Protein AF-A0A1I4USR2-F1 (afdb_monomer_lite)

Foldseek 3Di:
DVVLQVQLLVQLCVLLVDNVLSVLQVVLVHRHLVSLQVDDLVVQCVSSVDDSVSSVSSNVSSVVVVVVVVVVVVVVLCLLPVCLVVDPPSPDDPVSNVVCVPPPCSCVVVPDNPPDPDDLLPDCPAVLVVLVVVVVCCVRPPCVPPQDDPNVCPCPRCCNLCVVSVVPDSDPCSRPPDDPPVVVVVLSVLLVQCVVVPPPDDSVPVVSSCCCCQVPQQQLPPPDPSLLSQQFLPGNDHVVLVVVQVVLVVVVHFQLNVCVVVVHPLLSSLCRLLVHDPVLLCLLADFDLDQSSLCRHLVHNFDDDPQWTDKDFPVSNCVRLVHDPVLSVLLQVFCQLCVNVVQPKDWDQDAPDPPDPGRDTIIITRDGSRSSRSSSSLSSSVVSDPDDSLLSSVLQVVCVVVVVDNGRHSSSSSVVSVLRVVCVVVVDDSQVSCVVVHPQFCDDSDDPDGGSVCVVQVDPVNCVVPNDPPDPDDPPCPPVNPPDDDDDPDDDDDDD

Radius of gyration: 39.26 Å; chains: 1; bounding box: 91×63×153 Å

pLDDT: mean 87.32, std 13.21, range [28.64, 98.44]

Secondary structure (DSSP, 8-state):
-HHHHHHHHHHHHHHH--HHHHHHHHHTT--SHHHHHTS-HHHHHHHH---HHHHHHHHHHHHHHHHHHHHHHHHHHHHHHSSGGGSTT----HHHHHHHHTSTTHHHHH---------GGGSTTSHHHHHHHHHHHHIIIIIHHHS-GGGTT-TT-HHHH-GGGGT----HHHHH----HHHHHHHHHHHHHHHHTT--S-TT-HHHHHIIIIIIIIS--SSS-GGGG--STT----HHHHHHHHHHHTTT--HHHHHHHTT--HHHHHHHHTT--HHHHHHHHS----HHHHHHHHT--PPEETTEEPPEETHHHHHHHT--HHHHHHHTT-HHHHTTTTS--EEEEE-SSTT-SS--EEEEES--HHHHHHHHHHHHHHTTSSS-HHHHHHHHHHHHHTTS-SSS-HHHHHHHHHHHHHHHHHT--HHHHHHHHSPPP-S-SSTTPPPHHHHHH--HHHHHHH-SSSPTT-----GGG---------------

Sequence (496 aa):
MVLNSVKSYQRVYSFTNDIEHTEAIMAAGFYSSFHVTSVTLPEFIQATKLDVAIATKYFENAHMSIIKTTGMMGSILDILAGSFDWLWVGNLGPDVKDYLRKIPGYQDLFGDMAFCDCEHCQSIYSPAAYFVDLMQFVERYVISKHFVGSKANHVLNLKVRRPDLWTLPLTCDNTTTLVPYLDIINEILESYIANKKGFTGDLNDRTAVEEFVYKTEIALEKPGTWKNGVHAFTQPYHHPLESVATYLGHFGKTREHIALLLKKPQEEVSKARLHLSDKEYELIITPDSSPAFINRVYGIDFAEASGKISPFNAQLLLKPMKVDRKELGRLFKTKFITNEGADNIEIRGEKINADSIQNNIERVRNLTYNVLDRAHRFVRLWQKTEWAIEELDLVLSQFKVLGIASDIAAVILTTIGNILRLQEQLKISFKELFSVLYSLPTISLEENEKSFFDSLFNHEDVVLAEGIYPKNSVKLIHPALAIRLPQRSAHSYNHW

Organism: NCBI:txid52442

InterPro domains:
  IPR018003 Insecticidal toxin complex/plasmid virulence protein [PF03538] (97-191)

Structure (mmCIF, N/CA/C/O backbone):
data_AF-A0A1I4USR2-F1
#
_entry.id   AF-A0A1I4USR2-F1
#
loop_
_atom_site.group_PDB
_atom_site.id
_atom_site.type_symbol
_atom_site.label_atom_id
_atom_site.label_alt_id
_atom_site.label_comp_id
_atom_site.label_asym_id
_atom_site.label_entity_id
_atom_site.label_seq_id
_atom_site.pdbx_PDB_ins_code
_atom_site.Cartn_x
_atom_site.Cartn_y
_atom_site.Cartn_z
_atom_site.occupancy
_atom_site.B_iso_or_equiv
_atom_site.auth_seq_id
_atom_site.auth_comp_id
_atom_site.auth_asym_id
_atom_site.auth_atom_id
_atom_site.pdbx_PDB_model_num
ATOM 1 N N . MET A 1 1 ? 46.081 -5.127 -43.687 1.00 60.44 1 MET A N 1
ATOM 2 C CA . MET A 1 1 ? 46.116 -3.839 -42.957 1.00 60.44 1 MET A CA 1
ATOM 3 C C . MET A 1 1 ? 45.983 -2.655 -43.917 1.00 60.44 1 MET A C 1
ATOM 5 O O . MET A 1 1 ? 44.983 -1.962 -43.829 1.00 60.44 1 MET A O 1
ATOM 9 N N . VAL A 1 2 ? 46.872 -2.505 -44.911 1.00 73.44 2 VAL A N 1
ATOM 10 C CA . VAL A 1 2 ? 46.863 -1.383 -45.884 1.00 73.44 2 VAL A CA 1
ATOM 11 C C . VAL A 1 2 ? 45.536 -1.220 -46.645 1.00 73.44 2 VAL A C 1
ATOM 13 O O . VAL A 1 2 ? 44.984 -0.127 -46.677 1.00 73.44 2 VAL A O 1
ATOM 16 N N . LEU A 1 3 ? 44.967 -2.302 -47.193 1.00 78.81 3 LEU A N 1
ATOM 17 C CA . LEU A 1 3 ? 43.717 -2.232 -47.968 1.00 78.81 3 LEU A CA 1
ATOM 18 C C . LEU A 1 3 ? 42.516 -1.726 -47.147 1.00 78.81 3 LEU A C 1
ATOM 20 O O . LEU A 1 3 ? 41.692 -0.973 -47.657 1.00 78.81 3 LEU A O 1
ATOM 24 N N . ASN A 1 4 ? 42.419 -2.117 -45.873 1.00 79.06 4 ASN A N 1
ATOM 25 C CA . ASN A 1 4 ? 41.324 -1.684 -45.000 1.00 79.06 4 ASN A CA 1
ATOM 26 C C . ASN A 1 4 ? 41.456 -0.205 -44.639 1.00 79.06 4 ASN A C 1
ATOM 28 O O . ASN A 1 4 ? 40.457 0.510 -44.655 1.00 79.06 4 ASN A O 1
ATOM 32 N N . SER A 1 5 ? 42.680 0.261 -44.381 1.00 81.31 5 SER A N 1
ATOM 33 C CA . SER A 1 5 ? 42.954 1.678 -44.148 1.00 81.31 5 SER A CA 1
ATOM 34 C C . SER A 1 5 ? 42.582 2.515 -45.372 1.00 81.31 5 SER A C 1
ATOM 36 O O . SER A 1 5 ? 41.817 3.463 -45.237 1.00 81.31 5 SER A O 1
ATOM 38 N N . VAL A 1 6 ? 43.016 2.116 -46.574 1.00 86.56 6 VAL A N 1
ATOM 39 C CA . VAL A 1 6 ? 42.686 2.821 -47.828 1.00 86.56 6 VAL A CA 1
ATOM 40 C C . VAL A 1 6 ? 41.170 2.884 -48.063 1.00 86.56 6 VAL A C 1
ATOM 42 O O . VAL A 1 6 ? 40.650 3.945 -48.399 1.00 86.56 6 VAL A O 1
ATOM 45 N N . LYS A 1 7 ? 40.436 1.790 -47.813 1.00 87.62 7 LYS A N 1
ATOM 46 C CA . LYS A 1 7 ? 38.963 1.776 -47.894 1.00 87.62 7 LYS A CA 1
ATOM 47 C C . LYS A 1 7 ? 38.310 2.741 -46.896 1.00 87.62 7 LYS A C 1
ATOM 49 O O . LYS A 1 7 ? 37.345 3.410 -47.249 1.00 87.62 7 LYS A O 1
ATOM 54 N N . SER A 1 8 ? 38.815 2.835 -45.664 1.00 87.94 8 SER A N 1
ATOM 55 C CA . SER A 1 8 ? 38.315 3.809 -44.681 1.00 87.94 8 SER A CA 1
ATOM 56 C C . SER A 1 8 ? 38.576 5.250 -45.117 1.00 87.94 8 SER A C 1
ATOM 58 O O . SER A 1 8 ? 37.653 6.058 -45.073 1.00 87.94 8 SER A O 1
ATOM 60 N N . TYR A 1 9 ? 39.776 5.551 -45.627 1.00 90.75 9 TYR A N 1
ATOM 61 C CA . TYR A 1 9 ? 40.091 6.869 -46.188 1.00 90.75 9 TYR A CA 1
ATOM 62 C C . TYR A 1 9 ? 39.154 7.227 -47.343 1.00 90.75 9 TYR A C 1
ATOM 64 O O . TYR A 1 9 ? 38.603 8.320 -47.355 1.00 90.75 9 TYR A O 1
ATOM 72 N N . GLN A 1 10 ? 38.901 6.294 -48.265 1.00 91.50 10 GLN A N 1
ATOM 73 C CA . GLN A 1 10 ? 37.966 6.508 -49.371 1.00 91.50 10 GLN A CA 1
ATOM 74 C C . GLN A 1 10 ? 36.544 6.832 -48.878 1.00 91.50 10 GLN A C 1
ATOM 76 O O . GLN A 1 10 ? 35.913 7.749 -49.399 1.00 91.50 10 GLN A O 1
ATOM 81 N N . ARG A 1 11 ? 36.042 6.104 -47.868 1.00 90.69 11 ARG A N 1
ATOM 82 C CA . ARG A 1 11 ? 34.700 6.320 -47.293 1.00 90.69 11 ARG A CA 1
ATOM 83 C C . ARG A 1 11 ? 34.551 7.660 -46.588 1.00 90.69 11 ARG A C 1
ATOM 85 O O . ARG A 1 11 ? 33.471 8.235 -46.615 1.00 90.69 11 ARG A O 1
ATOM 92 N N . VAL A 1 12 ? 35.592 8.119 -45.899 1.00 92.94 12 VAL A N 1
ATOM 93 C CA . VAL A 1 12 ? 35.548 9.416 -45.217 1.00 92.94 12 VAL A CA 1
ATOM 94 C C . VAL A 1 12 ? 35.719 10.545 -46.233 1.00 92.94 12 VAL A C 1
ATOM 96 O O . VAL A 1 12 ? 34.924 11.482 -46.248 1.00 92.94 12 VAL A O 1
ATOM 99 N N . TYR A 1 13 ? 36.653 10.389 -47.173 1.00 94.19 13 TYR A N 1
ATOM 100 C CA . TYR A 1 13 ? 36.874 11.346 -48.254 1.00 94.19 13 TYR A CA 1
ATOM 101 C C . TYR A 1 13 ? 35.625 11.579 -49.115 1.00 94.19 13 TYR A C 1
ATOM 103 O O . TYR A 1 13 ? 35.372 12.706 -49.535 1.00 94.19 13 TYR A O 1
ATOM 111 N N . SER A 1 14 ? 34.789 10.556 -49.333 1.00 90.75 14 SER A N 1
ATOM 112 C CA . SER A 1 14 ? 33.595 10.680 -50.180 1.00 90.75 14 SER A CA 1
ATOM 113 C C . SER A 1 14 ? 32.556 11.690 -49.680 1.00 90.75 14 SER A C 1
ATOM 115 O O . SER A 1 14 ? 31.744 12.147 -50.481 1.00 90.75 14 SER A O 1
ATOM 117 N N . PHE A 1 15 ? 32.551 12.040 -48.387 1.00 90.06 15 PHE A N 1
ATOM 118 C CA . PHE A 1 15 ? 31.637 13.053 -47.835 1.00 90.06 15 PHE A CA 1
ATOM 119 C C . PHE A 1 15 ? 32.336 14.330 -47.340 1.00 90.06 15 PHE A C 1
ATOM 121 O O . PHE A 1 15 ? 31.650 15.319 -47.056 1.00 90.06 15 PHE A O 1
ATOM 128 N N . THR A 1 16 ? 33.672 14.337 -47.266 1.00 92.81 16 THR A N 1
ATOM 129 C CA . THR A 1 16 ? 34.471 15.517 -46.893 1.00 92.81 16 THR A CA 1
ATOM 130 C C . THR A 1 16 ? 35.018 16.274 -48.105 1.00 92.81 16 THR A C 1
ATOM 132 O O . THR A 1 16 ? 35.048 17.506 -48.087 1.00 92.81 16 THR A O 1
ATOM 135 N N . ASN A 1 17 ? 35.422 15.537 -49.149 1.00 93.06 17 ASN A N 1
ATOM 136 C CA . ASN A 1 17 ? 36.176 15.993 -50.320 1.00 93.06 17 ASN A CA 1
ATOM 137 C C . ASN A 1 17 ? 37.428 16.824 -49.970 1.00 93.06 17 ASN A C 1
ATOM 139 O O . ASN A 1 17 ? 37.843 17.691 -50.737 1.00 93.06 17 ASN A O 1
ATOM 143 N N . ASP A 1 18 ? 38.007 16.571 -48.795 1.00 95.06 18 ASP A N 1
ATOM 144 C CA . ASP A 1 18 ? 39.136 17.310 -48.232 1.00 95.06 18 ASP A CA 1
ATOM 145 C C . ASP A 1 18 ? 40.054 16.342 -47.478 1.00 95.06 18 ASP A C 1
ATOM 147 O O . ASP A 1 18 ? 39.585 15.547 -46.659 1.00 95.06 18 ASP A O 1
ATOM 151 N N . ILE A 1 19 ? 41.349 16.357 -47.790 1.00 92.88 19 ILE A N 1
ATOM 152 C CA . ILE A 1 19 ? 42.310 15.375 -47.270 1.00 92.88 19 ILE A CA 1
ATOM 153 C C . ILE A 1 19 ? 42.627 15.645 -45.794 1.00 92.88 19 ILE A C 1
ATOM 155 O O . ILE A 1 19 ? 42.641 14.702 -45.003 1.00 92.88 19 ILE A O 1
ATOM 159 N N . GLU A 1 20 ? 42.811 16.908 -45.411 1.00 94.00 20 GLU A N 1
ATOM 160 C CA . GLU A 1 20 ? 43.167 17.295 -44.041 1.00 94.00 20 GLU A CA 1
ATOM 161 C C . GLU A 1 20 ? 42.006 17.006 -43.086 1.00 94.00 20 GLU A C 1
ATOM 163 O O . GLU A 1 20 ? 42.179 16.379 -42.038 1.00 94.00 20 GLU A O 1
ATOM 168 N N . HIS A 1 21 ? 40.783 17.363 -43.483 1.00 95.12 21 HIS A N 1
ATOM 169 C CA . HIS A 1 21 ? 39.597 17.056 -42.687 1.00 95.12 21 HIS A CA 1
ATOM 170 C C . HIS A 1 21 ? 39.300 15.552 -42.634 1.00 95.12 21 HIS A C 1
ATOM 172 O O . HIS A 1 21 ? 38.820 15.056 -41.613 1.00 95.12 21 HIS A O 1
ATOM 178 N N . THR A 1 22 ? 39.600 14.807 -43.704 1.00 94.31 22 THR A N 1
ATOM 179 C CA . THR A 1 22 ? 39.496 13.338 -43.706 1.00 94.31 22 THR A CA 1
ATOM 180 C C . THR A 1 22 ? 40.429 12.722 -42.675 1.00 94.31 22 THR A C 1
ATOM 182 O O . THR A 1 22 ? 40.008 11.850 -41.915 1.00 94.31 22 THR A O 1
ATOM 185 N N . GLU A 1 23 ? 41.678 13.181 -42.624 1.00 93.50 23 GLU A N 1
ATOM 186 C CA . GLU A 1 23 ? 42.655 12.711 -41.649 1.00 93.50 23 GLU A CA 1
ATOM 187 C C . GLU A 1 23 ? 42.228 13.056 -40.218 1.00 93.50 23 GLU A C 1
ATOM 189 O O . GLU A 1 23 ? 42.251 12.178 -39.358 1.00 93.50 23 GLU A O 1
ATOM 194 N N . ALA A 1 24 ? 41.732 14.274 -39.976 1.00 93.38 24 ALA A N 1
ATOM 195 C CA . ALA A 1 24 ? 41.223 14.686 -38.667 1.00 93.38 24 ALA A CA 1
ATOM 196 C C . ALA A 1 24 ? 40.041 13.819 -38.187 1.00 93.38 24 ALA A C 1
ATOM 198 O O . ALA A 1 24 ? 40.012 13.376 -37.037 1.00 93.38 24 ALA A O 1
ATOM 199 N N . ILE A 1 25 ? 39.079 13.526 -39.069 1.00 94.56 25 ILE A N 1
ATOM 200 C CA . ILE A 1 25 ? 37.909 12.686 -38.757 1.00 94.56 25 ILE A CA 1
ATOM 201 C C . ILE A 1 25 ? 38.319 11.229 -38.497 1.00 94.56 25 ILE A C 1
ATOM 203 O O . ILE A 1 25 ? 37.851 10.613 -37.537 1.00 94.56 25 ILE A O 1
ATOM 207 N N . MET A 1 26 ? 39.230 10.691 -39.310 1.00 93.69 26 MET A N 1
ATOM 208 C CA . MET A 1 26 ? 39.785 9.347 -39.132 1.00 93.69 26 MET A CA 1
ATOM 209 C C . MET A 1 26 ? 40.586 9.230 -37.827 1.00 93.69 26 MET A C 1
ATOM 211 O O . MET A 1 26 ? 40.430 8.248 -37.102 1.00 93.69 26 MET A O 1
ATOM 215 N N . ALA A 1 27 ? 41.402 10.237 -37.499 1.00 93.50 27 ALA A N 1
ATOM 216 C CA . ALA A 1 27 ? 42.180 10.301 -36.261 1.00 93.50 27 ALA A CA 1
ATOM 217 C C . ALA A 1 27 ? 41.285 10.398 -35.015 1.00 93.50 27 ALA A C 1
ATOM 219 O O . ALA A 1 27 ? 41.639 9.874 -33.960 1.00 93.50 27 ALA A O 1
ATOM 220 N N . ALA A 1 28 ? 40.099 10.999 -35.149 1.00 93.00 28 ALA A N 1
ATOM 221 C CA . ALA A 1 28 ? 39.064 11.015 -34.118 1.00 93.00 28 ALA A CA 1
ATOM 222 C C . ALA A 1 28 ? 38.291 9.681 -33.985 1.00 93.00 28 ALA A C 1
ATOM 224 O O . ALA A 1 28 ? 37.405 9.570 -33.141 1.00 93.00 28 ALA A O 1
ATOM 225 N N . GLY A 1 29 ? 38.625 8.657 -34.784 1.00 93.06 29 GLY A N 1
ATOM 226 C CA . GLY A 1 29 ? 38.051 7.308 -34.698 1.00 93.06 29 GLY A CA 1
ATOM 227 C C . GLY A 1 29 ? 36.817 7.063 -35.575 1.00 93.06 29 GLY A C 1
ATOM 228 O O . GLY A 1 29 ? 36.165 6.020 -35.451 1.00 93.06 29 GLY A O 1
ATOM 229 N N . PHE A 1 30 ? 36.481 7.985 -36.481 1.00 94.12 30 PHE A N 1
ATOM 230 C CA . PHE A 1 30 ? 35.342 7.841 -37.388 1.00 94.12 30 PHE A CA 1
ATOM 231 C C . PHE A 1 30 ? 35.799 7.334 -38.764 1.00 94.12 30 PHE A C 1
ATOM 233 O O . PHE A 1 30 ? 36.502 8.026 -39.493 1.00 94.12 30 PHE A O 1
ATOM 240 N N . TYR A 1 31 ? 35.370 6.125 -39.146 1.00 93.69 31 TYR A N 1
ATOM 241 C CA . TYR A 1 31 ? 35.860 5.428 -40.352 1.00 93.69 31 TYR A CA 1
ATOM 242 C C . TYR A 1 31 ? 34.817 5.283 -41.479 1.00 93.69 31 TYR A C 1
ATOM 244 O O . TYR A 1 31 ? 35.062 4.610 -42.490 1.00 93.69 31 TYR A O 1
ATOM 252 N N . SER A 1 32 ? 33.622 5.849 -41.290 1.00 91.44 32 SER A N 1
ATOM 253 C CA . SER A 1 32 ? 32.496 5.788 -42.229 1.00 91.44 32 SER A CA 1
ATOM 254 C C . SER A 1 32 ? 31.421 6.816 -41.867 1.00 91.44 32 SER A C 1
ATOM 256 O O . SER A 1 32 ? 31.365 7.282 -40.728 1.00 91.44 32 SER A O 1
ATOM 258 N N . SER A 1 33 ? 30.511 7.109 -42.802 1.00 90.50 33 SER A N 1
ATOM 259 C CA . SER A 1 33 ? 29.320 7.918 -42.509 1.00 90.50 33 SER A CA 1
ATOM 260 C C . SER A 1 33 ? 28.480 7.316 -41.373 1.00 90.50 33 SER A C 1
ATOM 262 O O . SER A 1 33 ? 27.994 8.061 -40.533 1.00 90.50 33 SER A O 1
ATOM 264 N N . PHE A 1 34 ? 28.388 5.980 -41.279 1.00 87.25 34 PHE A N 1
ATOM 265 C CA . PHE A 1 34 ? 27.669 5.279 -40.203 1.00 87.25 34 PHE A CA 1
ATOM 266 C C . PHE A 1 34 ? 28.232 5.583 -38.807 1.00 87.25 34 PHE A C 1
ATOM 268 O O . PHE A 1 34 ? 27.470 5.937 -37.909 1.00 87.25 34 PHE A O 1
ATOM 275 N N . HIS A 1 35 ? 29.561 5.540 -38.639 1.00 90.62 35 HIS A N 1
ATOM 276 C CA . HIS A 1 35 ? 30.216 5.931 -37.381 1.00 90.62 35 HIS A CA 1
ATOM 277 C C . HIS A 1 35 ? 29.959 7.402 -37.022 1.00 90.62 35 HIS A C 1
ATOM 279 O O . HIS A 1 35 ? 29.810 7.737 -35.850 1.00 90.62 35 HIS A O 1
ATOM 285 N N . VAL A 1 36 ? 29.903 8.297 -38.013 1.00 91.38 36 VAL A N 1
ATOM 286 C CA . VAL A 1 36 ? 29.597 9.714 -37.760 1.00 91.38 36 VAL A CA 1
ATOM 287 C C . VAL A 1 36 ? 28.158 9.874 -37.258 1.00 91.38 36 VAL A C 1
ATOM 289 O O . VAL A 1 36 ? 27.916 10.619 -36.314 1.00 91.38 36 VAL A O 1
ATOM 292 N N . THR A 1 37 ? 27.194 9.140 -37.820 1.00 87.31 37 THR A N 1
ATOM 293 C CA . THR A 1 37 ? 25.779 9.237 -37.410 1.00 87.31 37 THR A CA 1
ATOM 294 C C . THR A 1 37 ? 25.434 8.513 -36.104 1.00 87.31 37 THR A C 1
ATOM 296 O O . THR A 1 37 ? 24.386 8.779 -35.503 1.00 87.31 37 THR A O 1
ATOM 299 N N . SER A 1 38 ? 26.301 7.613 -35.626 1.00 86.00 38 SER A N 1
ATOM 300 C CA . SER A 1 38 ? 26.097 6.930 -34.342 1.00 86.00 38 SER A CA 1
ATOM 301 C C . SER A 1 38 ? 26.351 7.837 -33.133 1.00 86.00 38 SER A C 1
ATOM 303 O O . SER A 1 38 ? 25.915 7.508 -32.034 1.00 86.00 38 SER A O 1
ATOM 305 N N . VAL A 1 39 ? 27.000 8.991 -33.324 1.00 87.69 39 VAL A N 1
ATOM 306 C CA . VAL A 1 39 ? 27.227 10.009 -32.284 1.00 87.69 39 VAL A CA 1
ATOM 307 C C . VAL A 1 39 ? 26.360 11.247 -32.515 1.00 87.69 39 VAL A C 1
ATOM 309 O O . VAL A 1 39 ? 25.686 11.383 -33.535 1.00 87.69 39 VAL A O 1
ATOM 312 N N . THR A 1 40 ? 26.300 12.143 -31.538 1.00 88.44 40 THR A N 1
ATOM 313 C CA . THR A 1 40 ? 25.624 13.439 -31.677 1.00 88.44 40 THR A CA 1
ATOM 314 C C . THR A 1 40 ? 26.549 14.485 -32.305 1.00 88.44 40 THR A C 1
ATOM 316 O O . THR A 1 40 ? 27.771 14.382 -32.213 1.00 88.44 40 THR A O 1
ATOM 319 N N . LEU A 1 41 ? 25.979 15.528 -32.919 1.00 90.56 41 LEU A N 1
ATOM 320 C CA . LEU A 1 41 ? 26.767 16.617 -33.509 1.00 90.56 41 LEU A CA 1
ATOM 321 C C . LEU A 1 41 ? 27.740 17.271 -32.500 1.00 90.56 41 LEU A C 1
ATOM 323 O O . LEU A 1 41 ? 28.904 17.447 -32.856 1.00 90.56 41 LEU A O 1
ATOM 327 N N . PRO A 1 42 ? 27.349 17.575 -31.243 1.00 91.19 42 PRO A N 1
ATOM 328 C CA . PRO A 1 42 ? 28.290 18.096 -30.250 1.00 91.19 42 PRO A CA 1
ATOM 329 C C . PRO A 1 42 ? 29.464 17.154 -29.955 1.00 91.19 42 PRO A C 1
ATOM 331 O O . PRO A 1 42 ? 30.599 17.614 -29.869 1.00 91.19 42 PRO A O 1
ATOM 334 N N . GLU A 1 43 ? 29.218 15.844 -29.848 1.00 90.12 43 GLU A N 1
ATOM 335 C CA . GLU A 1 43 ? 30.276 14.844 -29.637 1.00 90.12 43 GLU A CA 1
ATOM 336 C C . GLU A 1 43 ? 31.212 14.762 -30.847 1.00 90.12 43 GLU A C 1
ATOM 338 O O . GLU A 1 43 ? 32.428 14.696 -30.684 1.00 90.12 43 GLU A O 1
ATOM 343 N N . PHE A 1 44 ? 30.660 14.821 -32.061 1.00 94.12 44 PHE A N 1
ATOM 344 C CA . PHE A 1 44 ? 31.440 14.825 -33.296 1.00 94.12 44 PHE A CA 1
ATOM 345 C C . PHE A 1 44 ? 32.340 16.064 -33.403 1.00 94.12 44 PHE A C 1
ATOM 347 O O . PHE A 1 44 ? 33.532 15.938 -33.691 1.00 94.12 44 PHE A O 1
ATOM 354 N N . ILE A 1 45 ? 31.804 17.253 -33.107 1.00 94.69 45 ILE A N 1
ATOM 355 C CA . ILE A 1 45 ? 32.572 18.508 -33.048 1.00 94.69 45 ILE A CA 1
ATOM 356 C C . ILE A 1 45 ? 33.683 18.394 -32.000 1.00 94.69 45 ILE A C 1
ATOM 358 O O . ILE A 1 45 ? 34.840 18.701 -32.280 1.00 94.69 45 ILE A O 1
ATOM 362 N N . GLN A 1 46 ? 33.352 17.911 -30.801 1.00 93.81 46 GLN A N 1
ATOM 363 C CA . GLN A 1 46 ? 34.309 17.782 -29.706 1.00 93.81 46 GLN A CA 1
ATOM 364 C C . GLN A 1 46 ? 35.444 16.801 -30.034 1.00 93.81 46 GLN A C 1
ATOM 366 O O . GLN A 1 46 ? 36.604 17.082 -29.730 1.00 93.81 46 GLN A O 1
ATOM 371 N N . ALA A 1 47 ? 35.120 15.661 -30.646 1.00 93.69 47 ALA A N 1
ATOM 372 C CA . ALA A 1 47 ? 36.086 14.623 -30.986 1.00 93.69 47 ALA A CA 1
ATOM 373 C C . ALA A 1 47 ? 37.016 15.047 -32.132 1.00 93.69 47 ALA A C 1
ATOM 375 O O . ALA A 1 47 ? 38.222 14.819 -32.066 1.00 93.69 47 ALA A O 1
ATOM 376 N N . THR A 1 48 ? 36.467 15.687 -33.167 1.00 94.50 48 THR A N 1
ATOM 377 C CA . THR A 1 48 ? 37.219 16.079 -34.373 1.00 94.50 48 THR A CA 1
ATOM 378 C C . THR A 1 48 ? 37.958 17.404 -34.215 1.00 94.50 48 THR A C 1
ATOM 380 O O . THR A 1 48 ? 38.938 17.637 -34.917 1.00 94.50 48 THR A O 1
ATOM 383 N N . LYS A 1 49 ? 37.502 18.272 -33.299 1.00 93.81 49 LYS A N 1
ATOM 384 C CA . LYS A 1 49 ? 37.995 19.646 -33.095 1.00 93.81 49 LYS A CA 1
ATOM 385 C C . LYS A 1 49 ? 37.934 20.522 -34.353 1.00 93.81 49 LYS A C 1
ATOM 387 O O . LYS A 1 49 ? 38.626 21.536 -34.426 1.00 93.81 49 LYS A O 1
ATOM 392 N N . LEU A 1 50 ? 37.124 20.133 -35.336 1.00 93.81 50 LEU A N 1
ATOM 393 C CA . LEU A 1 50 ? 36.865 20.938 -36.522 1.00 93.81 50 LEU A CA 1
ATOM 394 C C . LEU A 1 50 ? 36.027 22.165 -36.156 1.00 93.81 50 LEU A C 1
ATOM 396 O O . LEU A 1 50 ? 35.296 22.166 -35.162 1.00 93.81 50 LEU A O 1
ATOM 400 N N . ASP A 1 51 ? 36.111 23.199 -36.993 1.00 95.31 51 ASP A N 1
ATOM 401 C CA . ASP A 1 51 ? 35.211 24.345 -36.896 1.00 95.31 51 ASP A CA 1
ATOM 402 C C . ASP A 1 51 ? 33.744 23.888 -36.931 1.00 95.31 51 ASP A C 1
ATOM 404 O O . ASP A 1 51 ? 33.384 22.957 -37.656 1.00 95.31 51 ASP A O 1
ATOM 408 N N . VAL A 1 52 ? 32.887 24.561 -36.158 1.00 94.12 52 VAL A N 1
ATOM 409 C CA . VAL A 1 52 ? 31.482 24.174 -35.982 1.00 94.12 52 VAL A CA 1
ATOM 410 C C . VAL A 1 52 ? 30.742 24.122 -37.319 1.00 94.12 52 VAL A C 1
ATOM 412 O O . VAL A 1 52 ? 29.964 23.191 -37.539 1.00 94.12 52 VAL A O 1
ATOM 415 N N . ALA A 1 53 ? 30.988 25.061 -38.238 1.00 95.62 53 ALA A N 1
ATOM 416 C CA . ALA A 1 53 ? 30.322 25.072 -39.538 1.00 95.62 53 ALA A CA 1
ATOM 417 C C . ALA A 1 53 ? 30.808 23.917 -40.429 1.00 95.62 53 ALA A C 1
ATOM 419 O O . ALA A 1 53 ? 29.999 23.250 -41.078 1.00 95.62 53 ALA A O 1
ATOM 420 N N . ILE A 1 54 ? 32.115 23.635 -40.417 1.00 95.25 54 ILE A N 1
ATOM 421 C CA . ILE A 1 54 ? 32.724 22.534 -41.182 1.00 95.25 54 ILE A CA 1
ATOM 422 C C . ILE A 1 54 ? 32.236 21.178 -40.657 1.00 95.25 54 ILE A C 1
ATOM 424 O O . ILE A 1 54 ? 31.788 20.329 -41.430 1.00 95.25 54 ILE A O 1
ATOM 428 N N . ALA A 1 55 ? 32.264 20.988 -39.338 1.00 94.56 55 ALA A N 1
ATOM 429 C CA . ALA A 1 55 ? 31.793 19.776 -38.686 1.00 94.56 55 ALA A CA 1
ATOM 430 C C . ALA A 1 55 ? 30.298 19.537 -38.938 1.00 94.56 55 ALA A C 1
ATOM 432 O O . ALA A 1 55 ? 29.913 18.417 -39.267 1.00 94.56 55 ALA A O 1
ATOM 433 N N . THR A 1 56 ? 29.465 20.583 -38.852 1.00 95.44 56 THR A N 1
ATOM 434 C CA . THR A 1 56 ? 28.022 20.487 -39.136 1.00 95.44 56 THR A CA 1
ATOM 435 C C . THR A 1 56 ? 27.775 20.050 -40.578 1.00 95.44 56 THR A C 1
ATOM 437 O O . THR A 1 56 ? 27.050 19.084 -40.805 1.00 95.44 56 THR A O 1
ATOM 440 N N . LYS A 1 57 ? 28.461 20.668 -41.549 1.00 96.19 57 LYS A N 1
ATOM 441 C CA . LYS A 1 57 ? 28.377 20.285 -42.966 1.00 96.19 57 LYS A CA 1
ATOM 442 C C . LYS A 1 57 ? 28.722 18.809 -43.188 1.00 96.19 57 LYS A C 1
ATOM 444 O O . LYS A 1 57 ? 28.010 18.105 -43.899 1.00 96.19 57 LYS A O 1
ATOM 449 N N . TYR A 1 58 ? 29.813 18.318 -42.601 1.00 95.56 58 TYR A N 1
ATOM 450 C CA . TYR A 1 58 ? 30.210 16.917 -42.774 1.00 95.56 58 TYR A CA 1
ATOM 451 C C . TYR A 1 58 ? 29.294 15.940 -42.042 1.00 95.56 58 TYR A C 1
ATOM 453 O O . TYR A 1 58 ? 29.032 14.853 -42.559 1.00 95.56 58 TYR A O 1
ATOM 461 N N . PHE A 1 59 ? 28.751 16.336 -40.894 1.00 94.38 59 PHE A N 1
ATOM 462 C CA . PHE A 1 59 ? 27.750 15.562 -40.171 1.00 94.38 59 PHE A CA 1
ATOM 463 C C . PHE A 1 59 ? 26.449 15.415 -40.980 1.00 94.38 59 PHE A C 1
ATOM 465 O O . PHE A 1 59 ? 25.900 14.314 -41.068 1.00 94.38 59 PHE A O 1
ATOM 472 N N . GLU A 1 60 ? 25.990 16.484 -41.637 1.00 94.12 60 GLU A N 1
ATOM 473 C CA . GLU A 1 60 ? 24.843 16.461 -42.558 1.00 94.12 60 GLU A CA 1
ATOM 474 C C . GLU A 1 60 ? 25.131 15.635 -43.819 1.00 94.12 60 GLU A C 1
ATOM 476 O O . GLU A 1 60 ? 24.316 14.798 -44.210 1.00 94.12 60 GLU A O 1
ATOM 481 N N . ASN A 1 61 ? 26.312 15.788 -44.429 1.00 94.31 61 ASN A N 1
ATOM 482 C CA . ASN A 1 61 ? 26.716 14.982 -45.586 1.00 94.31 61 ASN A CA 1
ATOM 483 C C . ASN A 1 61 ? 26.764 13.482 -45.255 1.00 94.31 61 ASN A C 1
ATOM 485 O O . ASN A 1 61 ? 26.361 12.650 -46.076 1.00 94.31 61 ASN A O 1
ATOM 489 N N . ALA A 1 62 ? 27.241 13.127 -44.059 1.00 92.88 62 ALA A N 1
ATOM 490 C CA . ALA A 1 62 ? 27.237 11.753 -43.574 1.00 92.88 62 ALA A CA 1
ATOM 491 C C . ALA A 1 62 ? 25.801 11.223 -43.413 1.00 92.88 62 ALA A C 1
ATOM 493 O O . ALA A 1 62 ? 25.504 10.140 -43.920 1.00 92.88 62 ALA A O 1
ATOM 494 N N . HIS A 1 63 ? 24.892 12.004 -42.814 1.00 90.06 63 HIS A N 1
ATOM 495 C CA . HIS A 1 63 ? 23.468 11.653 -42.722 1.00 90.06 63 HIS A CA 1
ATOM 496 C C . HIS A 1 63 ? 22.837 11.447 -44.100 1.00 90.06 63 HIS A C 1
ATOM 498 O O . HIS A 1 63 ? 22.209 10.419 -44.347 1.00 90.06 63 HIS A O 1
ATOM 504 N N . MET A 1 64 ? 23.058 12.376 -45.030 1.00 90.31 64 MET A N 1
ATOM 505 C CA . MET A 1 64 ? 22.537 12.274 -46.393 1.00 90.31 64 MET A CA 1
ATOM 506 C C . MET A 1 64 ? 23.083 11.055 -47.138 1.00 90.31 64 MET A C 1
ATOM 508 O O . MET A 1 64 ? 22.358 10.439 -47.918 1.00 90.31 64 MET A O 1
ATOM 512 N N . SER A 1 65 ? 24.344 10.686 -46.903 1.00 88.62 65 SER A N 1
ATOM 513 C CA . SER A 1 65 ? 24.948 9.492 -47.504 1.00 88.62 65 SER A CA 1
ATOM 514 C C . SER A 1 65 ? 24.273 8.212 -47.011 1.00 88.62 65 SER A C 1
ATOM 516 O O . SER A 1 65 ? 23.999 7.321 -47.815 1.00 88.62 65 SER A O 1
ATOM 518 N N . ILE A 1 66 ? 23.932 8.135 -45.721 1.00 85.62 66 ILE A N 1
ATOM 519 C CA . ILE A 1 66 ? 23.172 7.005 -45.168 1.00 85.62 66 ILE A CA 1
ATOM 520 C C . ILE A 1 66 ? 21.750 6.991 -45.707 1.00 85.62 66 ILE A C 1
ATOM 522 O O . ILE A 1 66 ? 21.331 5.962 -46.215 1.00 85.62 66 ILE A O 1
ATOM 526 N N . ILE A 1 67 ? 21.035 8.119 -45.677 1.00 84.31 67 ILE A N 1
ATOM 527 C CA . ILE A 1 67 ? 19.655 8.202 -46.179 1.00 84.31 67 ILE A CA 1
ATOM 528 C C . ILE A 1 67 ? 19.580 7.732 -47.637 1.00 84.31 67 ILE A C 1
ATOM 530 O O . ILE A 1 67 ? 18.722 6.922 -47.981 1.00 84.31 67 ILE A O 1
ATOM 534 N N . LYS A 1 68 ? 20.511 8.182 -48.489 1.00 86.12 68 LYS A N 1
ATOM 535 C CA . LYS A 1 68 ? 20.592 7.743 -49.891 1.00 86.12 68 LYS A CA 1
ATOM 536 C C . LYS A 1 68 ? 20.856 6.245 -50.006 1.00 86.12 68 LYS A C 1
ATOM 538 O O . LYS A 1 68 ? 20.186 5.574 -50.783 1.00 86.12 68 LYS A O 1
ATOM 543 N N . THR A 1 69 ? 21.811 5.729 -49.234 1.00 82.94 69 THR A N 1
ATOM 544 C CA . THR A 1 69 ? 22.188 4.309 -49.277 1.00 82.94 69 THR A CA 1
ATOM 545 C C . THR A 1 69 ? 21.041 3.421 -48.793 1.00 82.94 69 THR A C 1
ATOM 547 O O . THR A 1 69 ? 20.705 2.446 -49.457 1.00 82.94 69 THR A O 1
ATOM 550 N N . THR A 1 70 ? 20.384 3.787 -47.691 1.00 79.50 70 THR A N 1
ATOM 551 C CA . THR A 1 70 ? 19.217 3.080 -47.149 1.00 79.50 70 THR A CA 1
ATOM 552 C C . THR A 1 70 ? 18.028 3.137 -48.103 1.00 79.50 70 THR A C 1
ATOM 554 O O . THR A 1 70 ? 17.376 2.121 -48.311 1.00 79.50 70 THR A O 1
ATOM 557 N N . GLY A 1 71 ? 17.767 4.288 -48.734 1.00 81.62 71 GLY A N 1
ATOM 558 C CA . GLY A 1 71 ? 16.715 4.418 -49.745 1.00 81.62 71 GLY A CA 1
ATOM 559 C C . GLY A 1 71 ? 16.971 3.543 -50.974 1.00 81.62 71 GLY A C 1
ATOM 560 O O . GLY A 1 71 ? 16.073 2.834 -51.414 1.00 81.62 71 GLY A O 1
ATOM 561 N N . MET A 1 72 ? 18.209 3.523 -51.486 1.00 80.88 72 MET A N 1
ATOM 562 C CA . MET A 1 72 ? 18.600 2.616 -52.573 1.00 80.88 72 MET A CA 1
ATOM 563 C C . MET A 1 72 ? 18.445 1.151 -52.169 1.00 80.88 72 MET A C 1
ATOM 565 O O . MET A 1 72 ? 17.955 0.354 -52.963 1.00 80.88 72 MET A O 1
ATOM 569 N N . MET A 1 73 ? 18.829 0.801 -50.939 1.00 75.19 73 MET A N 1
ATOM 570 C CA . MET A 1 73 ? 18.656 -0.552 -50.423 1.00 75.19 73 MET A CA 1
ATOM 571 C C . MET A 1 73 ? 17.177 -0.941 -50.352 1.00 75.19 73 MET A C 1
ATOM 573 O O . MET A 1 73 ? 16.823 -2.018 -50.813 1.00 75.19 73 MET A O 1
ATOM 577 N N . GLY A 1 74 ? 16.310 -0.056 -49.852 1.00 73.69 74 GLY A N 1
ATOM 578 C CA . GLY A 1 74 ? 14.860 -0.261 -49.845 1.00 73.69 74 GLY A CA 1
ATOM 579 C C . GLY A 1 74 ? 14.314 -0.552 -51.244 1.00 73.69 74 GLY A C 1
ATOM 580 O O . GLY A 1 74 ? 13.650 -1.562 -51.439 1.00 73.69 74 GLY A O 1
ATOM 581 N N . SER A 1 75 ? 14.699 0.246 -52.245 1.00 76.50 75 SER A N 1
ATOM 582 C CA . SER A 1 75 ? 14.302 0.002 -53.638 1.00 76.50 75 SER A CA 1
ATOM 583 C C . SER A 1 75 ? 14.803 -1.341 -54.178 1.00 76.50 75 SER A C 1
ATOM 585 O O . SER A 1 75 ? 14.103 -2.003 -54.940 1.00 76.50 75 SER A O 1
ATOM 587 N N . ILE A 1 76 ? 16.017 -1.759 -53.810 1.00 74.69 76 ILE A N 1
ATOM 588 C CA . ILE A 1 76 ? 16.562 -3.060 -54.213 1.00 74.69 76 ILE A CA 1
ATOM 589 C C . ILE A 1 76 ? 15.771 -4.201 -53.555 1.00 74.69 76 ILE A C 1
ATOM 591 O O . ILE A 1 76 ? 15.440 -5.177 -54.227 1.00 74.69 76 ILE A O 1
ATOM 595 N N . LEU A 1 77 ? 15.439 -4.076 -52.268 1.00 71.69 77 LEU A N 1
ATOM 596 C CA . LEU A 1 77 ? 14.605 -5.039 -51.545 1.00 71.69 77 LEU A CA 1
ATOM 597 C C . LEU A 1 77 ? 13.214 -5.159 -52.175 1.00 71.69 77 LEU A C 1
ATOM 599 O O . LEU A 1 77 ? 12.749 -6.272 -52.412 1.00 71.69 77 LEU A O 1
ATOM 603 N N . ASP A 1 78 ? 12.601 -4.033 -52.528 1.00 73.19 78 ASP A N 1
ATOM 604 C CA . ASP A 1 78 ? 11.316 -3.977 -53.222 1.00 73.19 78 ASP A CA 1
ATOM 605 C C . ASP A 1 78 ? 11.368 -4.696 -54.581 1.00 73.19 78 ASP A C 1
ATOM 607 O O . ASP A 1 78 ? 10.501 -5.512 -54.888 1.00 73.19 78 ASP A O 1
ATOM 611 N N . ILE A 1 79 ? 12.422 -4.484 -55.374 1.00 72.88 79 ILE A N 1
ATOM 61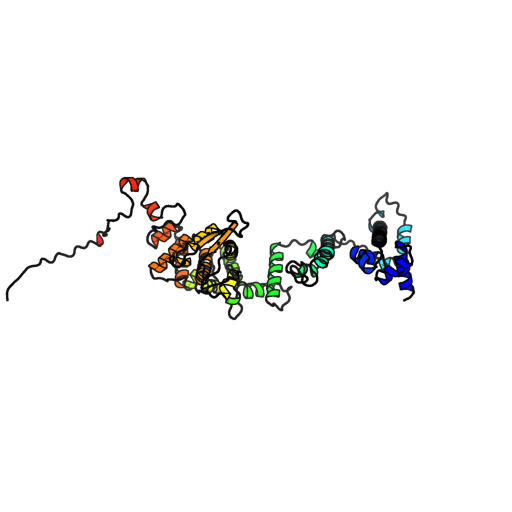2 C CA . ILE A 1 79 ? 12.625 -5.196 -56.649 1.00 72.88 79 ILE A CA 1
ATOM 613 C C . ILE A 1 79 ? 12.763 -6.709 -56.430 1.00 72.88 79 ILE A C 1
ATOM 615 O O . ILE A 1 79 ? 12.247 -7.509 -57.214 1.00 72.88 79 ILE A O 1
ATOM 619 N N . LEU A 1 80 ? 13.486 -7.124 -55.388 1.00 70.69 80 LEU A N 1
ATOM 620 C CA . LEU A 1 80 ? 13.771 -8.535 -55.138 1.00 70.69 80 LEU A CA 1
ATOM 621 C C . LEU A 1 80 ? 12.568 -9.284 -54.543 1.00 70.69 80 LEU A C 1
ATOM 623 O O . LEU A 1 80 ? 12.297 -10.398 -54.995 1.00 70.69 80 LEU A O 1
ATOM 627 N N . ALA A 1 81 ? 11.853 -8.678 -53.589 1.00 68.69 81 ALA A N 1
ATOM 628 C CA . ALA A 1 81 ? 10.852 -9.335 -52.738 1.00 68.69 81 ALA A CA 1
ATOM 629 C C . ALA A 1 81 ? 9.510 -8.583 -52.596 1.00 68.69 81 ALA A C 1
ATOM 631 O O . ALA A 1 81 ? 8.538 -9.159 -52.114 1.00 68.69 81 ALA A O 1
ATOM 632 N N . GLY A 1 82 ? 9.400 -7.332 -53.051 1.00 66.62 82 GLY A N 1
ATOM 633 C CA . GLY A 1 82 ? 8.207 -6.481 -52.907 1.00 66.62 82 GLY A CA 1
ATOM 634 C C . GLY A 1 82 ? 7.033 -6.832 -53.826 1.00 66.62 82 GLY A C 1
ATOM 635 O O . GLY A 1 82 ? 6.128 -6.024 -54.007 1.00 66.62 82 GLY A O 1
ATOM 636 N N . SER A 1 83 ? 7.037 -8.021 -54.439 1.00 65.62 83 SER A N 1
ATOM 637 C CA . SER A 1 83 ? 5.958 -8.511 -55.311 1.00 65.62 83 SER A CA 1
ATOM 638 C C . SER A 1 83 ? 5.655 -7.632 -56.539 1.00 65.62 83 SER A C 1
ATOM 640 O O . SER A 1 83 ? 4.616 -7.793 -57.178 1.00 65.62 83 SER A O 1
ATOM 642 N N . PHE A 1 84 ? 6.573 -6.739 -56.929 1.00 67.31 84 PHE A N 1
ATOM 643 C CA . PHE A 1 84 ? 6.450 -5.920 -58.144 1.00 67.31 84 PHE A CA 1
ATOM 644 C C . PHE A 1 84 ? 6.381 -6.764 -59.425 1.00 67.31 84 PHE A C 1
ATOM 646 O O . PHE A 1 84 ? 5.763 -6.338 -60.398 1.00 67.31 84 PHE A O 1
ATOM 653 N N . ASP A 1 85 ? 6.930 -7.982 -59.400 1.00 62.78 85 ASP A N 1
ATOM 654 C CA . ASP A 1 85 ? 6.787 -8.980 -60.468 1.00 62.78 85 ASP A CA 1
ATOM 655 C C . ASP A 1 85 ? 5.322 -9.400 -60.708 1.00 62.78 85 ASP A C 1
ATOM 657 O O . ASP A 1 85 ? 4.988 -9.865 -61.797 1.00 62.78 85 ASP A O 1
ATOM 661 N N . TRP A 1 86 ? 4.437 -9.263 -59.710 1.00 63.38 86 TRP A N 1
ATOM 662 C CA . TRP A 1 86 ? 3.008 -9.592 -59.823 1.00 63.38 86 TRP A CA 1
ATOM 663 C C . TRP A 1 86 ? 2.161 -8.419 -60.324 1.00 63.38 86 TRP A C 1
ATOM 665 O O . TRP A 1 86 ? 0.987 -8.594 -60.654 1.00 63.38 86 TRP A O 1
ATOM 675 N N . LEU A 1 87 ? 2.734 -7.216 -60.397 1.00 71.44 87 LEU A N 1
ATOM 676 C CA . LEU A 1 87 ? 2.057 -6.046 -60.936 1.00 71.44 87 LEU A CA 1
ATOM 677 C C . LEU A 1 87 ? 2.255 -5.999 -62.452 1.00 71.44 87 LEU A C 1
ATOM 679 O O . LEU A 1 87 ? 3.379 -5.950 -62.944 1.00 71.44 87 LEU A O 1
ATOM 683 N N . TRP A 1 88 ? 1.158 -5.901 -63.207 1.00 65.38 88 TRP A N 1
ATOM 684 C CA . TRP A 1 88 ? 1.194 -5.782 -64.677 1.00 65.38 88 TRP A CA 1
ATOM 685 C C . TRP A 1 88 ? 1.989 -4.547 -65.161 1.00 65.38 88 TRP A C 1
ATOM 687 O O . TRP A 1 88 ? 2.420 -4.476 -66.306 1.00 65.38 88 TRP A O 1
ATOM 697 N N . VAL A 1 89 ? 2.217 -3.573 -64.276 1.00 73.12 89 VAL A N 1
ATOM 698 C CA . VAL A 1 89 ? 2.969 -2.334 -64.534 1.00 73.12 89 VAL A CA 1
ATOM 699 C C . VAL A 1 89 ? 4.369 -2.316 -63.904 1.00 73.12 89 VAL A C 1
ATOM 701 O O . VAL A 1 89 ? 5.017 -1.274 -63.910 1.00 73.12 89 VAL A O 1
ATOM 704 N N . GLY A 1 90 ? 4.849 -3.438 -63.354 1.00 65.88 90 GLY A N 1
ATOM 705 C CA . GLY A 1 90 ? 6.128 -3.501 -62.640 1.00 65.88 90 GLY A CA 1
ATOM 706 C C . GLY A 1 90 ? 7.357 -3.187 -63.503 1.00 65.88 90 GLY A C 1
ATOM 707 O O . GLY A 1 90 ? 8.353 -2.716 -62.968 1.00 65.88 90 GLY A O 1
ATOM 708 N N . ASN A 1 91 ? 7.293 -3.400 -64.827 1.00 67.06 91 ASN A N 1
ATOM 709 C CA . ASN A 1 91 ? 8.382 -3.156 -65.794 1.00 67.06 91 ASN A CA 1
ATOM 710 C C . ASN A 1 91 ? 9.778 -3.622 -65.315 1.00 67.06 91 ASN A C 1
ATOM 712 O O . ASN A 1 91 ? 10.794 -3.013 -65.652 1.00 67.06 91 ASN A O 1
ATOM 716 N N . LEU A 1 92 ? 9.843 -4.705 -64.534 1.00 67.69 92 LEU A N 1
ATOM 717 C CA . LEU A 1 92 ? 11.097 -5.303 -64.085 1.00 67.69 92 LEU A CA 1
ATOM 718 C C . LEU A 1 92 ? 11.574 -6.304 -65.138 1.00 67.69 92 LEU A C 1
ATOM 720 O O . LEU A 1 92 ? 10.921 -7.315 -65.395 1.00 67.69 92 LEU A O 1
ATOM 724 N N . GLY A 1 93 ? 12.707 -6.008 -65.773 1.00 66.12 93 GLY A N 1
ATOM 725 C CA . GLY A 1 93 ? 13.370 -6.955 -66.661 1.00 66.12 93 GLY A CA 1
ATOM 726 C C . GLY A 1 93 ? 13.963 -8.130 -65.863 1.00 66.12 93 GLY A C 1
ATOM 727 O O . GLY A 1 93 ? 14.453 -7.925 -64.746 1.00 66.12 93 GLY A O 1
ATOM 728 N N . PRO A 1 94 ? 13.950 -9.367 -66.399 1.00 62.00 94 PRO A N 1
ATOM 729 C CA . PRO A 1 94 ? 14.536 -10.534 -65.726 1.00 62.00 94 PRO A CA 1
ATOM 730 C C . PRO A 1 94 ? 16.049 -10.387 -65.450 1.00 62.00 94 PRO A C 1
ATOM 732 O O . PRO A 1 94 ? 16.595 -11.053 -64.574 1.00 62.00 94 PRO A O 1
ATOM 735 N N . ASP A 1 95 ? 16.720 -9.473 -66.148 1.00 69.06 95 ASP A N 1
ATOM 736 C CA . ASP A 1 95 ? 18.139 -9.137 -66.035 1.00 69.06 95 ASP A CA 1
ATOM 737 C C . ASP A 1 95 ? 18.505 -8.338 -64.773 1.00 69.06 95 ASP A C 1
ATOM 739 O O . ASP A 1 95 ? 19.637 -8.441 -64.297 1.00 69.06 95 ASP A O 1
ATOM 743 N N . VAL A 1 96 ? 17.570 -7.578 -64.194 1.00 71.75 96 VAL A N 1
ATOM 744 C CA . VAL A 1 96 ? 17.837 -6.729 -63.017 1.00 71.75 96 VAL A CA 1
ATOM 745 C C . VAL A 1 96 ? 18.140 -7.578 -61.778 1.00 71.75 96 VAL A C 1
ATOM 747 O O . VAL A 1 96 ? 19.094 -7.300 -61.048 1.00 71.75 96 VAL A O 1
ATOM 750 N N . LYS A 1 97 ? 17.380 -8.658 -61.555 1.00 67.88 97 LYS A N 1
ATOM 751 C CA . LYS A 1 97 ? 17.603 -9.574 -60.421 1.00 67.88 97 LYS A CA 1
ATOM 752 C C . LYS A 1 97 ? 18.926 -10.324 -60.557 1.00 67.88 97 LYS A C 1
ATOM 754 O O . LYS A 1 97 ? 19.669 -10.462 -59.585 1.00 67.88 97 LYS A O 1
ATOM 759 N N . ASP A 1 98 ? 19.250 -10.755 -61.773 1.00 72.38 98 ASP A N 1
ATOM 760 C CA . ASP A 1 98 ? 20.515 -11.423 -62.076 1.00 72.38 98 ASP A CA 1
ATOM 761 C C . ASP A 1 98 ? 21.715 -10.479 -61.967 1.00 72.38 98 ASP A C 1
ATOM 763 O O . ASP A 1 98 ? 22.791 -10.906 -61.548 1.00 72.38 98 ASP A O 1
ATOM 767 N N . TYR A 1 99 ? 21.550 -9.199 -62.308 1.00 77.00 99 TYR A N 1
ATOM 768 C CA . TYR A 1 99 ? 22.571 -8.176 -62.103 1.00 77.00 99 TYR A CA 1
ATOM 769 C C . TYR A 1 99 ? 22.866 -7.965 -60.614 1.00 77.00 99 TYR A C 1
ATOM 771 O O . TYR A 1 99 ? 24.027 -8.024 -60.211 1.00 77.00 99 TYR A O 1
ATOM 779 N N . LEU A 1 100 ? 21.830 -7.795 -59.785 1.00 71.44 100 LEU A N 1
ATOM 780 C CA . LEU A 1 100 ? 21.981 -7.585 -58.341 1.00 71.44 100 LEU A CA 1
ATOM 781 C C . LEU A 1 100 ? 22.660 -8.778 -57.651 1.00 71.44 100 LEU A C 1
ATOM 783 O O . LEU A 1 100 ? 23.579 -8.587 -56.857 1.00 71.44 100 LEU A O 1
ATOM 787 N N . ARG A 1 101 ? 22.295 -10.014 -58.021 1.00 68.38 101 ARG A N 1
ATOM 788 C CA . ARG A 1 101 ? 22.948 -11.244 -57.525 1.00 68.38 101 ARG A CA 1
ATOM 789 C C . ARG A 1 101 ? 24.431 -11.346 -57.894 1.00 68.38 101 ARG A C 1
ATOM 791 O O . ARG A 1 101 ? 25.180 -12.023 -57.197 1.00 68.38 101 ARG A O 1
ATOM 798 N N . LYS A 1 102 ? 24.859 -10.703 -58.986 1.00 72.31 102 LYS A N 1
ATOM 799 C CA . LYS A 1 102 ? 26.256 -10.696 -59.453 1.00 72.31 102 LYS A CA 1
ATOM 800 C C . LYS A 1 102 ? 27.117 -9.635 -58.768 1.00 72.31 102 LYS A C 1
ATOM 802 O O . LYS A 1 102 ? 28.327 -9.643 -58.990 1.00 72.31 102 LYS A O 1
ATOM 807 N N . ILE A 1 103 ? 26.542 -8.735 -57.961 1.00 74.38 103 ILE A N 1
ATOM 808 C CA . ILE A 1 103 ? 27.309 -7.725 -57.221 1.00 74.38 103 ILE A CA 1
ATOM 809 C C . ILE A 1 103 ? 28.178 -8.438 -56.167 1.00 74.38 103 ILE A C 1
ATOM 811 O O . ILE A 1 103 ? 27.639 -9.051 -55.239 1.00 74.38 103 ILE A O 1
ATOM 815 N N . PRO A 1 104 ? 29.520 -8.373 -56.271 1.00 69.69 104 PRO A N 1
ATOM 816 C CA . PRO A 1 104 ? 30.404 -9.041 -55.321 1.00 69.69 104 PRO A CA 1
ATOM 817 C C . PRO A 1 104 ? 30.193 -8.520 -53.895 1.00 69.69 104 PRO A C 1
ATOM 819 O O . PRO A 1 104 ? 30.200 -7.310 -53.668 1.00 69.69 104 PRO A O 1
ATOM 822 N N . GLY A 1 105 ? 30.033 -9.432 -52.933 1.00 68.75 105 GLY A N 1
ATOM 823 C CA . GLY A 1 105 ? 29.825 -9.101 -51.521 1.00 68.75 105 GLY A CA 1
ATOM 824 C C . GLY A 1 105 ? 28.393 -8.703 -51.150 1.00 68.75 105 GLY A C 1
ATOM 825 O O . GLY A 1 105 ? 28.158 -8.329 -50.009 1.00 68.75 105 GLY A O 1
ATOM 826 N N . TYR A 1 106 ? 27.424 -8.787 -52.068 1.00 68.81 106 TYR A N 1
ATOM 827 C CA . TYR A 1 106 ? 26.028 -8.452 -51.764 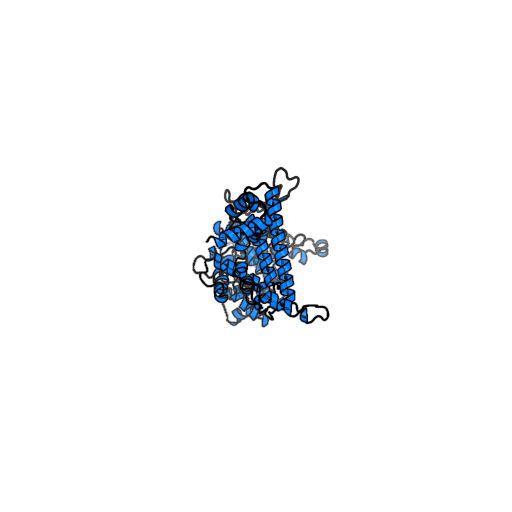1.00 68.81 106 TYR A CA 1
ATOM 828 C C . TYR A 1 106 ? 25.424 -9.374 -50.685 1.00 68.81 106 TYR A C 1
ATOM 830 O O . TYR A 1 106 ? 24.867 -8.888 -49.705 1.00 68.81 106 TYR A O 1
ATOM 838 N N . GLN A 1 107 ? 25.603 -10.696 -50.807 1.00 67.12 107 GLN A N 1
ATOM 839 C CA . GLN A 1 107 ? 25.192 -11.656 -49.767 1.00 67.12 107 GLN A CA 1
ATOM 840 C C . GLN A 1 107 ? 25.989 -11.487 -48.463 1.00 67.12 107 GLN A C 1
ATOM 842 O O . GLN A 1 107 ? 25.431 -11.648 -47.384 1.00 67.12 107 GLN A O 1
ATOM 847 N N . ASP A 1 108 ? 27.264 -11.092 -48.540 1.00 67.56 108 ASP A N 1
ATOM 848 C CA . ASP A 1 108 ? 28.079 -10.819 -47.347 1.00 67.56 108 ASP A CA 1
ATOM 849 C C . ASP A 1 108 ? 27.594 -9.570 -46.584 1.00 67.56 108 ASP A C 1
ATOM 851 O O . ASP A 1 108 ? 27.747 -9.486 -45.367 1.00 67.56 108 ASP A O 1
ATOM 855 N N . LEU A 1 109 ? 27.026 -8.586 -47.294 1.00 65.06 109 LEU A N 1
ATOM 856 C CA . LEU A 1 109 ? 26.513 -7.338 -46.718 1.00 65.06 109 LEU A CA 1
ATOM 857 C C . LEU A 1 109 ? 25.102 -7.479 -46.140 1.00 65.06 109 LEU A C 1
ATOM 859 O O . LEU A 1 109 ? 24.791 -6.816 -45.152 1.00 65.06 109 LEU A O 1
ATOM 863 N N . PHE A 1 110 ? 24.253 -8.299 -46.762 1.00 67.56 110 PHE A N 1
ATOM 864 C CA . PHE A 1 110 ? 22.815 -8.336 -46.470 1.00 67.56 110 PHE A CA 1
ATOM 865 C C . PHE A 1 110 ? 22.299 -9.701 -45.998 1.00 67.56 110 PHE A C 1
ATOM 867 O O . PHE A 1 110 ? 21.128 -9.814 -45.647 1.00 67.56 110 PHE A O 1
ATOM 874 N N . GLY A 1 111 ? 23.167 -10.711 -45.929 1.00 64.06 111 GLY A N 1
ATOM 875 C CA . GLY A 1 111 ? 22.813 -12.065 -45.516 1.00 64.06 111 GLY A CA 1
ATOM 876 C C . GLY A 1 111 ? 22.149 -12.882 -46.624 1.00 64.06 111 GLY A C 1
ATOM 877 O O . GLY A 1 111 ? 22.163 -12.517 -47.805 1.00 64.06 111 GLY A O 1
ATOM 878 N N . ASP A 1 112 ? 21.589 -14.028 -46.234 1.00 62.25 112 ASP A N 1
ATOM 879 C CA . ASP A 1 112 ? 20.818 -14.865 -47.148 1.00 62.25 112 ASP A CA 1
ATOM 880 C C . ASP A 1 112 ? 19.563 -14.107 -47.607 1.00 62.25 112 ASP A C 1
ATOM 882 O O . ASP A 1 112 ? 18.774 -13.622 -46.799 1.00 62.25 112 ASP A O 1
ATOM 886 N N . MET A 1 113 ? 19.383 -14.002 -48.924 1.00 58.72 113 MET A N 1
ATOM 887 C CA . MET A 1 113 ? 18.238 -13.333 -49.554 1.00 58.72 113 MET A CA 1
ATOM 888 C C . MET A 1 113 ? 16.987 -14.220 -49.573 1.00 58.72 113 MET A C 1
ATOM 890 O O . MET A 1 113 ? 16.037 -13.939 -50.308 1.00 58.72 113 MET A O 1
ATOM 894 N N . ALA A 1 114 ? 16.976 -15.304 -48.797 1.00 58.66 114 ALA A N 1
ATOM 895 C CA . ALA A 1 114 ? 15.771 -16.022 -48.429 1.00 58.66 114 ALA A CA 1
ATOM 896 C C . ALA A 1 114 ? 14.920 -15.133 -47.508 1.00 58.66 114 ALA A C 1
ATOM 898 O O . ALA A 1 114 ? 14.838 -15.358 -46.302 1.00 58.66 114 ALA A O 1
ATOM 899 N N . PHE A 1 115 ? 14.310 -14.090 -48.082 1.00 59.81 115 PHE A N 1
ATOM 900 C CA . PHE A 1 115 ? 13.252 -13.336 -47.424 1.00 59.81 115 PHE A CA 1
ATOM 901 C C . PHE A 1 115 ? 12.192 -14.348 -46.994 1.00 59.81 115 PHE A C 1
ATOM 903 O O . PHE A 1 115 ? 11.547 -14.987 -47.824 1.00 59.81 115 PHE A O 1
ATOM 910 N N . CYS A 1 116 ? 12.117 -14.574 -45.690 1.00 58.53 116 CYS A N 1
ATOM 911 C CA . CYS A 1 116 ? 11.167 -15.482 -45.084 1.00 58.53 116 CYS A CA 1
ATOM 912 C C . CYS A 1 116 ? 9.739 -14.999 -45.354 1.00 58.53 116 CYS A C 1
ATOM 914 O O . CYS A 1 116 ? 9.471 -13.796 -45.351 1.00 58.53 116 CYS A O 1
ATOM 916 N N . ASP A 1 117 ? 8.807 -15.944 -45.470 1.00 61.88 117 ASP A N 1
ATOM 917 C CA . ASP A 1 117 ? 7.379 -15.696 -45.249 1.00 61.88 117 ASP A CA 1
ATOM 918 C C . ASP A 1 117 ? 7.159 -15.543 -43.729 1.00 61.88 117 ASP A C 1
ATOM 920 O O . ASP A 1 117 ? 6.589 -16.394 -43.048 1.00 61.88 117 ASP A O 1
ATOM 924 N N . CYS A 1 118 ? 7.816 -14.531 -43.160 1.00 69.94 118 CYS A N 1
ATOM 925 C CA . CYS A 1 118 ? 7.911 -14.314 -41.727 1.00 69.94 118 CYS A CA 1
ATOM 926 C C . CYS A 1 118 ? 6.561 -13.858 -41.168 1.00 69.94 118 CYS A C 1
ATOM 928 O O . CYS A 1 118 ? 5.876 -13.014 -41.751 1.00 69.94 118 CYS A O 1
ATOM 930 N N . GLU A 1 119 ? 6.214 -14.349 -39.981 1.00 77.12 119 GLU A N 1
ATOM 931 C CA . GLU A 1 119 ? 5.064 -13.837 -39.243 1.00 77.12 119 GLU A CA 1
ATOM 932 C C . GLU A 1 119 ? 5.239 -12.343 -38.931 1.00 77.12 119 GLU A C 1
ATOM 934 O O . GLU A 1 119 ? 6.356 -11.838 -38.782 1.00 77.12 119 GLU A O 1
ATOM 939 N N . HIS A 1 120 ? 4.129 -11.617 -38.772 1.00 82.81 120 HIS A N 1
ATOM 940 C CA . HIS A 1 120 ? 4.169 -10.170 -38.543 1.00 82.81 120 HIS A CA 1
ATOM 941 C C . HIS A 1 120 ? 5.040 -9.770 -37.336 1.00 82.81 120 HIS A C 1
ATOM 943 O O . HIS A 1 120 ? 5.681 -8.727 -37.384 1.00 82.81 120 HIS A O 1
ATOM 949 N N . CYS A 1 121 ? 5.143 -10.605 -36.294 1.00 85.31 121 CYS A N 1
ATOM 950 C CA . CYS A 1 121 ? 6.034 -10.402 -35.139 1.00 85.31 121 CYS A CA 1
ATOM 951 C C . CYS A 1 121 ? 7.524 -10.265 -35.510 1.00 85.31 121 CYS A C 1
ATOM 953 O O . CYS A 1 121 ? 8.259 -9.563 -34.816 1.00 85.31 121 CYS A O 1
ATOM 955 N N . GLN A 1 122 ? 7.963 -10.888 -36.606 1.00 82.19 122 GLN A N 1
ATOM 956 C CA . GLN A 1 122 ? 9.346 -10.866 -37.098 1.00 82.19 122 GLN A CA 1
ATOM 957 C C . GLN A 1 122 ? 9.592 -9.742 -38.122 1.00 82.19 122 GLN A C 1
ATOM 959 O O . GLN A 1 122 ? 10.708 -9.568 -38.607 1.00 82.19 122 GLN A O 1
ATOM 964 N N . SER A 1 123 ? 8.557 -8.963 -38.452 1.00 83.00 123 SER A N 1
ATOM 965 C CA . SER A 1 123 ? 8.658 -7.822 -39.359 1.00 83.00 123 SER A CA 1
ATOM 966 C C . SER A 1 123 ? 9.405 -6.646 -38.725 1.00 83.00 123 SER A C 1
ATOM 968 O O . SER A 1 123 ? 9.277 -6.378 -37.532 1.00 83.00 123 SER A O 1
ATOM 970 N N . ILE A 1 124 ? 10.076 -5.843 -39.555 1.00 83.75 124 ILE A N 1
ATOM 971 C CA . ILE A 1 124 ? 10.608 -4.525 -39.164 1.00 83.75 124 ILE A CA 1
ATOM 972 C C . ILE A 1 124 ? 9.509 -3.524 -38.762 1.00 83.75 124 ILE A C 1
ATOM 974 O O . ILE A 1 124 ? 9.807 -2.488 -38.176 1.00 83.75 124 ILE A O 1
ATOM 978 N N . TYR A 1 125 ? 8.244 -3.830 -39.068 1.00 85.94 125 TYR A N 1
ATOM 979 C CA . TYR A 1 125 ? 7.072 -3.042 -38.681 1.00 85.94 125 TYR A CA 1
ATOM 980 C C . TYR A 1 125 ? 6.311 -3.642 -37.490 1.00 85.94 125 TYR A C 1
ATOM 982 O O . TYR A 1 125 ? 5.202 -3.202 -37.188 1.00 85.94 125 TYR A O 1
ATOM 990 N N . SER A 1 126 ? 6.863 -4.666 -36.835 1.00 89.81 126 SER A N 1
ATOM 991 C CA . SER A 1 126 ? 6.200 -5.340 -35.721 1.00 89.81 126 SER A CA 1
ATOM 992 C C . SER A 1 126 ? 6.209 -4.495 -34.438 1.00 89.81 126 SER A C 1
ATOM 994 O O . SER A 1 126 ? 7.050 -3.602 -34.278 1.00 89.81 126 SER A O 1
ATOM 996 N N . PRO A 1 127 ? 5.338 -4.802 -33.457 1.00 93.75 127 PRO A N 1
ATOM 997 C CA . PRO A 1 127 ? 5.411 -4.165 -32.143 1.00 93.75 127 PRO A CA 1
ATOM 998 C C . PRO A 1 127 ? 6.755 -4.406 -31.434 1.00 93.75 127 PRO A C 1
ATOM 1000 O O . PRO A 1 127 ? 7.213 -3.536 -30.695 1.00 93.75 127 PRO A O 1
ATOM 1003 N N . ALA A 1 128 ? 7.418 -5.541 -31.686 1.00 93.69 128 ALA A N 1
ATOM 1004 C CA . ALA A 1 128 ? 8.753 -5.816 -31.158 1.00 93.69 128 ALA A CA 1
ATOM 1005 C C . ALA A 1 128 ? 9.816 -4.900 -31.792 1.00 93.69 128 ALA A C 1
ATOM 1007 O O . ALA A 1 128 ? 10.665 -4.369 -31.077 1.00 93.69 128 ALA A O 1
ATOM 1008 N N . ALA A 1 129 ? 9.739 -4.647 -33.105 1.00 92.00 129 ALA A N 1
ATOM 1009 C CA . ALA A 1 129 ? 10.621 -3.692 -33.778 1.00 92.00 129 ALA A CA 1
ATOM 1010 C C . ALA A 1 129 ? 10.420 -2.264 -33.242 1.00 92.00 129 ALA A C 1
ATOM 1012 O O . ALA A 1 129 ? 11.393 -1.576 -32.932 1.00 92.00 129 ALA A O 1
ATOM 1013 N N . TYR A 1 130 ? 9.164 -1.854 -33.034 1.00 94.75 130 TYR A N 1
ATOM 1014 C CA . TYR A 1 130 ? 8.844 -0.578 -32.390 1.00 94.75 130 TYR A CA 1
ATOM 1015 C C . TYR A 1 130 ? 9.387 -0.491 -30.955 1.00 94.75 130 TYR A C 1
ATOM 1017 O O . TYR A 1 130 ? 9.942 0.534 -30.563 1.00 94.75 130 TYR A O 1
ATOM 1025 N N . PHE A 1 131 ? 9.272 -1.565 -30.167 1.00 95.75 131 PHE A N 1
ATOM 1026 C CA . PHE A 1 131 ? 9.839 -1.620 -28.819 1.00 95.75 131 PHE A CA 1
ATOM 1027 C C . PHE A 1 131 ? 11.361 -1.417 -28.827 1.00 95.75 131 PHE A C 1
ATOM 1029 O O . PHE A 1 131 ? 11.869 -0.635 -28.025 1.00 95.75 131 PHE A O 1
ATOM 1036 N N . VAL A 1 132 ? 12.086 -2.063 -29.745 1.00 94.94 132 VAL A N 1
ATOM 1037 C CA . VAL A 1 132 ? 13.545 -1.902 -29.871 1.00 94.94 132 VAL A CA 1
ATOM 1038 C C . VAL A 1 132 ? 13.921 -0.466 -30.237 1.00 94.94 132 VAL A C 1
ATOM 1040 O O . VAL A 1 132 ? 14.807 0.101 -29.596 1.00 94.94 132 VAL A O 1
ATOM 1043 N N . ASP A 1 133 ? 13.232 0.141 -31.207 1.00 94.69 133 ASP A N 1
ATOM 1044 C CA . ASP A 1 133 ? 13.461 1.541 -31.595 1.00 94.69 133 ASP A CA 1
ATOM 1045 C C . ASP A 1 133 ? 13.201 2.499 -30.419 1.00 94.69 133 ASP A C 1
ATOM 1047 O O . ASP A 1 133 ? 14.023 3.361 -30.096 1.00 94.69 133 ASP A O 1
ATOM 1051 N N . LEU A 1 134 ? 12.110 2.279 -29.678 1.00 96.38 134 LEU A N 1
ATOM 1052 C CA . LEU A 1 134 ? 11.790 3.057 -28.485 1.00 96.38 134 LEU A CA 1
ATOM 1053 C C . LEU A 1 134 ? 12.858 2.901 -27.392 1.00 96.38 134 LEU A C 1
ATOM 1055 O O . LEU A 1 134 ? 13.263 3.891 -26.777 1.00 96.38 134 LEU A O 1
ATOM 1059 N N . MET A 1 135 ? 13.340 1.681 -27.148 1.00 95.88 135 MET A N 1
ATOM 1060 C CA . MET A 1 135 ? 14.399 1.426 -26.168 1.00 95.88 135 MET A CA 1
ATOM 1061 C C . MET A 1 135 ? 15.720 2.084 -26.585 1.00 95.88 135 MET A C 1
ATOM 1063 O O . MET A 1 135 ? 16.380 2.695 -25.740 1.00 95.88 135 MET A O 1
ATOM 1067 N N . GLN A 1 136 ? 16.067 2.056 -27.876 1.00 92.75 136 GLN A N 1
ATOM 1068 C CA . GLN A 1 136 ? 17.235 2.757 -28.414 1.00 92.75 136 GLN A CA 1
ATOM 1069 C C . GLN A 1 136 ? 17.107 4.277 -28.245 1.00 92.75 136 GLN A C 1
ATOM 1071 O O . GLN A 1 136 ? 18.058 4.944 -27.823 1.00 92.75 136 GLN A O 1
ATOM 1076 N N . PHE A 1 137 ? 15.928 4.838 -28.528 1.00 93.62 137 PHE A N 1
ATOM 1077 C CA . PHE A 1 137 ? 15.646 6.252 -28.307 1.00 93.62 137 PHE A CA 1
ATOM 1078 C C . PHE A 1 137 ? 15.824 6.627 -26.829 1.00 93.62 137 PHE A C 1
ATOM 1080 O O . PHE A 1 137 ? 16.532 7.585 -26.502 1.00 93.62 137 PHE A O 1
ATOM 1087 N N . VAL A 1 138 ? 15.225 5.857 -25.917 1.00 94.31 138 VAL A N 1
ATOM 1088 C CA . VAL A 1 138 ? 15.341 6.086 -24.472 1.00 94.31 138 VAL A CA 1
ATOM 1089 C C . VAL A 1 138 ? 16.799 6.007 -24.022 1.00 94.31 138 VAL A C 1
ATOM 1091 O O . VAL A 1 138 ? 17.256 6.867 -23.265 1.00 94.31 138 VAL A O 1
ATOM 1094 N N . GLU A 1 139 ? 17.562 5.031 -24.506 1.00 91.69 139 GLU A N 1
ATOM 1095 C CA . GLU A 1 139 ? 18.979 4.911 -24.176 1.00 91.69 139 GLU A CA 1
ATOM 1096 C C . GLU A 1 139 ? 19.779 6.134 -24.646 1.00 91.69 139 GLU A C 1
ATOM 1098 O O . GLU A 1 139 ? 20.474 6.764 -23.844 1.00 91.69 139 GLU A O 1
ATOM 1103 N N . ARG A 1 140 ? 19.627 6.535 -25.915 1.00 88.94 140 ARG A N 1
ATOM 1104 C CA . ARG A 1 140 ? 20.402 7.627 -26.525 1.00 88.94 140 ARG A CA 1
ATOM 1105 C C . ARG A 1 140 ? 20.049 9.003 -25.968 1.00 88.94 140 ARG A C 1
ATOM 1107 O O . ARG A 1 140 ? 20.937 9.831 -25.752 1.00 88.94 140 ARG A O 1
ATOM 1114 N N . TYR A 1 141 ? 18.765 9.278 -25.767 1.00 89.44 141 TYR A N 1
ATOM 1115 C CA . TYR A 1 141 ? 18.293 10.627 -25.451 1.00 89.44 141 TYR A CA 1
ATOM 1116 C C . TYR A 1 141 ? 17.985 10.839 -23.973 1.00 89.44 141 TYR A C 1
ATOM 1118 O O . TYR A 1 141 ? 18.029 11.983 -23.523 1.00 89.44 141 TYR A O 1
ATOM 1126 N N . VAL A 1 142 ? 17.728 9.774 -23.208 1.00 92.44 142 VAL A N 1
ATOM 1127 C CA . VAL A 1 142 ? 17.369 9.876 -21.788 1.00 92.44 142 VAL A CA 1
ATOM 1128 C C . VAL A 1 142 ? 18.469 9.306 -20.895 1.00 92.44 142 VAL A C 1
ATOM 1130 O O . VAL A 1 142 ? 19.027 10.039 -20.076 1.00 92.44 142 VAL A O 1
ATOM 1133 N N . ILE A 1 143 ? 18.813 8.023 -21.047 1.00 93.00 143 ILE A N 1
ATOM 1134 C CA . ILE A 1 143 ? 19.732 7.324 -20.130 1.00 93.00 143 ILE A CA 1
ATOM 1135 C C . ILE A 1 143 ? 21.149 7.885 -20.249 1.00 93.00 143 ILE A C 1
ATOM 1137 O O . ILE A 1 143 ? 21.679 8.408 -19.267 1.00 93.00 143 ILE A O 1
ATOM 1141 N N . SER A 1 144 ? 21.717 7.874 -21.454 1.00 89.75 144 SER A N 1
ATOM 1142 C CA . SER A 1 144 ? 23.091 8.321 -21.712 1.00 89.75 144 SER A CA 1
ATOM 1143 C C . SER A 1 144 ? 23.318 9.813 -21.450 1.00 89.75 144 SER A C 1
ATOM 1145 O O . SER A 1 144 ? 24.456 10.235 -21.270 1.00 89.75 144 SER A O 1
ATOM 1147 N N . LYS A 1 145 ? 22.254 10.625 -21.382 1.00 89.88 145 LYS A N 1
ATOM 1148 C CA . LYS A 1 145 ? 22.352 12.071 -21.114 1.00 89.88 145 LYS A CA 1
ATOM 1149 C C . LYS A 1 145 ? 22.132 12.446 -19.655 1.00 89.88 145 LYS A C 1
ATOM 1151 O O . LYS A 1 145 ? 22.797 13.346 -19.145 1.00 89.88 145 LYS A O 1
ATOM 1156 N N . HIS A 1 146 ? 21.174 11.808 -18.984 1.00 92.88 146 HIS A N 1
ATOM 1157 C CA . HIS A 1 146 ? 20.710 12.253 -17.666 1.00 92.88 146 HIS A CA 1
ATOM 1158 C C . HIS A 1 146 ? 21.066 11.298 -16.524 1.00 92.88 146 HIS A C 1
ATOM 1160 O O . HIS A 1 146 ? 21.109 11.729 -15.369 1.00 92.88 146 HIS A O 1
ATOM 1166 N N . PHE A 1 147 ? 21.359 10.032 -16.830 1.00 94.31 147 PHE A N 1
ATOM 1167 C CA . PHE A 1 147 ? 21.635 8.978 -15.853 1.00 94.31 147 PHE A CA 1
ATOM 1168 C C . PHE A 1 147 ? 23.079 8.466 -15.964 1.00 94.31 147 PHE A C 1
ATOM 1170 O O . PHE A 1 147 ? 23.332 7.268 -16.037 1.00 94.31 147 PHE A O 1
ATOM 1177 N N . VAL A 1 148 ? 24.037 9.398 -15.942 1.00 90.94 148 VAL A N 1
ATOM 1178 C CA . VAL A 1 148 ? 25.488 9.131 -15.967 1.00 90.94 148 VAL A CA 1
ATOM 1179 C C . VAL A 1 148 ? 26.159 9.484 -14.636 1.00 90.94 148 VAL A C 1
ATOM 1181 O O . VAL A 1 148 ? 25.606 10.230 -13.820 1.00 90.94 148 VAL A O 1
ATOM 1184 N N . GLY A 1 149 ? 27.361 8.948 -14.397 1.00 92.19 149 GLY A N 1
ATOM 1185 C CA . GLY A 1 149 ? 28.141 9.216 -13.185 1.00 92.19 149 GLY A CA 1
ATOM 1186 C C . GLY A 1 149 ? 27.366 8.871 -11.909 1.00 92.19 149 GLY A C 1
ATOM 1187 O O . GLY A 1 149 ? 26.842 7.768 -11.769 1.00 92.19 149 GLY A O 1
ATOM 1188 N N . SER A 1 150 ? 27.235 9.834 -10.993 1.00 92.56 150 SER A N 1
ATOM 1189 C CA . SER A 1 150 ? 26.505 9.652 -9.727 1.00 92.56 150 SER A CA 1
ATOM 1190 C C . SER A 1 150 ? 25.014 9.335 -9.898 1.00 92.56 150 SER A C 1
ATOM 1192 O O . SER A 1 150 ? 24.397 8.798 -8.980 1.00 92.56 150 SER A O 1
ATOM 1194 N N . LYS A 1 151 ? 24.423 9.626 -11.067 1.00 93.88 151 LYS A N 1
ATOM 1195 C CA . LYS A 1 151 ? 23.010 9.347 -11.368 1.00 93.88 151 LYS A CA 1
ATOM 1196 C C . LYS A 1 151 ? 22.774 7.992 -12.036 1.00 93.88 151 LYS A C 1
ATOM 1198 O O . LYS A 1 151 ? 21.617 7.647 -12.263 1.00 93.88 151 LYS A O 1
ATOM 1203 N N . ALA A 1 152 ? 23.817 7.207 -12.318 1.00 92.31 152 ALA A N 1
ATOM 1204 C CA . ALA A 1 152 ? 23.674 5.911 -12.988 1.00 92.31 152 ALA A CA 1
ATOM 1205 C C . ALA A 1 152 ? 22.738 4.949 -12.235 1.00 92.31 152 ALA A C 1
ATOM 1207 O O . ALA A 1 152 ? 21.901 4.294 -12.849 1.00 92.31 152 ALA A O 1
ATOM 1208 N N . ASN A 1 153 ? 22.792 4.950 -10.901 1.00 92.00 153 ASN A N 1
ATOM 1209 C CA . ASN A 1 153 ? 21.952 4.100 -10.049 1.00 92.00 153 ASN A CA 1
ATOM 1210 C C . ASN A 1 153 ? 20.724 4.835 -9.482 1.00 92.00 153 ASN A C 1
ATOM 1212 O O . ASN A 1 153 ? 20.137 4.406 -8.490 1.00 92.00 153 ASN A O 1
ATOM 1216 N N . HIS A 1 154 ? 20.344 5.976 -10.066 1.00 94.12 154 HIS A N 1
ATOM 1217 C CA . HIS A 1 154 ? 19.205 6.748 -9.581 1.00 94.12 154 HIS A CA 1
ATOM 1218 C C . HIS A 1 154 ? 17.901 5.956 -9.739 1.00 94.12 154 HIS A C 1
ATOM 1220 O O . HIS A 1 154 ? 17.661 5.346 -10.778 1.00 94.12 154 HIS A O 1
ATOM 1226 N N . VAL A 1 155 ? 16.992 6.064 -8.766 1.00 90.12 155 VAL A N 1
ATOM 1227 C CA . VAL A 1 155 ? 15.692 5.360 -8.755 1.00 90.12 155 VAL A CA 1
ATOM 1228 C C . VAL A 1 155 ? 14.766 5.712 -9.920 1.00 90.12 155 VAL A C 1
ATOM 1230 O O . VAL A 1 155 ? 13.734 5.080 -10.074 1.00 90.12 155 VAL A O 1
ATOM 1233 N N . LEU A 1 156 ? 15.096 6.739 -10.710 1.00 92.69 156 LEU A N 1
ATOM 1234 C CA . LEU A 1 156 ? 14.354 7.143 -11.912 1.00 92.69 156 LEU A CA 1
ATOM 1235 C C . LEU A 1 156 ? 14.956 6.588 -13.205 1.00 92.69 156 LEU A C 1
ATOM 1237 O O . LEU A 1 156 ? 14.288 6.646 -14.234 1.00 92.69 156 LEU A O 1
ATOM 1241 N N . ASN A 1 157 ? 16.174 6.039 -13.156 1.00 93.44 157 ASN A N 1
ATOM 1242 C CA . ASN A 1 157 ? 16.779 5.386 -14.305 1.00 93.44 157 ASN A CA 1
ATOM 1243 C C . ASN A 1 157 ? 15.938 4.158 -14.675 1.00 93.44 157 ASN A C 1
ATOM 1245 O O . ASN A 1 157 ? 15.701 3.285 -13.835 1.00 93.44 157 ASN A O 1
ATOM 1249 N N . LEU A 1 158 ? 15.496 4.082 -15.931 1.00 93.56 158 LEU A N 1
ATOM 1250 C CA . LEU A 1 158 ? 14.662 2.985 -16.409 1.00 93.56 158 LEU A CA 1
ATOM 1251 C C . LEU A 1 158 ? 15.354 1.628 -16.233 1.00 93.56 158 LEU A C 1
ATOM 1253 O O . LEU A 1 158 ? 14.703 0.690 -15.791 1.00 93.56 158 LEU A O 1
ATOM 1257 N N . LYS A 1 159 ? 16.674 1.549 -16.450 1.00 91.31 159 LYS A N 1
ATOM 1258 C CA . LYS A 1 159 ? 17.449 0.308 -16.283 1.00 91.31 159 LYS A CA 1
ATOM 1259 C C . LYS A 1 159 ? 17.489 -0.193 -14.838 1.00 91.31 159 LYS A C 1
ATOM 1261 O O . LYS A 1 159 ? 17.618 -1.386 -14.603 1.00 91.31 159 LYS A O 1
ATOM 1266 N N . VAL A 1 160 ? 17.346 0.714 -13.871 1.00 89.19 160 VAL A N 1
ATOM 1267 C CA . VAL A 1 160 ? 17.268 0.380 -12.439 1.00 89.19 160 VAL A CA 1
ATOM 1268 C C . VAL A 1 160 ? 15.841 0.002 -12.045 1.00 89.19 160 VAL A C 1
ATOM 1270 O O . VAL A 1 160 ? 15.638 -0.918 -11.262 1.00 89.19 160 VAL A O 1
ATOM 1273 N N . ARG A 1 161 ? 14.838 0.714 -12.573 1.00 88.31 161 ARG A N 1
ATOM 1274 C CA . ARG A 1 161 ? 13.420 0.495 -12.240 1.00 88.31 161 ARG A CA 1
ATOM 1275 C C . ARG A 1 161 ? 12.820 -0.741 -12.899 1.00 88.31 161 ARG A C 1
ATOM 1277 O O . ARG A 1 161 ? 11.944 -1.361 -12.309 1.00 88.31 161 ARG A O 1
ATOM 1284 N N . ARG A 1 162 ? 13.217 -1.006 -14.142 1.00 91.00 162 ARG A N 1
ATOM 1285 C CA . ARG A 1 162 ? 12.677 -2.037 -15.032 1.00 91.00 162 ARG A CA 1
ATOM 1286 C C . ARG A 1 162 ? 13.814 -2.743 -15.783 1.00 91.00 162 ARG A C 1
ATOM 1288 O O . ARG A 1 162 ? 13.905 -2.628 -17.006 1.00 91.00 162 ARG A O 1
ATOM 1295 N N . PRO A 1 163 ? 14.728 -3.421 -15.058 1.00 89.56 163 PRO A N 1
ATOM 1296 C CA . PRO A 1 163 ? 15.830 -4.158 -15.681 1.00 89.56 163 PRO A CA 1
ATOM 1297 C C . PRO A 1 163 ? 15.332 -5.268 -16.617 1.00 89.56 163 PRO A C 1
ATOM 1299 O O . PRO A 1 163 ? 16.004 -5.591 -17.591 1.00 89.56 163 PRO A O 1
ATOM 1302 N N . ASP A 1 164 ? 14.133 -5.789 -16.360 1.00 89.75 164 ASP A N 1
ATOM 1303 C CA . ASP A 1 164 ? 13.444 -6.808 -17.150 1.00 89.75 164 ASP A CA 1
ATOM 1304 C C . ASP A 1 164 ? 13.246 -6.411 -18.623 1.00 89.75 164 ASP A C 1
ATOM 1306 O O . ASP A 1 164 ? 13.309 -7.269 -19.499 1.00 89.75 164 ASP A O 1
ATOM 1310 N N . LEU A 1 165 ? 13.115 -5.113 -18.933 1.00 93.81 165 LEU A N 1
ATOM 1311 C CA . LEU A 1 165 ? 12.980 -4.637 -20.318 1.00 93.81 165 LEU A CA 1
ATOM 1312 C C . LEU A 1 165 ? 14.228 -4.897 -21.179 1.00 93.81 165 LEU A C 1
ATOM 1314 O O . LEU A 1 165 ? 14.124 -4.908 -22.400 1.00 93.81 165 LEU A O 1
ATOM 1318 N N . TRP A 1 166 ? 15.400 -5.104 -20.569 1.00 92.31 166 TRP A N 1
ATOM 1319 C CA . TRP A 1 166 ? 16.641 -5.428 -21.290 1.00 92.31 166 TRP A CA 1
ATOM 1320 C C . TRP A 1 166 ? 16.831 -6.926 -21.519 1.00 92.31 166 TRP A C 1
ATOM 1322 O O . TRP A 1 166 ? 17.660 -7.312 -22.340 1.00 92.31 166 TRP A O 1
ATOM 1332 N N . THR A 1 167 ? 16.104 -7.763 -20.785 1.00 90.56 167 THR A N 1
ATOM 1333 C CA . THR A 1 167 ? 16.188 -9.225 -20.878 1.00 90.56 167 THR A CA 1
ATOM 1334 C C . THR A 1 167 ? 14.939 -9.842 -21.500 1.00 90.56 167 THR A C 1
ATOM 1336 O O . THR A 1 167 ? 14.906 -11.055 -21.679 1.00 90.56 167 THR A O 1
ATOM 1339 N N . LEU A 1 168 ? 13.924 -9.030 -21.821 1.00 91.50 168 LEU A N 1
ATOM 1340 C CA . LEU A 1 168 ? 12.665 -9.461 -22.421 1.00 91.50 168 LEU A CA 1
ATOM 1341 C C . LEU A 1 168 ? 12.919 -10.157 -23.772 1.00 91.50 168 LEU A C 1
ATOM 1343 O O . LEU A 1 168 ? 13.396 -9.509 -24.708 1.00 91.50 168 LEU A O 1
ATOM 1347 N N . PRO A 1 169 ? 12.581 -11.452 -23.915 1.00 92.81 169 PRO A N 1
ATOM 1348 C CA . PRO A 1 169 ? 12.711 -12.143 -25.190 1.00 92.81 169 PRO A CA 1
ATOM 1349 C C . PRO A 1 169 ? 11.755 -11.553 -26.232 1.00 92.81 169 PRO A C 1
ATOM 1351 O O . PRO A 1 169 ? 10.556 -11.432 -25.984 1.00 92.81 169 PRO A O 1
ATOM 1354 N N . LEU A 1 170 ? 12.264 -11.224 -27.418 1.00 93.44 170 LEU A N 1
ATOM 1355 C CA . LEU A 1 170 ? 11.458 -10.691 -28.521 1.00 93.44 170 LEU A CA 1
ATOM 1356 C C . LEU A 1 170 ? 10.884 -11.835 -29.366 1.00 93.44 170 LEU A C 1
ATOM 1358 O O . LEU A 1 170 ? 11.309 -12.070 -30.495 1.00 93.44 170 LEU A O 1
ATOM 1362 N N . THR A 1 171 ? 9.957 -12.593 -28.780 1.00 92.94 171 THR A N 1
ATOM 1363 C CA . THR A 1 171 ? 9.257 -13.704 -29.441 1.00 92.94 171 THR A CA 1
ATOM 1364 C C . THR A 1 171 ? 7.876 -13.275 -29.935 1.00 92.94 171 THR A C 1
ATOM 1366 O O . THR A 1 171 ? 7.320 -12.263 -29.494 1.00 92.94 171 THR A O 1
ATOM 1369 N N . CYS A 1 172 ? 7.296 -14.060 -30.844 1.00 91.56 172 CYS A N 1
ATOM 1370 C CA . CYS A 1 172 ? 5.924 -13.848 -31.305 1.00 91.56 172 CYS A CA 1
ATOM 1371 C C . CYS A 1 172 ? 4.933 -13.967 -30.143 1.00 91.56 172 CYS A C 1
ATOM 1373 O O . CYS A 1 172 ? 4.125 -13.062 -29.952 1.00 91.56 172 CYS A O 1
ATOM 1375 N N . ASP A 1 173 ? 5.106 -14.970 -29.277 1.00 93.06 173 ASP A N 1
ATOM 1376 C CA . ASP A 1 173 ? 4.274 -15.146 -28.084 1.00 93.06 173 ASP A CA 1
ATOM 1377 C C . ASP A 1 173 ? 4.287 -13.910 -27.176 1.00 93.06 173 ASP A C 1
ATOM 1379 O O . ASP A 1 173 ? 3.217 -13.438 -26.798 1.00 93.06 173 ASP A O 1
ATOM 1383 N N . ASN A 1 174 ? 5.459 -13.319 -26.902 1.00 92.19 174 ASN A N 1
ATOM 1384 C CA . ASN A 1 174 ? 5.572 -12.103 -26.084 1.00 92.19 174 ASN A CA 1
ATOM 1385 C C . ASN A 1 174 ? 5.007 -10.847 -26.769 1.00 92.19 174 ASN A C 1
ATOM 1387 O O . ASN A 1 174 ? 4.794 -9.828 -26.115 1.00 92.19 174 ASN A O 1
ATOM 1391 N N . THR A 1 175 ? 4.782 -10.901 -28.081 1.00 91.06 175 THR A N 1
ATOM 1392 C CA . THR A 1 175 ? 4.257 -9.784 -28.873 1.00 91.06 175 THR A CA 1
ATOM 1393 C C . THR A 1 175 ? 2.734 -9.835 -28.988 1.00 91.06 175 THR A C 1
ATOM 1395 O O . THR A 1 175 ? 2.084 -8.790 -28.987 1.00 91.06 175 THR A O 1
ATOM 1398 N N . THR A 1 176 ? 2.158 -11.032 -29.118 1.00 90.50 176 THR A N 1
ATOM 1399 C CA . THR A 1 176 ? 0.747 -11.207 -29.497 1.00 90.50 176 THR A CA 1
ATOM 1400 C C . THR A 1 176 ? -0.114 -11.877 -28.435 1.00 90.50 176 THR A C 1
ATOM 1402 O O . THR A 1 176 ? -1.338 -11.752 -28.493 1.00 90.50 176 THR A O 1
ATOM 1405 N N . THR A 1 177 ? 0.478 -12.590 -27.473 1.00 94.12 177 THR A N 1
ATOM 1406 C CA . THR A 1 177 ? -0.295 -13.275 -26.430 1.00 94.12 177 THR A CA 1
ATOM 1407 C C . THR A 1 177 ? -0.865 -12.263 -25.446 1.00 94.12 177 THR A C 1
ATOM 1409 O O . THR A 1 177 ? -0.141 -11.462 -24.857 1.00 94.12 177 THR A O 1
ATOM 1412 N N . LEU A 1 178 ? -2.183 -12.309 -25.250 1.00 95.12 178 LEU A N 1
ATOM 1413 C CA . LEU A 1 178 ? -2.847 -11.493 -24.243 1.00 95.12 178 LEU A CA 1
ATOM 1414 C C . LEU A 1 178 ? -2.579 -12.067 -22.854 1.00 95.12 178 LEU A C 1
ATOM 1416 O O . LEU A 1 178 ? -2.876 -13.229 -22.585 1.00 95.12 178 LEU A O 1
ATOM 1420 N N . VAL A 1 179 ? -2.079 -11.214 -21.967 1.00 93.94 179 VAL A N 1
ATOM 1421 C CA . VAL A 1 179 ? -1.833 -11.532 -20.561 1.00 93.94 179 VAL A CA 1
ATOM 1422 C C . VAL A 1 179 ? -2.546 -10.516 -19.666 1.00 93.94 179 VAL A C 1
ATOM 1424 O O . VAL A 1 179 ? -2.638 -9.335 -20.029 1.00 93.94 179 VAL A O 1
ATOM 1427 N N . PRO A 1 180 ? -3.083 -10.928 -18.504 1.00 96.25 180 PRO A N 1
ATOM 1428 C CA . PRO A 1 180 ? -3.657 -9.992 -17.553 1.00 96.25 180 PRO A CA 1
ATOM 1429 C C . PRO A 1 180 ? -2.611 -8.978 -17.087 1.00 96.25 180 PRO A C 1
ATOM 1431 O O . PRO A 1 180 ? -1.514 -9.319 -16.654 1.00 96.25 180 PRO A O 1
ATOM 1434 N N . TYR A 1 181 ? -2.968 -7.698 -17.137 1.00 95.00 181 TYR A N 1
ATOM 1435 C CA . TYR A 1 181 ? -2.033 -6.624 -16.798 1.00 95.00 181 TYR A CA 1
ATOM 1436 C C . TYR A 1 181 ? -1.540 -6.684 -15.340 1.00 95.00 181 TYR A C 1
ATOM 1438 O O . TYR A 1 181 ? -0.409 -6.297 -15.048 1.00 95.00 181 TYR A O 1
ATOM 1446 N N . LEU A 1 182 ? -2.382 -7.177 -14.425 1.00 95.56 182 LEU A N 1
ATOM 1447 C CA . LEU A 1 182 ? -2.023 -7.323 -13.014 1.00 95.56 182 LEU A CA 1
ATOM 1448 C C . LEU A 1 182 ? -0.959 -8.395 -12.779 1.00 95.56 182 LEU A C 1
ATOM 1450 O O . LEU A 1 182 ? -0.152 -8.210 -11.872 1.00 95.56 182 LEU A O 1
ATOM 1454 N N . ASP A 1 183 ? -0.910 -9.441 -13.603 1.00 93.81 183 ASP A N 1
ATOM 1455 C CA . ASP A 1 183 ? 0.099 -10.496 -13.474 1.00 93.81 183 ASP A CA 1
ATOM 1456 C C . ASP A 1 183 ? 1.483 -9.907 -13.759 1.00 93.81 183 ASP A C 1
ATOM 1458 O O . ASP A 1 183 ? 2.377 -9.998 -12.924 1.00 93.81 183 ASP A O 1
ATOM 1462 N N . ILE A 1 184 ? 1.609 -9.123 -14.838 1.00 92.31 184 ILE A N 1
ATOM 1463 C CA . ILE A 1 184 ? 2.845 -8.386 -15.146 1.00 92.31 184 ILE A CA 1
ATOM 1464 C C . ILE A 1 184 ? 3.241 -7.456 -13.986 1.00 92.31 184 ILE A C 1
ATOM 1466 O O . ILE A 1 184 ? 4.411 -7.382 -13.607 1.00 92.31 184 ILE A O 1
ATOM 1470 N N . ILE A 1 185 ? 2.286 -6.704 -13.422 1.00 94.56 185 ILE A N 1
ATOM 1471 C CA . ILE A 1 185 ? 2.582 -5.782 -12.315 1.00 94.56 185 ILE A CA 1
ATOM 1472 C C . ILE A 1 185 ? 3.094 -6.545 -11.092 1.00 94.56 185 ILE A C 1
ATOM 1474 O O . ILE A 1 185 ? 4.108 -6.143 -10.513 1.00 94.56 185 ILE A O 1
ATOM 1478 N N . ASN A 1 186 ? 2.397 -7.606 -10.691 1.00 93.81 186 ASN A N 1
ATOM 1479 C CA . ASN A 1 186 ? 2.762 -8.398 -9.524 1.00 93.81 186 ASN A CA 1
ATOM 1480 C C . ASN A 1 186 ? 4.129 -9.047 -9.727 1.00 93.81 186 ASN A C 1
ATOM 1482 O O . ASN A 1 186 ? 4.990 -8.888 -8.864 1.00 93.81 186 ASN A O 1
ATOM 1486 N N . GLU A 1 187 ? 4.401 -9.611 -10.905 1.00 93.06 187 GLU A N 1
ATOM 1487 C CA . GLU A 1 187 ? 5.694 -10.218 -11.214 1.00 93.06 187 GLU A CA 1
ATOM 1488 C C . GLU A 1 187 ? 6.862 -9.232 -11.072 1.00 93.06 187 GLU A C 1
ATOM 1490 O O . GLU A 1 187 ? 7.905 -9.560 -10.490 1.00 93.06 187 GLU A O 1
ATOM 1495 N N . ILE A 1 188 ? 6.686 -7.996 -11.554 1.00 92.62 188 ILE A N 1
ATOM 1496 C CA . ILE A 1 188 ? 7.685 -6.926 -11.429 1.00 92.62 188 ILE A CA 1
ATOM 1497 C C . ILE A 1 188 ? 7.888 -6.547 -9.956 1.00 92.62 188 ILE A C 1
ATOM 1499 O O . ILE A 1 188 ? 9.029 -6.406 -9.504 1.00 92.62 188 ILE A O 1
ATOM 1503 N N . LEU A 1 189 ? 6.802 -6.365 -9.198 1.00 93.38 189 LEU A N 1
ATOM 1504 C CA . LEU A 1 189 ? 6.867 -5.980 -7.785 1.00 93.38 189 LEU A CA 1
ATOM 1505 C C . LEU A 1 189 ? 7.493 -7.082 -6.923 1.00 93.38 189 LEU A C 1
ATOM 1507 O O . LEU A 1 189 ? 8.343 -6.793 -6.081 1.00 93.38 189 LEU A O 1
ATOM 1511 N N . GLU A 1 190 ? 7.123 -8.333 -7.163 1.00 94.75 190 GLU A N 1
ATOM 1512 C CA . GLU A 1 190 ? 7.683 -9.512 -6.512 1.00 94.75 190 GLU A CA 1
ATOM 1513 C C . GLU A 1 190 ? 9.176 -9.633 -6.795 1.00 94.75 190 GLU A C 1
ATOM 1515 O O . GLU A 1 190 ? 9.970 -9.734 -5.862 1.00 94.75 190 GLU A O 1
ATOM 1520 N N . SER A 1 191 ? 9.585 -9.524 -8.062 1.00 92.69 191 SER A N 1
ATOM 1521 C CA . SER A 1 191 ? 10.998 -9.595 -8.448 1.00 92.69 191 SER A CA 1
ATOM 1522 C C . SER A 1 191 ? 11.807 -8.450 -7.830 1.00 92.69 191 SER A C 1
ATOM 1524 O O . SER A 1 191 ? 12.946 -8.644 -7.398 1.00 92.69 191 SER A O 1
ATOM 1526 N N . TYR A 1 192 ? 11.224 -7.251 -7.725 1.00 91.31 192 TYR A N 1
ATOM 1527 C CA . TYR A 1 192 ? 11.846 -6.126 -7.026 1.00 91.31 192 TYR A CA 1
ATOM 1528 C C . TYR A 1 192 ? 12.037 -6.415 -5.530 1.00 91.31 192 TYR A C 1
ATOM 1530 O O . TYR A 1 192 ? 13.123 -6.183 -4.988 1.00 91.31 192 TYR A O 1
ATOM 1538 N N . ILE A 1 193 ? 11.003 -6.929 -4.854 1.00 92.06 193 ILE A N 1
ATOM 1539 C CA . ILE A 1 193 ? 11.065 -7.279 -3.428 1.00 92.06 193 ILE A CA 1
ATOM 1540 C C . ILE A 1 193 ? 12.082 -8.400 -3.203 1.00 92.06 193 ILE A C 1
ATOM 1542 O O . ILE A 1 193 ? 12.944 -8.254 -2.337 1.00 92.06 193 ILE A O 1
ATOM 1546 N N . ALA A 1 194 ? 12.031 -9.467 -4.002 1.00 93.56 194 ALA A N 1
ATOM 1547 C CA . ALA A 1 194 ? 12.931 -10.611 -3.930 1.00 93.56 194 ALA A CA 1
ATOM 1548 C C . ALA A 1 194 ? 14.400 -10.175 -4.022 1.00 93.56 194 ALA A C 1
ATOM 1550 O O . ALA A 1 194 ? 15.181 -10.438 -3.106 1.00 93.56 194 ALA A O 1
ATOM 1551 N N . ASN A 1 195 ? 14.755 -9.397 -5.051 1.00 90.44 195 ASN A N 1
ATOM 1552 C CA . ASN A 1 195 ? 16.105 -8.850 -5.210 1.00 90.44 195 ASN A CA 1
ATOM 1553 C C . ASN A 1 195 ? 16.527 -7.989 -4.014 1.00 90.44 195 ASN A C 1
ATOM 1555 O O . ASN A 1 195 ? 17.604 -8.171 -3.446 1.00 90.44 195 ASN A O 1
ATOM 1559 N N . LYS A 1 196 ? 15.665 -7.059 -3.588 1.00 89.69 196 LYS A N 1
ATOM 1560 C CA . LYS A 1 196 ? 15.974 -6.135 -2.488 1.00 89.69 196 LYS A CA 1
ATOM 1561 C C . LYS A 1 196 ? 16.148 -6.846 -1.145 1.00 89.69 196 LYS A C 1
ATOM 1563 O O . LYS A 1 196 ? 16.866 -6.351 -0.278 1.00 89.69 196 LYS A O 1
ATOM 1568 N N . LYS A 1 197 ? 15.474 -7.979 -0.960 1.00 89.94 197 LYS A N 1
ATOM 1569 C CA . LYS A 1 197 ? 15.495 -8.787 0.264 1.00 89.94 197 LYS A CA 1
ATOM 1570 C C . LYS A 1 197 ? 16.479 -9.959 0.197 1.00 89.94 197 LYS A C 1
ATOM 1572 O O . LYS A 1 197 ? 16.531 -10.748 1.140 1.00 89.94 197 LYS A O 1
ATOM 1577 N N . GLY A 1 198 ? 17.290 -10.029 -0.860 1.00 90.81 198 GLY A N 1
ATOM 1578 C CA . GLY A 1 198 ? 18.396 -10.976 -0.984 1.00 90.81 198 GLY A CA 1
ATOM 1579 C C . GLY A 1 198 ? 17.972 -12.390 -1.370 1.00 90.81 198 GLY A C 1
ATOM 1580 O O . GLY A 1 198 ? 18.581 -13.347 -0.901 1.00 90.81 198 GLY A O 1
ATOM 1581 N N . PHE A 1 199 ? 16.926 -12.541 -2.183 1.00 93.25 199 PHE A N 1
ATOM 1582 C CA . PHE A 1 199 ? 16.601 -13.820 -2.811 1.00 93.25 199 PHE A CA 1
ATOM 1583 C C . PHE A 1 199 ? 17.760 -14.274 -3.711 1.00 93.25 199 PHE A C 1
ATOM 1585 O O . PHE A 1 199 ? 18.251 -13.499 -4.529 1.00 93.25 199 PHE A O 1
ATOM 1592 N N . THR A 1 200 ? 18.210 -15.520 -3.544 1.00 92.50 200 THR A N 1
ATOM 1593 C CA . THR A 1 200 ? 19.358 -16.089 -4.278 1.00 92.50 200 THR A CA 1
ATOM 1594 C C . THR A 1 200 ? 18.957 -17.101 -5.354 1.00 92.50 200 THR A C 1
ATOM 1596 O O . THR A 1 200 ? 19.839 -17.691 -5.974 1.00 92.50 200 THR A O 1
ATOM 1599 N N . GLY A 1 201 ? 17.658 -17.364 -5.528 1.00 91.69 201 GLY A N 1
ATOM 1600 C CA . GLY A 1 201 ? 17.140 -18.271 -6.555 1.00 91.69 201 GLY A CA 1
ATOM 1601 C C . GLY A 1 201 ? 16.998 -17.604 -7.926 1.00 91.69 201 GLY A C 1
ATOM 1602 O O . GLY A 1 201 ? 17.306 -16.424 -8.097 1.00 91.69 201 GLY A O 1
ATOM 1603 N N . ASP A 1 202 ? 16.509 -18.370 -8.901 1.00 90.62 202 ASP A N 1
ATOM 1604 C CA . ASP A 1 202 ? 16.183 -17.851 -10.231 1.00 90.62 202 ASP A CA 1
ATOM 1605 C C . ASP A 1 202 ? 14.893 -17.020 -10.176 1.00 90.62 202 ASP A C 1
ATOM 1607 O O . ASP A 1 202 ? 13.867 -17.484 -9.685 1.00 90.62 202 ASP A O 1
ATOM 1611 N N . LEU A 1 203 ? 14.929 -15.790 -10.692 1.00 89.12 203 LEU A N 1
ATOM 1612 C CA . LEU A 1 203 ? 13.754 -14.913 -10.756 1.00 89.12 203 LEU A CA 1
ATOM 1613 C C . LEU A 1 203 ? 12.704 -15.393 -11.771 1.00 89.12 203 LEU A C 1
ATOM 1615 O O . LEU A 1 203 ? 11.553 -14.951 -11.714 1.00 89.12 203 LEU A O 1
ATOM 1619 N N . ASN A 1 204 ? 13.093 -16.285 -12.685 1.00 88.56 204 ASN A N 1
ATOM 1620 C CA . ASN A 1 204 ? 12.171 -16.938 -13.608 1.00 88.56 204 ASN A CA 1
ATOM 1621 C C . ASN A 1 204 ? 11.398 -18.088 -12.940 1.00 88.56 204 ASN A C 1
ATOM 1623 O O . ASN A 1 204 ? 10.344 -18.477 -13.440 1.00 88.56 204 ASN A O 1
ATOM 1627 N N . ASP A 1 205 ? 11.867 -18.605 -11.796 1.00 94.06 205 ASP A N 1
ATOM 1628 C CA . ASP A 1 205 ? 11.099 -19.541 -10.971 1.00 94.06 205 ASP A CA 1
ATOM 1629 C C . ASP A 1 205 ? 10.048 -18.765 -10.166 1.00 94.06 205 ASP A C 1
ATOM 1631 O O . ASP A 1 205 ? 10.259 -18.359 -9.018 1.00 94.06 205 ASP A O 1
ATOM 1635 N N . ARG A 1 206 ? 8.902 -18.517 -10.810 1.00 91.06 206 ARG A N 1
ATOM 1636 C CA . ARG A 1 206 ? 7.819 -17.710 -10.233 1.00 91.06 206 ARG A CA 1
ATOM 1637 C C . ARG A 1 206 ? 7.299 -18.284 -8.926 1.00 91.06 206 ARG A C 1
ATOM 1639 O O . ARG A 1 206 ? 7.084 -17.530 -7.985 1.00 91.06 206 ARG A O 1
ATOM 1646 N N . THR A 1 207 ? 7.187 -19.605 -8.819 1.00 92.81 207 THR A N 1
ATOM 1647 C CA . THR A 1 207 ? 6.723 -20.258 -7.592 1.00 92.81 207 THR A CA 1
ATOM 1648 C C . THR A 1 207 ? 7.682 -20.010 -6.426 1.00 92.81 207 THR A C 1
ATOM 1650 O O . THR A 1 207 ? 7.233 -19.667 -5.330 1.00 92.81 207 THR A O 1
ATOM 1653 N N . ALA A 1 208 ? 8.996 -20.115 -6.650 1.00 93.88 208 ALA A N 1
ATOM 1654 C CA . ALA A 1 208 ? 9.986 -19.827 -5.612 1.00 93.88 208 ALA A CA 1
ATOM 1655 C C . ALA A 1 208 ? 10.005 -18.340 -5.213 1.00 93.88 208 ALA A C 1
ATOM 1657 O O . ALA A 1 208 ? 10.131 -18.014 -4.027 1.00 93.88 208 ALA A O 1
ATOM 1658 N N . VAL A 1 209 ? 9.856 -17.435 -6.187 1.00 94.75 209 VAL A N 1
ATOM 1659 C CA . VAL A 1 209 ? 9.775 -15.988 -5.941 1.00 94.75 209 VAL A CA 1
ATOM 1660 C C . VAL A 1 209 ? 8.524 -15.639 -5.134 1.00 94.75 209 VAL A C 1
ATOM 1662 O O . VAL A 1 209 ? 8.632 -14.951 -4.119 1.00 94.75 209 VAL A O 1
ATOM 1665 N N . GLU A 1 210 ? 7.352 -16.129 -5.534 1.00 93.19 210 GLU A N 1
ATOM 1666 C CA . GLU A 1 210 ? 6.083 -15.899 -4.838 1.00 93.19 210 GLU A CA 1
ATOM 1667 C C . GLU A 1 210 ? 6.123 -16.425 -3.402 1.00 93.19 210 GLU A C 1
ATOM 1669 O O . GLU A 1 210 ? 5.717 -15.729 -2.470 1.00 93.19 210 GLU A O 1
ATOM 1674 N N . GLU A 1 211 ? 6.660 -17.629 -3.184 1.00 91.19 211 GLU A N 1
ATOM 1675 C CA . GLU A 1 211 ? 6.804 -18.196 -1.844 1.00 91.19 211 GLU A CA 1
ATOM 1676 C C . GLU A 1 211 ? 7.709 -17.329 -0.953 1.00 91.19 211 GLU A C 1
ATOM 1678 O O . GLU A 1 211 ? 7.364 -17.022 0.197 1.00 91.19 211 GLU A O 1
ATOM 1683 N N . PHE A 1 212 ? 8.842 -16.872 -1.488 1.00 92.56 212 PHE A N 1
ATOM 1684 C CA . PHE A 1 212 ? 9.743 -15.973 -0.776 1.00 92.56 212 PHE A CA 1
ATOM 1685 C C . PHE A 1 212 ? 9.097 -14.606 -0.491 1.00 92.56 212 PHE A C 1
ATOM 1687 O O . PHE A 1 212 ? 9.217 -14.057 0.605 1.00 92.56 212 PHE A O 1
ATOM 1694 N N . VAL A 1 213 ? 8.381 -14.029 -1.449 1.00 93.50 213 VAL A N 1
ATOM 1695 C CA . VAL A 1 213 ? 7.776 -12.708 -1.275 1.00 93.50 213 VAL A CA 1
ATOM 1696 C C . VAL A 1 213 ? 6.577 -12.783 -0.330 1.00 93.50 213 VAL A C 1
ATOM 1698 O O . VAL A 1 213 ? 6.543 -12.068 0.672 1.00 93.50 213 VAL A O 1
ATOM 1701 N N . TYR A 1 214 ? 5.607 -13.656 -0.591 1.00 91.81 214 TYR A N 1
ATOM 1702 C CA . TYR A 1 214 ? 4.342 -13.656 0.137 1.00 91.81 214 TYR A CA 1
ATOM 1703 C C . TYR A 1 214 ? 4.415 -14.334 1.497 1.00 91.81 214 TYR A C 1
ATOM 1705 O O . TYR A 1 214 ? 3.945 -13.745 2.471 1.00 91.81 214 TYR A O 1
ATOM 1713 N N . LYS A 1 215 ? 5.004 -15.531 1.602 1.00 86.88 215 LYS A N 1
ATOM 1714 C CA . LYS A 1 215 ? 5.089 -16.223 2.901 1.00 86.88 215 LYS A CA 1
ATOM 1715 C C . LYS A 1 215 ? 6.168 -15.593 3.771 1.00 86.88 215 LYS A C 1
ATOM 1717 O O . LYS A 1 215 ? 5.964 -15.254 4.930 1.00 86.88 215 LYS A O 1
ATOM 1722 N N . THR A 1 216 ? 7.333 -15.372 3.182 1.00 87.12 216 THR A N 1
ATOM 1723 C CA . THR A 1 216 ? 8.522 -15.061 3.966 1.00 87.12 216 THR A CA 1
ATOM 1724 C C . THR A 1 216 ? 8.628 -13.557 4.278 1.00 87.12 216 THR A C 1
ATOM 1726 O O . THR A 1 216 ? 8.771 -13.187 5.446 1.00 87.12 216 THR A O 1
ATOM 1729 N N . GLU A 1 217 ? 8.507 -12.672 3.280 1.00 89.69 217 GLU A N 1
ATOM 1730 C CA . GLU A 1 217 ? 8.669 -11.217 3.470 1.00 89.69 217 GLU A CA 1
ATOM 1731 C C . GLU A 1 217 ? 7.381 -10.470 3.845 1.00 89.69 217 GLU A C 1
ATOM 1733 O O . GLU A 1 217 ? 7.400 -9.636 4.747 1.00 89.69 217 GLU A O 1
ATOM 1738 N N . ILE A 1 218 ? 6.265 -10.718 3.154 1.00 90.62 218 ILE A N 1
ATOM 1739 C CA . ILE A 1 218 ? 5.029 -9.937 3.328 1.00 90.62 218 ILE A CA 1
ATOM 1740 C C . ILE A 1 218 ? 4.181 -10.456 4.498 1.00 90.62 218 ILE A C 1
ATOM 1742 O O . ILE A 1 218 ? 3.658 -9.639 5.266 1.00 90.62 218 ILE A O 1
ATOM 1746 N N . ALA A 1 219 ? 4.065 -11.777 4.669 1.00 89.81 219 ALA A N 1
ATOM 1747 C CA . ALA A 1 219 ? 3.407 -12.380 5.832 1.00 89.81 219 ALA A CA 1
ATOM 1748 C C . ALA A 1 219 ? 4.289 -12.370 7.096 1.00 89.81 219 ALA A C 1
ATOM 1750 O O . ALA A 1 219 ? 3.787 -12.601 8.196 1.00 89.81 219 ALA A O 1
ATOM 1751 N N . LEU A 1 220 ? 5.574 -12.007 6.956 1.00 88.75 220 LEU A N 1
ATOM 1752 C CA . LEU A 1 220 ? 6.551 -11.890 8.044 1.00 88.75 220 LEU A CA 1
ATOM 1753 C C . LEU A 1 220 ? 6.829 -13.229 8.753 1.00 88.75 220 LEU A C 1
ATOM 1755 O O . LEU A 1 220 ? 7.014 -13.267 9.972 1.00 88.75 220 LEU A O 1
ATOM 1759 N N . GLU A 1 221 ? 6.875 -14.332 7.999 1.00 84.44 221 GLU A N 1
ATOM 1760 C CA . GLU A 1 221 ? 7.114 -15.677 8.543 1.00 84.44 221 GLU A CA 1
ATOM 1761 C C . GLU A 1 221 ? 8.605 -16.028 8.709 1.00 84.44 221 GLU A C 1
ATOM 1763 O O . GLU A 1 221 ? 8.920 -17.086 9.257 1.00 84.44 221 GLU A O 1
ATOM 1768 N N . LYS A 1 222 ? 9.548 -15.153 8.305 1.00 77.12 222 LYS A N 1
ATOM 1769 C CA . LYS A 1 222 ? 10.988 -15.369 8.568 1.00 77.12 222 LYS A CA 1
ATOM 1770 C C . LYS A 1 222 ? 11.246 -15.629 10.065 1.00 77.12 222 LYS A C 1
ATOM 1772 O O . LYS A 1 222 ? 10.869 -14.793 10.892 1.00 77.12 222 LYS A O 1
ATOM 1777 N N . PRO A 1 223 ? 11.952 -16.720 10.431 1.00 66.44 223 PRO A N 1
ATOM 1778 C CA . PRO A 1 223 ? 12.386 -16.950 11.807 1.00 66.44 223 PRO A CA 1
ATOM 1779 C C . PRO A 1 223 ? 13.240 -15.785 12.337 1.00 66.44 223 PRO A C 1
ATOM 1781 O O . PRO A 1 223 ? 14.149 -15.318 11.652 1.00 66.44 223 PRO A O 1
ATOM 1784 N N . GLY A 1 224 ? 12.966 -15.319 13.562 1.00 76.12 224 GLY A N 1
ATOM 1785 C CA . GLY A 1 224 ? 13.659 -14.190 14.203 1.00 76.12 224 GLY A CA 1
ATOM 1786 C C . GLY A 1 224 ? 12.715 -13.060 14.641 1.00 76.12 224 GLY A C 1
ATOM 1787 O O . GLY A 1 224 ? 11.524 -13.276 14.872 1.00 76.12 224 GLY A O 1
ATOM 1788 N N . THR A 1 225 ? 13.234 -11.833 14.774 1.00 75.19 225 THR A N 1
ATOM 1789 C CA . THR A 1 225 ? 12.453 -10.624 15.112 1.00 75.19 225 THR A CA 1
ATOM 1790 C C . THR A 1 225 ? 11.683 -10.101 13.897 1.00 75.19 225 THR A C 1
ATOM 1792 O O . THR A 1 225 ? 12.001 -9.064 13.317 1.00 75.19 225 THR A O 1
ATOM 1795 N N . TRP A 1 226 ? 10.621 -10.816 13.527 1.00 88.25 226 TRP A N 1
ATOM 1796 C CA . TRP A 1 226 ? 9.716 -10.487 12.417 1.00 88.25 226 TRP A CA 1
ATOM 1797 C C . TRP A 1 226 ? 9.140 -9.054 12.484 1.00 88.25 226 TRP A C 1
ATOM 1799 O O . TRP A 1 226 ? 8.889 -8.441 11.448 1.00 88.25 226 TRP A O 1
ATOM 1809 N N . LYS A 1 227 ? 9.025 -8.460 13.686 1.00 86.38 227 LYS A N 1
ATOM 1810 C CA . LYS A 1 227 ? 8.605 -7.055 13.891 1.00 86.38 227 LYS A CA 1
ATOM 1811 C C . LYS A 1 227 ? 9.504 -6.041 13.173 1.00 86.38 227 LYS A C 1
ATOM 1813 O O . LYS A 1 227 ? 9.039 -4.970 12.777 1.00 86.38 227 LYS A O 1
ATOM 1818 N N . ASN A 1 228 ? 10.774 -6.378 12.938 1.00 87.94 228 ASN A N 1
ATOM 1819 C CA . ASN A 1 228 ? 11.696 -5.538 12.169 1.00 87.94 228 ASN A CA 1
ATOM 1820 C C . ASN A 1 228 ? 11.348 -5.483 10.672 1.00 87.94 228 ASN A C 1
ATOM 1822 O O . ASN A 1 228 ? 11.751 -4.540 9.996 1.00 87.94 228 ASN A O 1
ATOM 1826 N N . GLY A 1 229 ? 10.575 -6.451 10.170 1.00 87.81 229 GLY A N 1
ATOM 1827 C CA . GLY A 1 229 ? 10.065 -6.480 8.798 1.00 87.81 229 GLY A CA 1
ATOM 1828 C C . GLY A 1 229 ? 8.741 -5.734 8.594 1.00 87.81 229 GLY A C 1
ATOM 1829 O O . GLY A 1 229 ? 8.273 -5.643 7.463 1.00 87.81 229 GLY A O 1
ATOM 1830 N N . VAL A 1 230 ? 8.130 -5.186 9.652 1.00 92.62 230 VAL A N 1
ATOM 1831 C CA . VAL A 1 230 ? 6.893 -4.394 9.544 1.00 92.62 230 VAL A CA 1
ATOM 1832 C C . VAL A 1 230 ? 7.240 -2.977 9.089 1.00 92.62 230 VAL A C 1
ATOM 1834 O O . VAL A 1 230 ? 7.870 -2.225 9.833 1.00 92.62 230 VAL A O 1
ATOM 1837 N N . HIS A 1 231 ? 6.816 -2.614 7.881 1.00 92.06 231 HIS A N 1
ATOM 1838 C CA . HIS A 1 231 ? 7.091 -1.329 7.228 1.00 92.06 231 HIS A CA 1
ATOM 1839 C C . HIS A 1 231 ? 5.831 -0.513 6.897 1.00 92.06 231 HIS A C 1
ATOM 1841 O O . HIS A 1 231 ? 5.949 0.623 6.451 1.00 92.06 231 HIS A O 1
ATOM 1847 N N . ALA A 1 232 ? 4.631 -1.069 7.081 1.00 93.19 232 ALA A N 1
ATOM 1848 C CA . ALA A 1 232 ? 3.378 -0.379 6.778 1.00 93.19 232 ALA A CA 1
ATOM 1849 C C . ALA A 1 232 ? 2.216 -0.876 7.648 1.00 93.19 232 ALA A C 1
ATOM 1851 O O . ALA A 1 232 ? 2.239 -1.996 8.162 1.00 93.19 232 ALA A O 1
ATOM 1852 N N . PHE A 1 233 ? 1.159 -0.069 7.755 1.00 93.81 233 PHE A N 1
ATOM 1853 C CA . PHE A 1 233 ? -0.088 -0.430 8.445 1.00 93.81 233 PHE A CA 1
ATOM 1854 C C . PHE A 1 233 ? -0.797 -1.628 7.810 1.00 93.81 233 PHE A C 1
ATOM 1856 O O . PHE A 1 233 ? -1.429 -2.409 8.505 1.00 93.81 233 PHE A O 1
ATOM 1863 N N . THR A 1 234 ? -0.651 -1.804 6.498 1.00 90.75 234 THR A N 1
ATOM 1864 C CA . THR A 1 234 ? -1.279 -2.899 5.748 1.00 90.75 234 THR A CA 1
ATOM 1865 C C . THR A 1 234 ? -0.550 -4.231 5.871 1.00 90.75 234 THR A C 1
ATOM 1867 O O . THR A 1 234 ? -1.015 -5.220 5.321 1.00 90.75 234 THR A O 1
ATOM 1870 N N . GLN A 1 235 ? 0.622 -4.259 6.510 1.00 91.94 235 GLN A N 1
ATOM 1871 C CA . GLN A 1 235 ? 1.340 -5.499 6.784 1.00 91.94 235 GLN A CA 1
ATOM 1872 C C . GLN A 1 235 ? 0.964 -6.041 8.164 1.00 91.94 235 GLN A C 1
ATOM 1874 O O . GLN A 1 235 ? 0.766 -5.238 9.077 1.00 91.94 235 GLN A O 1
ATOM 1879 N N . PRO A 1 236 ? 0.969 -7.364 8.369 1.00 93.56 236 PRO A N 1
ATOM 1880 C CA . PRO A 1 236 ? 1.274 -8.401 7.381 1.00 93.56 236 PRO A CA 1
ATOM 1881 C C . PRO A 1 236 ? 0.093 -8.676 6.441 1.00 93.56 236 PRO A C 1
ATOM 1883 O O . PRO A 1 236 ? -1.060 -8.594 6.850 1.00 93.56 236 PRO A O 1
ATOM 1886 N N . TYR A 1 237 ? 0.390 -9.055 5.198 1.00 92.62 237 TYR A N 1
ATOM 1887 C CA . TYR A 1 237 ? -0.599 -9.654 4.296 1.00 92.62 237 TYR A CA 1
ATOM 1888 C C . TYR A 1 237 ? -0.298 -11.147 4.181 1.00 92.62 237 TYR A C 1
ATOM 1890 O O . TYR A 1 237 ? 0.785 -11.537 3.751 1.00 92.62 237 TYR A O 1
ATOM 1898 N N . HIS A 1 238 ? -1.244 -11.983 4.605 1.00 92.50 238 HIS A N 1
ATOM 1899 C CA . HIS A 1 238 ? -1.049 -13.425 4.699 1.00 92.50 238 HIS A CA 1
ATOM 1900 C C . HIS A 1 238 ? -1.775 -14.140 3.557 1.00 92.50 238 HIS A C 1
ATOM 1902 O O . HIS A 1 238 ? -2.914 -14.585 3.710 1.00 92.50 238 HIS A O 1
ATOM 1908 N N . HIS A 1 239 ? -1.090 -14.300 2.424 1.00 90.62 239 HIS A N 1
ATOM 1909 C CA . HIS A 1 239 ? -1.689 -14.802 1.184 1.00 90.62 239 HIS A CA 1
ATOM 1910 C C . HIS A 1 239 ? -2.480 -16.122 1.351 1.00 90.62 239 HIS A C 1
ATOM 1912 O O . HIS A 1 239 ? -3.651 -16.140 0.979 1.00 90.62 239 HIS A O 1
ATOM 1918 N N . PRO A 1 240 ? -1.968 -17.182 2.021 1.00 89.62 240 PRO A N 1
ATOM 1919 C CA . PRO A 1 240 ? -2.758 -18.402 2.228 1.00 89.62 240 PRO A CA 1
ATOM 1920 C C . PRO A 1 240 ? -4.085 -18.209 2.982 1.00 89.62 240 PRO A C 1
ATOM 1922 O O . PRO A 1 240 ? -5.056 -18.908 2.698 1.00 89.62 240 PRO A O 1
ATOM 1925 N N . LEU A 1 241 ? -4.151 -17.273 3.938 1.00 92.19 241 LEU A N 1
ATOM 1926 C CA . LEU A 1 241 ? -5.376 -17.012 4.698 1.00 92.19 241 LEU A CA 1
ATOM 1927 C C . LEU A 1 241 ? -6.418 -16.306 3.830 1.00 92.19 241 LEU A C 1
ATOM 1929 O O . LEU A 1 241 ? -7.603 -16.625 3.941 1.00 92.19 241 LEU A O 1
ATOM 1933 N N . GLU A 1 242 ? -5.978 -15.400 2.958 1.00 93.38 242 GLU A N 1
ATOM 1934 C CA . GLU A 1 242 ? -6.839 -14.725 1.985 1.00 93.38 242 GLU A CA 1
ATOM 1935 C C . GLU A 1 242 ? -7.346 -15.692 0.913 1.00 93.38 242 GLU A C 1
ATOM 1937 O O . GLU A 1 242 ? -8.532 -15.674 0.584 1.00 93.38 242 GLU A O 1
ATOM 1942 N N . SER A 1 243 ? -6.505 -16.616 0.440 1.00 93.19 243 SER A N 1
ATOM 1943 C CA . SER A 1 243 ? -6.926 -17.662 -0.498 1.00 93.19 243 SER A CA 1
ATOM 1944 C C . SER A 1 243 ? -7.989 -18.573 0.123 1.00 93.19 243 SER A C 1
ATOM 1946 O O . SER A 1 243 ? -9.028 -18.823 -0.487 1.00 93.19 243 SER A O 1
ATOM 1948 N N . VAL A 1 244 ? -7.794 -19.013 1.375 1.00 94.50 244 VAL A N 1
ATOM 1949 C CA . VAL A 1 244 ? -8.801 -19.807 2.103 1.00 94.50 244 VAL A CA 1
ATOM 1950 C C . VAL A 1 244 ? -10.089 -19.012 2.318 1.00 94.50 244 VAL A C 1
ATOM 1952 O O . VAL A 1 244 ? -11.174 -19.553 2.110 1.00 94.50 244 VAL A O 1
ATOM 1955 N N . ALA A 1 245 ? -9.999 -17.740 2.716 1.00 95.25 245 ALA A N 1
ATOM 1956 C CA . ALA A 1 245 ? -11.174 -16.888 2.892 1.00 95.25 245 ALA A CA 1
ATOM 1957 C C . ALA A 1 245 ? -11.956 -16.722 1.578 1.00 95.25 245 ALA A C 1
ATOM 1959 O O . ALA A 1 245 ? -13.177 -16.871 1.576 1.00 95.25 245 ALA A O 1
ATOM 1960 N N . THR A 1 246 ? -11.252 -16.511 0.463 1.00 96.12 246 THR A N 1
ATOM 1961 C CA . THR A 1 246 ? -11.838 -16.380 -0.878 1.00 96.12 246 THR A CA 1
ATOM 1962 C C . THR A 1 246 ? -12.548 -17.666 -1.302 1.00 96.12 246 THR A C 1
ATOM 1964 O O . THR A 1 246 ? -13.716 -17.631 -1.690 1.00 96.12 246 THR A O 1
ATOM 1967 N N . TYR A 1 247 ? -11.900 -18.827 -1.151 1.00 96.81 247 TYR A N 1
ATOM 1968 C CA . TYR A 1 247 ? -12.511 -20.116 -1.484 1.00 96.81 247 TYR A CA 1
ATOM 1969 C C . TYR A 1 247 ? -13.735 -20.436 -0.627 1.00 96.81 247 TYR A C 1
ATOM 1971 O O . TYR A 1 247 ? -14.747 -20.887 -1.158 1.00 96.81 247 TYR A O 1
ATOM 1979 N N . LEU A 1 248 ? -13.689 -20.164 0.681 1.00 96.75 248 LEU A N 1
ATOM 1980 C CA . LEU A 1 248 ? -14.853 -20.329 1.558 1.00 96.75 248 LEU A CA 1
ATOM 1981 C C . LEU A 1 248 ? -16.006 -19.396 1.161 1.00 96.75 248 LEU A C 1
ATOM 1983 O O . LEU A 1 248 ? -17.167 -19.811 1.218 1.00 96.75 248 LEU A O 1
ATOM 1987 N N . GLY A 1 249 ? -15.688 -18.182 0.702 1.00 96.25 249 GLY A N 1
ATOM 1988 C CA . GLY A 1 249 ? -16.658 -17.204 0.213 1.00 96.25 249 GLY A CA 1
ATOM 1989 C C . GLY A 1 249 ? -17.523 -17.734 -0.933 1.00 96.25 249 GLY A C 1
ATOM 1990 O O . GLY A 1 249 ? -18.737 -17.532 -0.913 1.00 96.25 249 GLY A O 1
ATOM 1991 N N . HIS A 1 250 ? -16.955 -18.516 -1.861 1.00 97.00 250 HIS A N 1
ATOM 1992 C CA . HIS A 1 250 ? -17.722 -19.170 -2.936 1.00 97.00 250 HIS A CA 1
ATOM 1993 C C . HIS A 1 250 ? -18.794 -20.149 -2.425 1.00 97.00 250 HIS A C 1
ATOM 1995 O O . HIS A 1 250 ? -19.770 -20.409 -3.126 1.00 97.00 250 HIS A O 1
ATOM 2001 N N . PHE A 1 251 ? -18.654 -20.660 -1.198 1.00 96.69 251 PHE A N 1
ATOM 2002 C CA . PHE A 1 251 ? -19.633 -21.536 -0.543 1.00 96.69 251 PHE A CA 1
ATOM 2003 C C . PHE A 1 251 ? -20.533 -20.796 0.460 1.00 96.69 251 PHE A C 1
ATOM 2005 O O . PHE A 1 251 ? -21.259 -21.439 1.224 1.00 96.69 251 PHE A O 1
ATOM 2012 N N . GLY A 1 252 ? -20.462 -19.461 0.520 1.00 96.12 252 GLY A N 1
ATOM 2013 C CA . GLY A 1 252 ? -21.153 -18.667 1.540 1.00 96.12 252 GLY A CA 1
ATOM 2014 C C . GLY A 1 252 ? -20.691 -19.008 2.961 1.00 96.12 252 GLY A C 1
ATOM 2015 O O . GLY A 1 252 ? -21.483 -18.963 3.905 1.00 96.12 252 GLY A O 1
ATOM 2016 N N . LYS A 1 253 ? -19.431 -19.433 3.119 1.00 96.31 253 LYS A N 1
ATOM 2017 C CA . LYS A 1 253 ? -18.808 -19.748 4.409 1.00 96.31 253 LYS A CA 1
ATOM 2018 C C . LYS A 1 253 ? -17.683 -18.768 4.705 1.00 96.31 253 LYS A C 1
ATOM 2020 O O . LYS A 1 253 ? -17.111 -18.147 3.820 1.00 96.31 253 LYS A O 1
ATOM 2025 N N . THR A 1 254 ? -17.354 -18.659 5.985 1.00 95.94 254 THR A N 1
ATOM 2026 C CA . THR A 1 254 ? -16.275 -17.801 6.485 1.00 95.94 254 THR A CA 1
ATOM 2027 C C . THR A 1 254 ? -15.290 -18.646 7.281 1.00 95.94 254 THR A C 1
ATOM 2029 O O . THR A 1 254 ? -15.614 -19.758 7.714 1.00 95.94 254 THR A O 1
ATOM 2032 N N . ARG A 1 255 ? -14.085 -18.119 7.520 1.00 95.75 255 ARG A N 1
ATOM 2033 C CA . ARG A 1 255 ? -13.103 -18.769 8.403 1.00 95.75 255 ARG A CA 1
ATOM 2034 C C . ARG A 1 255 ? -13.679 -19.002 9.804 1.00 95.75 255 ARG A C 1
ATOM 2036 O O . ARG A 1 255 ? -13.416 -20.039 10.405 1.00 95.75 255 ARG A O 1
ATOM 2043 N N . GLU A 1 256 ? -14.506 -18.079 10.293 1.00 96.31 256 GLU A N 1
ATOM 2044 C CA . GLU A 1 256 ? -15.201 -18.211 11.574 1.00 96.31 256 GLU A CA 1
ATOM 2045 C C . GLU A 1 256 ? -16.125 -19.438 11.613 1.00 96.31 256 GLU A C 1
ATOM 2047 O O . GLU A 1 256 ? -16.065 -20.213 12.565 1.00 96.31 256 GLU A O 1
ATOM 2052 N N . HIS A 1 257 ? -16.931 -19.669 10.568 1.00 95.94 257 HIS A N 1
ATOM 2053 C CA . HIS A 1 257 ? -17.798 -20.851 10.490 1.00 95.94 257 HIS A CA 1
ATOM 2054 C C . HIS A 1 257 ? -17.005 -22.154 10.632 1.00 95.94 257 HIS A C 1
ATOM 2056 O O . HIS A 1 257 ? -17.429 -23.069 11.339 1.00 95.94 257 HIS A O 1
ATOM 2062 N N . ILE A 1 258 ? -15.843 -22.230 9.980 1.00 96.62 258 ILE A N 1
ATOM 2063 C CA . ILE A 1 258 ? -14.958 -23.394 10.066 1.00 96.62 258 ILE A CA 1
ATOM 2064 C C . ILE A 1 258 ? -14.351 -23.511 11.468 1.00 96.62 258 ILE A C 1
ATOM 2066 O O . ILE A 1 258 ? -14.335 -24.602 12.035 1.00 96.62 258 ILE A O 1
ATOM 2070 N N . ALA A 1 259 ? -13.905 -22.403 12.065 1.00 96.69 259 ALA A N 1
ATOM 2071 C CA . ALA A 1 259 ? -13.374 -22.395 13.426 1.00 96.69 259 ALA A CA 1
ATOM 2072 C C . ALA A 1 259 ? -14.415 -22.878 14.456 1.00 96.69 259 ALA A C 1
ATOM 2074 O O . ALA A 1 259 ? -14.089 -23.695 15.319 1.00 96.69 259 ALA A O 1
ATOM 2075 N N . LEU A 1 260 ? -15.674 -22.446 14.323 1.00 96.44 260 LEU A N 1
ATOM 2076 C CA . LEU A 1 260 ? -16.795 -22.896 15.155 1.00 96.44 260 LEU A CA 1
ATOM 2077 C C . LEU A 1 260 ? -17.100 -24.384 14.956 1.00 96.44 260 LEU A C 1
ATOM 2079 O O . LEU A 1 260 ? -17.237 -25.118 15.935 1.00 96.44 260 LEU A O 1
ATOM 2083 N N . LEU A 1 261 ? -17.157 -24.847 13.703 1.00 96.56 261 LEU A N 1
ATOM 2084 C CA . LEU A 1 261 ? -17.397 -26.255 13.370 1.00 96.56 261 LEU A CA 1
ATOM 2085 C C . LEU A 1 261 ? -16.329 -27.170 13.984 1.00 96.56 261 LEU A C 1
ATOM 2087 O O . LEU A 1 261 ? -16.646 -28.218 14.546 1.00 96.56 261 LEU A O 1
ATOM 2091 N N . LEU A 1 262 ? -15.067 -26.745 13.916 1.00 97.31 262 LEU A N 1
ATOM 2092 C CA . LEU A 1 262 ? -13.922 -27.450 14.490 1.00 97.31 262 LEU A CA 1
ATOM 2093 C C . LEU A 1 262 ? -13.782 -27.256 16.008 1.00 97.31 262 LEU A C 1
ATOM 2095 O O . LEU A 1 262 ? -12.810 -27.744 16.585 1.00 97.31 262 LEU A O 1
ATOM 2099 N N . LYS A 1 263 ? -14.721 -26.548 16.653 1.00 97.19 263 LYS A N 1
ATOM 2100 C CA . LYS A 1 263 ? -14.717 -26.241 18.093 1.00 97.19 263 LYS A CA 1
ATOM 2101 C C . LYS A 1 263 ? -13.395 -25.621 18.554 1.00 97.19 263 LYS A C 1
ATOM 2103 O O . LYS A 1 263 ? -12.850 -25.987 19.597 1.00 97.19 263 LYS A O 1
ATOM 2108 N N . LYS A 1 264 ? -12.848 -24.707 17.750 1.00 97.25 264 LYS A N 1
ATOM 2109 C CA . LYS A 1 264 ? -11.632 -23.972 18.103 1.00 97.25 264 LYS A CA 1
ATOM 2110 C C . LYS A 1 264 ? -11.884 -23.050 19.306 1.00 97.25 264 LYS A C 1
ATOM 2112 O O . LYS A 1 264 ? -13.025 -22.637 19.522 1.00 97.25 264 LYS A O 1
ATOM 2117 N N . PRO A 1 265 ? -10.839 -22.717 20.090 1.00 95.56 265 PRO A N 1
ATOM 2118 C CA . PRO A 1 265 ? -10.951 -21.745 21.174 1.00 95.56 265 PRO A CA 1
ATOM 2119 C C . PRO A 1 265 ? -11.521 -20.407 20.688 1.00 95.56 265 PRO A C 1
ATOM 2121 O O . PRO A 1 265 ? -11.297 -20.010 19.545 1.00 95.56 265 PRO A O 1
ATOM 2124 N N . GLN A 1 266 ? -12.221 -19.687 21.567 1.00 93.25 266 GLN A N 1
ATOM 2125 C CA . GLN A 1 266 ? -12.901 -18.437 21.206 1.00 93.25 266 GLN A CA 1
ATOM 2126 C C . GLN A 1 266 ? -11.940 -17.356 20.674 1.00 93.25 266 GLN A C 1
ATOM 2128 O O . GLN A 1 266 ? -12.337 -16.547 19.838 1.00 93.25 266 GLN A O 1
ATOM 2133 N N . GLU A 1 267 ? -10.676 -17.363 21.099 1.00 93.69 267 GLU A N 1
ATOM 2134 C CA . GLU A 1 267 ? -9.632 -16.500 20.537 1.00 93.69 267 GLU A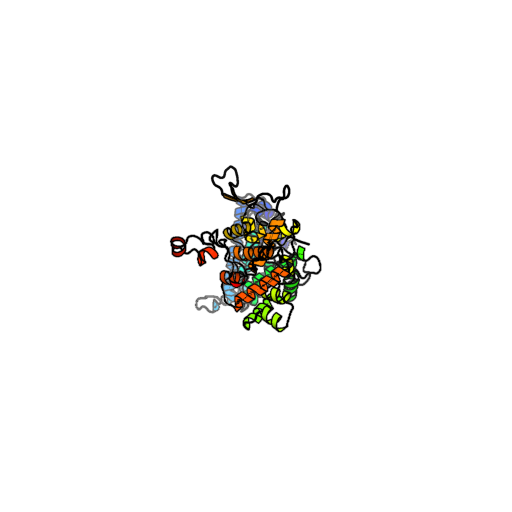 CA 1
ATOM 2135 C C . GLU A 1 267 ? -9.432 -16.757 19.034 1.00 93.69 267 GLU A C 1
ATOM 2137 O O . GLU A 1 267 ? -9.524 -15.830 18.234 1.00 93.69 267 GLU A O 1
ATOM 2142 N N . GLU A 1 268 ? -9.257 -18.018 18.629 1.00 95.19 268 GLU A N 1
ATOM 2143 C CA . GLU A 1 268 ? -9.087 -18.415 17.223 1.00 95.19 268 GLU A CA 1
ATOM 2144 C C . GLU A 1 268 ? -10.335 -18.124 16.384 1.00 95.19 268 GLU A C 1
ATOM 2146 O O . GLU A 1 268 ? -10.238 -17.662 15.248 1.00 95.19 268 GLU A O 1
ATOM 2151 N N . VAL A 1 269 ? -11.524 -18.334 16.959 1.00 96.38 269 VAL A N 1
ATOM 2152 C CA . VAL A 1 269 ? -12.797 -17.948 16.328 1.00 96.38 269 VAL A CA 1
ATOM 2153 C C . VAL A 1 269 ? -12.830 -16.437 16.073 1.00 96.38 269 VAL A C 1
ATOM 2155 O O . VAL A 1 269 ? -13.200 -16.001 14.985 1.00 96.38 269 VAL A O 1
ATOM 2158 N N . SER A 1 270 ? -12.386 -15.635 17.042 1.00 95.81 270 SER A N 1
ATOM 2159 C CA . SER A 1 270 ? -12.385 -14.172 16.940 1.00 95.81 270 SER A CA 1
ATOM 2160 C C . SER A 1 270 ? -11.326 -13.666 15.956 1.00 95.81 270 SER A C 1
ATOM 2162 O O . SER A 1 270 ? -11.631 -12.794 15.147 1.00 95.81 270 SER A O 1
ATOM 2164 N N . LYS A 1 271 ? -10.120 -14.255 15.936 1.00 95.56 271 LYS A N 1
ATOM 2165 C CA . LYS A 1 271 ? -9.101 -13.990 14.900 1.00 95.56 271 LYS A CA 1
ATOM 2166 C C . LYS A 1 271 ? -9.630 -14.315 13.504 1.00 95.56 271 LYS A C 1
ATOM 2168 O O . LYS A 1 271 ? -9.425 -13.543 12.570 1.00 95.56 271 LYS A O 1
ATOM 2173 N N . ALA A 1 272 ? -10.320 -15.448 13.360 1.00 95.81 272 ALA A N 1
ATOM 2174 C CA . ALA A 1 272 ? -10.915 -15.871 12.099 1.00 95.81 272 ALA A CA 1
ATOM 2175 C C . ALA A 1 272 ? -12.016 -14.913 11.626 1.00 95.81 272 ALA A C 1
ATOM 2177 O O . ALA A 1 272 ? -12.077 -14.623 10.433 1.00 95.81 272 ALA A O 1
ATOM 2178 N N . ARG A 1 273 ? -12.844 -14.404 12.548 1.00 95.12 273 ARG A N 1
ATOM 2179 C CA . ARG A 1 273 ? -13.877 -13.402 12.260 1.00 95.12 273 ARG A CA 1
ATOM 2180 C C . ARG A 1 273 ? -13.289 -12.049 11.869 1.00 95.12 273 ARG A C 1
ATOM 2182 O O . ARG A 1 273 ? -13.735 -11.449 10.906 1.00 95.12 273 ARG A O 1
ATOM 2189 N N . LEU A 1 274 ? -12.272 -11.588 12.591 1.00 95.81 274 LEU A N 1
ATOM 2190 C CA . LEU A 1 274 ? -11.599 -10.312 12.333 1.00 95.81 274 LEU A CA 1
ATOM 2191 C C . LEU A 1 274 ? -10.609 -10.382 11.158 1.00 95.81 274 LEU A C 1
ATOM 2193 O O . LEU A 1 274 ? -9.860 -9.435 10.943 1.00 95.81 274 LEU A O 1
ATOM 2197 N N . HIS A 1 275 ? -10.556 -11.495 10.415 1.00 94.69 275 HIS A N 1
ATOM 2198 C CA . HIS A 1 275 ? -9.615 -11.699 9.311 1.00 94.69 275 HIS A CA 1
ATOM 2199 C C . HIS A 1 275 ? -8.159 -11.386 9.702 1.00 94.69 275 HIS A C 1
ATOM 2201 O O . HIS A 1 275 ? -7.428 -10.718 8.972 1.00 94.69 275 HIS A O 1
ATOM 2207 N N . LEU A 1 276 ? -7.741 -11.861 10.878 1.00 95.19 276 LEU A N 1
ATOM 2208 C CA . LEU A 1 276 ? -6.394 -11.652 11.405 1.00 95.19 276 LEU A CA 1
ATOM 2209 C C . LEU A 1 276 ? -5.504 -12.866 11.129 1.00 95.19 276 LEU A C 1
ATOM 2211 O O . LEU A 1 276 ? -5.947 -14.020 11.198 1.00 95.19 276 LEU A O 1
ATOM 2215 N N . SER A 1 277 ? -4.239 -12.589 10.823 1.00 93.94 277 SER A N 1
ATOM 2216 C CA . SER A 1 277 ? -3.135 -13.542 10.995 1.00 93.94 277 SER A CA 1
ATOM 2217 C C . SER A 1 277 ? -2.599 -13.465 12.427 1.00 93.94 277 SER A C 1
ATOM 2219 O O . SER A 1 277 ? -2.836 -12.477 13.123 1.00 93.94 277 SER A O 1
ATOM 2221 N N . ASP A 1 278 ? -1.826 -14.458 12.869 1.00 92.44 278 ASP A N 1
ATOM 2222 C CA . ASP A 1 278 ? -1.224 -14.431 14.212 1.00 92.44 278 ASP A CA 1
ATOM 2223 C C . ASP A 1 278 ? -0.298 -13.227 14.420 1.00 92.44 278 ASP A C 1
ATOM 2225 O O . ASP A 1 278 ? -0.281 -12.621 15.490 1.00 92.44 278 ASP A O 1
ATOM 2229 N N . LYS A 1 279 ? 0.438 -12.834 13.376 1.00 93.12 279 LYS A N 1
ATOM 2230 C CA . LYS A 1 279 ? 1.336 -11.676 13.410 1.00 93.12 279 LYS A CA 1
ATOM 2231 C C . LYS A 1 279 ? 0.572 -10.359 13.465 1.00 93.12 279 LYS A C 1
ATOM 2233 O O . LYS A 1 279 ? 0.933 -9.475 14.235 1.00 93.12 279 LYS A O 1
ATOM 2238 N N . GLU A 1 280 ? -0.502 -10.228 12.689 1.00 94.62 280 GLU A N 1
ATOM 2239 C CA . GLU A 1 280 ? -1.360 -9.042 12.749 1.00 94.62 280 GLU A CA 1
ATOM 2240 C C . GLU A 1 280 ? -2.060 -8.922 14.106 1.00 94.62 280 GLU A C 1
ATOM 2242 O O . GLU A 1 280 ? -2.095 -7.840 14.687 1.00 94.62 280 GLU A O 1
ATOM 2247 N N . TYR A 1 281 ? -2.543 -10.044 14.643 1.00 95.56 281 TYR A N 1
ATOM 2248 C CA . TYR A 1 281 ? -3.095 -10.120 15.989 1.00 95.56 281 TYR A CA 1
ATOM 2249 C C . TYR A 1 281 ? -2.080 -9.642 17.037 1.00 95.56 281 TYR A C 1
ATOM 2251 O O . TYR A 1 281 ? -2.406 -8.768 17.839 1.00 95.56 281 TYR A O 1
ATOM 2259 N N . GLU A 1 282 ? -0.832 -10.128 16.982 1.00 94.69 282 GLU A N 1
ATOM 2260 C CA . GLU A 1 282 ? 0.234 -9.706 17.900 1.00 94.69 282 GLU A CA 1
ATOM 2261 C C . GLU A 1 282 ? 0.532 -8.197 17.796 1.00 94.69 282 GLU A C 1
ATOM 2263 O O . GLU A 1 282 ? 0.737 -7.557 18.828 1.00 94.69 282 GLU A O 1
ATOM 2268 N N . LEU A 1 283 ? 0.506 -7.612 16.587 1.00 95.56 283 LEU A N 1
ATOM 2269 C CA . LEU A 1 283 ? 0.685 -6.164 16.387 1.00 95.56 283 LEU A CA 1
ATOM 2270 C C . LEU A 1 283 ? -0.430 -5.330 17.020 1.00 95.56 283 LEU A C 1
ATOM 2272 O O . LEU A 1 283 ? -0.167 -4.214 17.448 1.00 95.56 283 LEU A O 1
ATOM 2276 N N . ILE A 1 284 ? -1.663 -5.836 17.055 1.00 97.12 284 ILE A N 1
ATOM 2277 C CA . ILE A 1 284 ? -2.808 -5.099 17.603 1.00 97.12 284 ILE A CA 1
ATOM 2278 C C . ILE A 1 284 ? -2.809 -5.134 19.138 1.00 97.12 284 ILE A C 1
ATOM 2280 O O . ILE A 1 284 ? -3.145 -4.133 19.770 1.00 97.12 284 ILE A O 1
ATOM 2284 N N . ILE A 1 285 ? -2.439 -6.266 19.747 1.00 96.31 285 ILE A N 1
ATOM 2285 C CA . ILE A 1 285 ? -2.527 -6.446 21.208 1.00 96.31 285 ILE A CA 1
ATOM 2286 C C . ILE A 1 285 ? -1.248 -6.087 21.970 1.00 96.31 285 ILE A C 1
ATOM 2288 O O . ILE A 1 285 ? -1.268 -6.045 23.198 1.00 96.31 285 ILE A O 1
ATOM 2292 N N . THR A 1 286 ? -0.128 -5.888 21.272 1.00 95.56 286 THR A N 1
ATOM 2293 C CA . THR A 1 286 ? 1.176 -5.633 21.901 1.00 95.56 286 THR A CA 1
ATOM 2294 C C . THR A 1 286 ? 1.620 -4.201 21.618 1.00 95.56 286 THR A C 1
ATOM 2296 O O . THR A 1 286 ? 1.952 -3.910 20.469 1.00 95.56 286 THR A O 1
ATOM 2299 N N . PRO A 1 287 ? 1.677 -3.317 22.628 1.00 96.44 287 PRO A N 1
ATOM 2300 C CA . PRO A 1 287 ? 2.221 -1.973 22.461 1.00 96.44 287 PRO A CA 1
ATOM 2301 C C . PRO A 1 287 ? 3.704 -1.999 22.063 1.00 96.44 287 PRO A C 1
ATOM 2303 O O . PRO A 1 287 ? 4.500 -2.718 22.671 1.00 96.44 287 PRO A O 1
ATOM 2306 N N . ASP A 1 288 ? 4.088 -1.186 21.079 1.00 96.06 288 ASP A N 1
ATOM 2307 C CA . ASP A 1 288 ? 5.477 -0.933 20.686 1.00 96.06 288 ASP A CA 1
ATOM 2308 C C . ASP A 1 288 ? 5.648 0.542 20.297 1.00 96.06 288 ASP A C 1
ATOM 2310 O O . ASP A 1 288 ? 5.511 0.945 19.144 1.00 96.06 288 ASP A O 1
ATOM 2314 N N . SER A 1 289 ? 5.984 1.368 21.286 1.00 96.62 289 SER A N 1
ATOM 2315 C CA . SER A 1 289 ? 6.294 2.785 21.087 1.00 96.62 289 SER A CA 1
ATOM 2316 C C . SER A 1 289 ? 7.780 3.045 20.828 1.00 96.62 289 SER A C 1
ATOM 2318 O O . SER A 1 289 ? 8.258 4.165 21.015 1.00 96.62 289 SER A O 1
ATOM 2320 N N . SER A 1 290 ? 8.546 2.035 20.397 1.00 96.06 290 SER A N 1
ATOM 2321 C CA . SER A 1 290 ? 9.954 2.249 20.075 1.00 96.06 290 SER A CA 1
ATOM 2322 C C . SER A 1 290 ? 10.092 3.167 18.847 1.00 96.06 290 SER A C 1
ATOM 2324 O O . SER A 1 290 ? 9.434 2.937 17.825 1.00 96.06 290 SER A O 1
ATOM 2326 N N . PRO A 1 291 ? 10.979 4.185 18.879 1.00 96.38 291 PRO A N 1
ATOM 2327 C CA . PRO A 1 291 ? 11.176 5.084 17.740 1.00 96.38 291 PRO A CA 1
ATOM 2328 C C . PRO A 1 291 ? 11.504 4.345 16.439 1.00 96.38 291 PRO A C 1
ATOM 2330 O O . PRO A 1 291 ? 11.005 4.690 15.371 1.00 96.38 291 PRO A O 1
ATOM 2333 N N . ALA A 1 292 ? 12.295 3.271 16.530 1.00 95.25 292 ALA A N 1
ATOM 2334 C CA . ALA A 1 292 ? 12.670 2.460 15.379 1.00 95.25 292 ALA A CA 1
ATOM 2335 C C . ALA A 1 292 ? 11.462 1.777 14.717 1.00 95.25 292 ALA A C 1
ATOM 2337 O O . ALA A 1 292 ? 11.399 1.717 13.489 1.00 95.25 292 ALA A O 1
ATOM 2338 N N . PHE A 1 293 ? 10.521 1.241 15.502 1.00 96.06 293 PHE A N 1
ATOM 2339 C CA . PHE A 1 293 ? 9.307 0.619 14.974 1.00 96.06 293 PHE A CA 1
ATOM 2340 C C . PHE A 1 293 ? 8.342 1.664 14.413 1.00 96.06 293 PHE A C 1
ATOM 2342 O O . PHE A 1 293 ? 7.917 1.544 13.263 1.00 96.06 293 PHE A O 1
ATOM 2349 N N . ILE A 1 294 ? 8.058 2.718 15.184 1.00 97.50 294 ILE A N 1
ATOM 2350 C CA . ILE A 1 294 ? 7.092 3.751 14.799 1.00 97.50 294 ILE A CA 1
ATOM 2351 C C . ILE A 1 294 ? 7.541 4.495 13.536 1.00 97.50 294 ILE A C 1
ATOM 2353 O O . ILE A 1 294 ? 6.766 4.584 12.584 1.00 97.50 294 ILE A O 1
ATOM 2357 N N . ASN A 1 295 ? 8.796 4.948 13.456 1.00 97.06 295 ASN A N 1
ATOM 2358 C CA . ASN A 1 295 ? 9.288 5.640 12.258 1.00 97.06 295 ASN A CA 1
ATOM 2359 C C . ASN A 1 295 ? 9.161 4.755 11.012 1.00 97.06 295 ASN A C 1
ATOM 2361 O O . ASN A 1 295 ? 8.743 5.203 9.943 1.00 97.06 295 ASN A O 1
ATOM 2365 N N . ARG A 1 296 ? 9.466 3.462 11.168 1.00 95.81 296 ARG A N 1
ATOM 2366 C CA . ARG A 1 296 ? 9.431 2.483 10.084 1.00 95.81 296 ARG A CA 1
ATOM 2367 C C . ARG A 1 296 ? 8.012 2.197 9.596 1.00 95.81 296 ARG A C 1
ATOM 2369 O O . ARG A 1 296 ? 7.814 2.172 8.388 1.00 95.81 296 ARG A O 1
ATOM 2376 N N . VAL A 1 297 ? 7.041 1.984 10.490 1.00 96.38 297 VAL A N 1
ATOM 2377 C CA . VAL A 1 297 ? 5.663 1.627 10.098 1.00 96.38 297 VAL A CA 1
ATOM 2378 C C . VAL A 1 297 ? 4.871 2.814 9.545 1.00 96.38 297 VAL A C 1
ATOM 2380 O O . VAL A 1 297 ? 4.011 2.630 8.684 1.00 96.38 297 VAL A O 1
ATOM 2383 N N . TYR A 1 298 ? 5.177 4.028 10.009 1.00 97.25 298 TYR A N 1
ATOM 2384 C CA . TYR A 1 298 ? 4.630 5.260 9.441 1.00 97.25 298 TYR A CA 1
ATOM 2385 C C . TYR A 1 298 ? 5.366 5.693 8.166 1.00 97.25 298 TYR A C 1
ATOM 2387 O O . TYR A 1 298 ? 4.812 6.456 7.377 1.00 97.25 298 TYR A O 1
ATOM 2395 N N . GLY A 1 299 ? 6.597 5.218 7.947 1.00 96.19 299 GLY A N 1
ATOM 2396 C CA . GLY A 1 299 ? 7.455 5.674 6.852 1.00 96.19 299 GLY A CA 1
ATOM 2397 C C . GLY A 1 299 ? 7.867 7.142 6.999 1.00 96.19 299 GLY A C 1
ATOM 2398 O O . GLY A 1 299 ? 8.021 7.837 5.995 1.00 96.19 299 GLY A O 1
ATOM 2399 N N . ILE A 1 300 ? 7.983 7.624 8.241 1.00 96.38 300 ILE A N 1
ATOM 2400 C CA . ILE A 1 300 ? 8.313 9.010 8.586 1.00 96.38 300 ILE A CA 1
ATOM 2401 C C . ILE A 1 300 ? 9.397 8.990 9.658 1.00 96.38 300 ILE A C 1
ATOM 2403 O O . ILE A 1 300 ? 9.208 8.415 10.727 1.00 96.38 300 ILE A O 1
ATOM 2407 N N . ASP A 1 301 ? 10.507 9.676 9.406 1.00 95.94 301 ASP A N 1
ATOM 2408 C CA . ASP A 1 301 ? 11.544 9.886 10.413 1.00 95.94 301 ASP A CA 1
ATOM 2409 C C . ASP A 1 301 ? 11.129 11.026 11.350 1.00 95.94 301 ASP A C 1
ATOM 2411 O O . ASP A 1 301 ? 11.376 12.207 11.087 1.00 95.94 301 ASP A O 1
ATOM 2415 N N . PHE A 1 302 ? 10.436 10.683 12.438 1.00 96.75 302 PHE A N 1
ATOM 2416 C CA . PHE A 1 302 ? 9.987 11.665 13.418 1.00 96.75 302 PHE A CA 1
ATOM 2417 C C . PHE A 1 302 ? 11.174 12.240 14.203 1.00 96.75 302 PHE A C 1
ATOM 2419 O O . PHE A 1 302 ? 11.950 11.516 14.826 1.00 96.75 302 PHE A O 1
ATOM 2426 N N . ALA A 1 303 ? 11.292 13.569 14.206 1.00 95.94 303 ALA A N 1
ATOM 2427 C CA . ALA A 1 303 ? 12.263 14.277 15.033 1.00 95.94 303 ALA A CA 1
ATOM 2428 C C . ALA A 1 303 ? 11.686 14.500 16.436 1.00 95.94 303 ALA A C 1
ATOM 2430 O O . ALA A 1 303 ? 10.705 15.228 16.594 1.00 95.94 303 ALA A O 1
ATOM 2431 N N . GLU A 1 304 ? 12.295 13.910 17.459 1.00 95.06 304 GLU A N 1
ATOM 2432 C CA . GLU A 1 304 ? 11.868 14.067 18.851 1.00 95.06 304 GLU A CA 1
ATOM 2433 C C . GLU A 1 304 ? 12.707 15.127 19.578 1.00 95.06 304 GLU A C 1
ATOM 2435 O O . GLU A 1 304 ? 13.931 15.162 19.455 1.00 95.06 304 GLU A O 1
ATOM 2440 N N . ALA A 1 305 ? 12.047 15.972 20.366 1.00 92.88 305 ALA A N 1
ATOM 2441 C CA . ALA A 1 305 ? 12.680 16.882 21.306 1.00 92.88 305 ALA A CA 1
ATOM 2442 C C . ALA A 1 305 ? 11.897 16.885 22.627 1.00 92.88 305 ALA A C 1
ATOM 2444 O O . ALA A 1 305 ? 10.688 17.116 22.647 1.00 92.88 305 ALA A O 1
ATOM 2445 N N . SER A 1 306 ? 12.596 16.639 23.739 1.00 90.44 306 SER A N 1
ATOM 2446 C CA . SER A 1 306 ? 12.025 16.682 25.096 1.00 90.44 306 SER A CA 1
ATOM 2447 C C . SER A 1 306 ? 10.777 15.798 25.286 1.00 90.44 3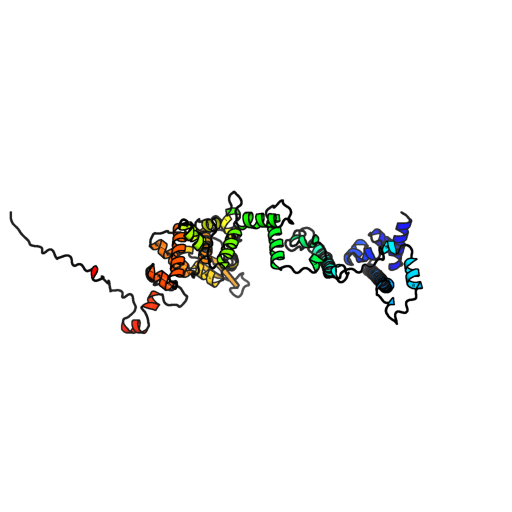06 SER A C 1
ATOM 2449 O O . SER A 1 306 ? 9.797 16.237 25.887 1.00 90.44 306 SER A O 1
ATOM 2451 N N . GLY A 1 307 ? 10.784 14.562 24.769 1.00 90.88 307 GLY A N 1
ATOM 2452 C CA . GLY A 1 307 ? 9.670 13.619 24.929 1.00 90.88 307 GLY A CA 1
ATOM 2453 C C . GLY A 1 307 ? 8.477 13.869 24.002 1.00 90.88 307 GLY A C 1
ATOM 2454 O O . GLY A 1 307 ? 7.455 13.194 24.127 1.00 90.88 307 GLY A O 1
ATOM 2455 N N . LYS A 1 308 ? 8.575 14.836 23.081 1.00 94.81 308 LYS A N 1
ATOM 2456 C CA . LYS A 1 308 ? 7.535 15.163 22.100 1.00 94.81 308 LYS A CA 1
ATOM 2457 C C . LYS A 1 308 ? 8.090 15.152 20.685 1.00 94.81 308 LYS A C 1
ATOM 2459 O O . LYS A 1 308 ? 9.225 15.545 20.430 1.00 94.81 308 LYS A O 1
ATOM 2464 N N . ILE A 1 309 ? 7.248 14.755 19.744 1.00 97.19 309 ILE A N 1
ATOM 2465 C CA . ILE A 1 309 ? 7.552 14.814 18.321 1.00 97.19 309 ILE A CA 1
ATOM 2466 C C . ILE A 1 309 ? 7.417 16.264 17.853 1.00 97.19 309 ILE A C 1
ATOM 2468 O O . ILE A 1 309 ? 6.410 16.936 18.100 1.00 97.19 309 ILE A O 1
ATOM 2472 N N . SER A 1 310 ? 8.459 16.747 17.183 1.00 96.56 310 SER A N 1
ATOM 2473 C CA . SER A 1 310 ? 8.529 18.092 16.620 1.00 96.56 310 SER A CA 1
ATOM 2474 C C . SER A 1 310 ? 7.404 18.307 15.604 1.00 96.56 310 SER A C 1
ATOM 2476 O O . SER A 1 310 ? 7.111 17.391 14.837 1.00 96.56 310 SER A O 1
ATOM 2478 N N . PRO A 1 311 ? 6.786 19.499 15.528 1.00 95.81 311 PRO A N 1
ATOM 2479 C CA . PRO A 1 311 ? 5.634 19.713 14.656 1.00 95.81 311 PRO A CA 1
ATOM 2480 C C . PRO A 1 311 ? 5.929 19.485 13.168 1.00 95.81 311 PRO A C 1
ATOM 2482 O O . PRO A 1 311 ? 6.813 20.123 12.591 1.00 95.81 311 PRO A O 1
ATOM 2485 N N . PHE A 1 312 ? 5.123 18.660 12.504 1.00 95.81 312 PHE A N 1
ATOM 2486 C CA . PHE A 1 312 ? 5.284 18.306 11.089 1.00 95.81 312 PHE A CA 1
ATOM 2487 C C . PHE A 1 312 ? 3.946 18.332 10.342 1.00 95.81 312 PHE A C 1
ATOM 2489 O O . PHE A 1 312 ? 2.886 18.455 10.954 1.00 95.81 312 PHE A O 1
ATOM 2496 N N . ASN A 1 313 ? 3.996 18.259 9.009 1.00 96.38 313 ASN A N 1
ATOM 2497 C CA . ASN A 1 313 ? 2.807 18.328 8.160 1.00 96.38 313 ASN A CA 1
ATOM 2498 C C . ASN A 1 313 ? 1.857 17.143 8.419 1.00 96.38 313 ASN A C 1
ATOM 2500 O O . ASN A 1 313 ? 2.241 15.994 8.204 1.00 96.38 313 ASN A O 1
ATOM 2504 N N . ALA A 1 314 ? 0.606 17.426 8.792 1.00 96.56 314 ALA A N 1
ATOM 2505 C CA . ALA A 1 314 ? -0.431 16.422 9.042 1.00 96.56 314 ALA A CA 1
ATOM 2506 C C . ALA A 1 314 ? -0.691 15.502 7.840 1.00 96.56 314 ALA A C 1
ATOM 2508 O O . ALA A 1 314 ? -1.005 14.327 8.016 1.00 96.56 314 ALA A O 1
ATOM 2509 N N . GLN A 1 315 ? -0.489 16.011 6.621 1.00 96.31 315 GLN A N 1
ATOM 2510 C CA . GLN A 1 315 ? -0.664 15.253 5.380 1.00 96.31 315 GLN A CA 1
ATOM 2511 C C . GLN A 1 315 ? 0.239 14.013 5.301 1.00 96.31 315 GLN A C 1
ATOM 2513 O O . GLN A 1 315 ? -0.103 13.045 4.626 1.00 96.31 315 GLN A O 1
ATOM 2518 N N . LEU A 1 316 ? 1.372 14.008 6.018 1.00 96.88 316 LEU A N 1
ATOM 2519 C CA . LEU A 1 316 ? 2.276 12.859 6.045 1.00 96.88 316 LEU A CA 1
ATOM 2520 C C . LEU A 1 316 ? 1.650 11.636 6.731 1.00 96.88 316 LEU A C 1
ATOM 2522 O O . LEU A 1 316 ? 2.009 10.518 6.381 1.00 96.88 316 LEU A O 1
ATOM 2526 N N . LEU A 1 317 ? 0.690 11.820 7.646 1.00 97.38 317 LEU A N 1
ATOM 2527 C CA . LEU A 1 317 ? 0.034 10.715 8.361 1.00 97.38 317 LEU A CA 1
ATOM 2528 C C . LEU A 1 317 ? -1.072 10.027 7.554 1.00 97.38 317 LEU A C 1
ATOM 2530 O O . LEU A 1 317 ? -1.367 8.861 7.802 1.00 97.38 317 LEU A O 1
ATOM 2534 N N . LEU A 1 318 ? -1.667 10.717 6.578 1.00 97.00 318 LEU A N 1
ATOM 2535 C CA . LEU A 1 318 ? -2.856 10.227 5.873 1.00 97.00 318 LEU A CA 1
ATOM 2536 C C . LEU A 1 318 ? -2.580 8.943 5.089 1.00 97.00 318 LEU A C 1
ATOM 2538 O O . LEU A 1 318 ? -3.271 7.938 5.246 1.00 97.00 318 LEU A O 1
ATOM 2542 N N . LYS A 1 319 ? -1.519 8.956 4.275 1.00 94.19 319 LYS A N 1
ATOM 2543 C CA . LYS A 1 319 ? -1.136 7.817 3.434 1.00 94.19 319 LYS A CA 1
ATOM 2544 C C . LYS A 1 319 ? -0.785 6.556 4.241 1.00 94.19 319 LYS A C 1
ATOM 2546 O O . LYS A 1 319 ? -1.341 5.510 3.907 1.00 9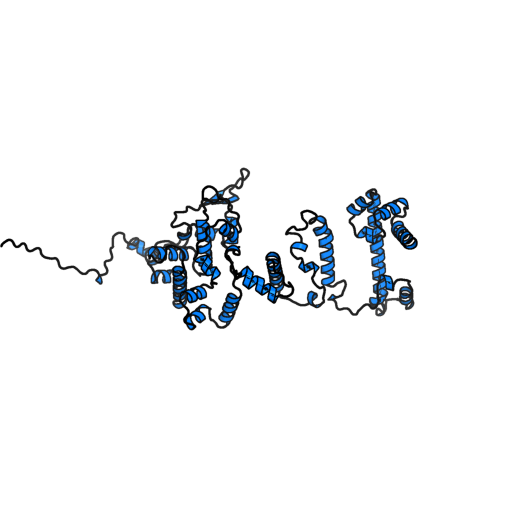4.19 319 LYS A O 1
ATOM 2551 N N . PRO A 1 320 ? 0.110 6.592 5.252 1.00 95.25 320 PRO A N 1
ATOM 2552 C CA . PRO A 1 320 ? 0.455 5.387 6.002 1.00 95.25 320 PRO A CA 1
ATOM 2553 C C . PRO A 1 320 ? -0.727 4.835 6.800 1.00 95.25 320 PRO A C 1
ATOM 2555 O O . PRO A 1 320 ? -0.888 3.621 6.844 1.00 95.25 320 PRO A O 1
ATOM 2558 N N . MET A 1 321 ? -1.580 5.695 7.368 1.00 96.19 321 MET A N 1
ATOM 2559 C CA . MET A 1 321 ? -2.753 5.262 8.137 1.00 96.19 321 MET A CA 1
ATOM 2560 C C . MET A 1 321 ? -3.942 4.857 7.247 1.00 96.19 321 MET A C 1
ATOM 2562 O O . MET A 1 321 ? -4.874 4.231 7.742 1.00 96.19 321 MET A O 1
ATOM 2566 N N . LYS A 1 322 ? -3.902 5.178 5.943 1.00 95.38 322 LYS A N 1
ATOM 2567 C CA . LYS A 1 322 ? -5.023 5.051 4.993 1.00 95.38 322 LYS A CA 1
ATOM 2568 C C . LYS A 1 322 ? -6.293 5.757 5.478 1.00 95.38 322 LYS A C 1
ATOM 2570 O O . LYS A 1 322 ? -7.374 5.181 5.438 1.00 95.38 322 LYS A O 1
ATOM 2575 N N . VAL A 1 323 ? -6.142 6.998 5.928 1.00 96.81 323 VAL A N 1
ATOM 2576 C CA . VAL A 1 323 ? -7.257 7.831 6.396 1.00 96.81 323 VAL A CA 1
ATOM 2577 C C . VAL A 1 323 ? -7.293 9.149 5.648 1.00 96.81 323 VAL A C 1
ATOM 2579 O O . VAL A 1 323 ? -6.256 9.652 5.205 1.00 96.81 323 VAL A O 1
ATOM 2582 N N . ASP A 1 324 ? -8.477 9.730 5.527 1.00 96.94 324 ASP A N 1
ATOM 2583 C CA . ASP A 1 324 ? -8.630 11.092 5.049 1.00 96.94 324 ASP A CA 1
ATOM 2584 C C . ASP A 1 324 ? -8.356 12.127 6.158 1.00 96.94 324 ASP A C 1
ATOM 2586 O O . ASP A 1 324 ? -8.099 11.822 7.329 1.00 96.94 324 ASP A O 1
ATOM 2590 N N . ARG A 1 325 ? -8.372 13.411 5.785 1.00 95.81 325 ARG A N 1
ATOM 2591 C CA . ARG A 1 325 ? -8.077 14.495 6.726 1.00 95.81 325 ARG A CA 1
ATOM 2592 C C . ARG A 1 325 ? -9.130 14.631 7.834 1.00 95.81 325 ARG A C 1
ATOM 2594 O O . ARG A 1 325 ? -8.759 15.001 8.952 1.00 95.81 325 ARG A O 1
ATOM 2601 N N . LYS A 1 326 ? -10.411 14.380 7.548 1.00 94.88 326 LYS A N 1
ATOM 2602 C CA . LYS A 1 326 ? -11.494 14.454 8.541 1.00 94.88 326 LYS A CA 1
ATOM 2603 C C . LYS A 1 326 ? -11.359 13.310 9.540 1.00 94.88 326 LYS A C 1
ATOM 2605 O O . LYS A 1 326 ? -11.391 13.554 10.744 1.00 94.88 326 LYS A O 1
ATOM 2610 N N . GLU A 1 327 ? -11.118 12.102 9.046 1.00 96.62 327 GLU A N 1
ATOM 2611 C CA . GLU A 1 327 ? -10.850 10.904 9.839 1.00 96.62 327 GLU A CA 1
ATOM 2612 C C . GLU A 1 327 ? -9.633 11.087 10.746 1.00 96.62 327 GLU A C 1
ATOM 2614 O O . GLU A 1 327 ? -9.731 10.807 11.936 1.00 96.62 327 GLU A O 1
ATOM 2619 N N . LEU A 1 328 ? -8.525 11.659 10.253 1.00 97.62 328 LEU A N 1
ATOM 2620 C CA . LEU A 1 328 ? -7.366 11.972 11.103 1.00 97.62 328 LEU A CA 1
ATOM 2621 C C . LEU A 1 328 ? -7.746 12.885 12.282 1.00 97.62 328 LEU A C 1
ATOM 2623 O O . LEU A 1 328 ? -7.303 12.677 13.411 1.00 97.62 328 LEU A O 1
ATOM 2627 N N . GLY A 1 329 ? -8.581 13.897 12.027 1.00 95.50 329 GLY A N 1
ATOM 2628 C CA . GLY A 1 329 ? -9.083 14.787 13.072 1.00 95.50 329 GLY A CA 1
ATOM 2629 C C . GLY A 1 329 ? -9.968 14.066 14.092 1.00 95.50 329 GLY A C 1
ATOM 2630 O O . GLY A 1 329 ? -9.856 14.345 15.283 1.00 95.50 329 GLY A O 1
ATOM 2631 N N . ARG A 1 330 ? -10.817 13.136 13.640 1.00 95.50 330 ARG A N 1
ATOM 2632 C CA . ARG A 1 330 ? -11.670 12.297 14.500 1.00 95.50 330 ARG A CA 1
ATOM 2633 C C . ARG A 1 330 ? -10.838 11.332 15.345 1.00 95.50 330 ARG A C 1
ATOM 2635 O O . ARG A 1 330 ? -11.029 11.272 16.554 1.00 95.50 330 ARG A O 1
ATOM 2642 N N . LEU A 1 331 ? -9.840 10.672 14.754 1.00 97.19 331 LEU A N 1
ATOM 2643 C CA . LEU A 1 331 ? -8.919 9.773 15.457 1.00 97.19 331 LEU A CA 1
ATOM 2644 C C . LEU A 1 331 ? -8.220 10.470 16.628 1.00 97.19 331 LEU A C 1
ATOM 2646 O O . LEU A 1 331 ? -8.211 9.949 17.740 1.00 97.19 331 LEU A O 1
ATOM 2650 N N . PHE A 1 332 ? -7.697 11.679 16.425 1.00 96.44 332 PHE A N 1
ATOM 2651 C CA . PHE A 1 332 ? -7.031 12.436 17.493 1.00 96.44 332 PHE A CA 1
ATOM 2652 C C . PHE A 1 332 ? -7.978 13.067 18.522 1.00 96.44 332 PHE A C 1
ATOM 2654 O O . PHE A 1 332 ? -7.503 13.703 19.458 1.00 96.44 332 PHE A O 1
ATOM 2661 N N . LYS A 1 333 ? -9.293 12.856 18.399 1.00 94.88 333 LYS A N 1
ATOM 2662 C CA . LYS A 1 333 ? -10.285 13.164 19.440 1.00 94.88 333 LYS A CA 1
ATOM 2663 C C . LYS A 1 333 ? -10.722 11.932 20.241 1.00 94.88 333 LYS A C 1
ATOM 2665 O O . LYS A 1 333 ? -11.389 12.096 21.258 1.00 94.88 333 LYS A O 1
ATOM 2670 N N . THR A 1 334 ? -10.361 10.722 19.808 1.00 96.31 334 THR A N 1
ATOM 2671 C CA . THR A 1 334 ? -10.732 9.481 20.508 1.00 96.31 334 THR A CA 1
ATOM 2672 C C . THR A 1 334 ? -10.093 9.408 21.892 1.00 96.31 334 THR A C 1
ATOM 2674 O O . THR A 1 334 ? -8.934 9.799 22.087 1.00 96.31 334 THR A O 1
ATOM 2677 N N . LYS A 1 335 ? -10.829 8.878 22.868 1.00 95.31 335 LYS A N 1
ATOM 2678 C CA . LYS A 1 335 ? -10.357 8.681 24.243 1.00 95.31 335 LYS A CA 1
ATOM 2679 C C . LYS A 1 335 ? -9.225 7.671 24.306 1.00 95.31 335 LYS A C 1
ATOM 2681 O O . LYS A 1 335 ? -8.276 7.881 25.059 1.00 95.31 335 LYS A O 1
ATOM 2686 N N . PHE A 1 336 ? -9.272 6.616 23.496 1.00 97.19 336 PHE A N 1
ATOM 2687 C CA . PHE A 1 336 ? -8.202 5.630 23.450 1.00 97.19 336 PHE A CA 1
ATOM 2688 C C . PHE A 1 336 ? -6.872 6.255 23.000 1.00 97.19 336 PHE A C 1
ATOM 2690 O O . PHE A 1 336 ? -5.865 6.143 23.703 1.00 97.19 336 PHE A O 1
ATOM 2697 N N . ILE A 1 337 ? -6.849 6.971 21.868 1.00 97.44 337 ILE A N 1
ATOM 2698 C CA . ILE A 1 337 ? -5.601 7.541 21.332 1.00 97.44 337 ILE A CA 1
ATOM 2699 C C . ILE A 1 337 ? -5.078 8.664 22.232 1.00 97.44 337 ILE A C 1
ATOM 2701 O O . ILE A 1 337 ? -3.875 8.717 22.501 1.00 97.44 337 ILE A O 1
ATOM 2705 N N . THR A 1 338 ? -5.961 9.515 22.755 1.00 96.31 338 THR A N 1
ATOM 2706 C CA . THR A 1 338 ? -5.592 10.650 23.623 1.00 96.31 338 THR A CA 1
ATOM 2707 C C . THR A 1 338 ? -5.365 10.272 25.087 1.00 96.31 338 THR A C 1
ATOM 2709 O O . THR A 1 338 ? -5.078 11.151 25.898 1.00 96.31 338 THR A O 1
ATOM 2712 N N . ASN A 1 339 ? -5.494 8.988 25.447 1.00 95.38 339 ASN A N 1
ATOM 2713 C CA . ASN A 1 339 ? -5.435 8.519 26.833 1.00 95.38 339 ASN A CA 1
ATOM 2714 C C . ASN A 1 339 ? -6.393 9.312 27.749 1.00 95.38 339 ASN A C 1
ATOM 2716 O O . ASN A 1 339 ? -5.973 9.977 28.693 1.00 95.38 339 ASN A O 1
ATOM 2720 N N . GLU A 1 340 ? -7.689 9.271 27.431 1.00 92.62 340 GLU A N 1
ATOM 2721 C CA . GLU A 1 340 ? -8.762 10.028 28.103 1.00 92.62 340 GLU A CA 1
ATOM 2722 C C . GLU A 1 340 ? -8.558 11.554 28.073 1.00 92.62 340 GLU A C 1
ATOM 2724 O O . GLU A 1 340 ? -8.968 12.263 28.992 1.00 92.62 340 GLU A O 1
ATOM 2729 N N . GLY A 1 341 ? -7.902 12.075 27.033 1.00 92.19 341 GLY A N 1
ATOM 2730 C CA . GLY A 1 341 ? -7.586 13.499 26.905 1.00 92.19 341 GLY A CA 1
ATOM 2731 C C . GLY A 1 341 ? -6.335 13.956 27.662 1.00 92.19 341 GLY A C 1
ATOM 2732 O O . GLY A 1 341 ? -6.054 15.153 27.681 1.00 92.19 341 GLY A O 1
ATOM 2733 N N . ALA A 1 342 ? -5.564 13.043 28.265 1.00 93.62 342 ALA A N 1
ATOM 2734 C CA . ALA A 1 342 ? -4.276 13.383 28.875 1.00 93.62 342 ALA A CA 1
ATOM 2735 C C . ALA A 1 342 ? -3.257 13.892 27.836 1.00 93.62 342 ALA A C 1
ATOM 2737 O O . ALA A 1 342 ? -2.462 14.789 28.124 1.00 93.62 342 ALA A O 1
ATOM 2738 N N . ASP A 1 343 ? -3.301 13.348 26.618 1.00 93.44 343 ASP A N 1
ATOM 2739 C CA . ASP A 1 343 ? -2.497 13.793 25.483 1.00 93.44 343 ASP A CA 1
ATOM 2740 C C . ASP A 1 343 ? -3.288 14.810 24.636 1.00 93.44 343 ASP A C 1
ATOM 2742 O O . ASP A 1 343 ? -4.146 14.444 23.831 1.00 93.44 343 ASP A O 1
ATOM 2746 N N . ASN A 1 344 ? -2.987 16.104 24.800 1.00 92.62 344 ASN A N 1
ATOM 2747 C CA . ASN A 1 344 ? -3.625 17.194 24.047 1.00 92.62 344 ASN A CA 1
ATOM 2748 C C . ASN A 1 344 ? -3.018 17.349 22.639 1.00 92.62 344 ASN A C 1
ATOM 2750 O O . ASN A 1 344 ? -2.135 18.186 22.412 1.00 92.62 344 ASN A O 1
ATOM 2754 N N . ILE A 1 345 ? -3.464 16.508 21.707 1.00 95.81 345 ILE A N 1
ATOM 2755 C CA . ILE A 1 345 ? -3.026 16.514 20.307 1.00 95.81 345 ILE A CA 1
ATOM 2756 C C . ILE A 1 345 ? -3.733 17.647 19.561 1.00 95.81 345 ILE A C 1
ATOM 2758 O O . ILE A 1 345 ? -4.957 17.739 19.559 1.00 95.81 345 ILE A O 1
ATOM 2762 N N . GLU A 1 346 ? -2.967 18.481 18.861 1.00 94.56 346 GLU A N 1
ATOM 2763 C CA . GLU A 1 346 ? -3.514 19.622 18.125 1.00 94.56 346 GLU A CA 1
ATOM 2764 C C . GLU A 1 346 ? -3.094 19.575 16.658 1.00 94.56 346 GLU A C 1
ATOM 2766 O O . GLU A 1 346 ? -1.929 19.319 16.347 1.00 94.56 346 GLU A O 1
ATOM 2771 N N . ILE A 1 347 ? -4.025 19.878 15.749 1.00 95.75 347 ILE A N 1
ATOM 2772 C CA . ILE A 1 347 ? -3.717 20.140 14.339 1.00 95.75 347 ILE A CA 1
ATOM 2773 C C . ILE A 1 347 ? -4.014 21.608 14.062 1.00 95.75 347 ILE A C 1
ATOM 2775 O O . ILE A 1 347 ? -5.160 22.043 14.176 1.00 95.75 347 ILE A O 1
ATOM 2779 N N . ARG A 1 348 ? -2.983 22.374 13.701 1.00 95.38 348 ARG A N 1
ATOM 2780 C CA . ARG A 1 348 ? -3.085 23.822 13.512 1.00 95.38 348 ARG A CA 1
ATOM 2781 C C . ARG A 1 348 ? -2.677 24.234 12.104 1.00 95.38 348 ARG A C 1
ATOM 2783 O O . ARG A 1 348 ? -1.603 23.868 11.633 1.00 95.38 348 ARG A O 1
ATOM 2790 N N . GLY A 1 349 ? -3.521 25.042 11.464 1.00 94.12 349 GLY A N 1
ATOM 2791 C CA . GLY A 1 349 ? -3.182 25.746 10.230 1.00 94.12 349 GLY A CA 1
ATOM 2792 C C . GLY A 1 349 ? -2.174 26.864 10.496 1.00 94.12 349 GLY A C 1
ATOM 2793 O O . GLY A 1 349 ? -2.387 27.712 11.364 1.00 94.12 349 GLY A O 1
ATOM 2794 N N . GLU A 1 350 ? -1.075 26.860 9.752 1.00 93.88 350 GLU A N 1
ATOM 2795 C CA . GLU A 1 350 ? 0.057 27.769 9.905 1.00 93.88 350 GLU A CA 1
ATOM 2796 C C . GLU A 1 350 ? 0.603 28.187 8.532 1.00 93.88 350 GLU A C 1
ATOM 2798 O O . GLU A 1 350 ? 0.279 27.605 7.493 1.00 93.88 350 GLU A O 1
ATOM 2803 N N . LYS A 1 351 ? 1.449 29.217 8.531 1.00 91.31 351 LYS A N 1
ATOM 2804 C CA . LYS A 1 351 ? 2.224 29.647 7.365 1.00 91.31 351 LYS A CA 1
ATOM 2805 C C . LYS A 1 351 ? 3.464 28.766 7.227 1.00 91.31 351 LYS A C 1
ATOM 2807 O O . LYS A 1 351 ? 4.141 28.508 8.220 1.00 91.31 351 LYS A O 1
ATOM 2812 N N . ILE A 1 352 ? 3.792 28.324 6.013 1.00 91.06 352 ILE A N 1
ATOM 2813 C CA . ILE A 1 352 ? 4.993 27.506 5.786 1.00 91.06 352 ILE A CA 1
ATOM 2814 C C . ILE A 1 352 ? 6.277 28.313 6.026 1.00 91.06 352 ILE A C 1
ATOM 2816 O O . ILE A 1 352 ? 7.265 27.763 6.507 1.00 91.06 352 ILE A O 1
ATOM 2820 N N . ASN A 1 353 ? 6.249 29.612 5.715 1.00 90.19 353 ASN A N 1
ATOM 2821 C CA . ASN A 1 353 ? 7.350 30.560 5.875 1.00 90.19 353 ASN A CA 1
ATOM 2822 C C . ASN A 1 353 ? 6.825 32.005 5.997 1.00 90.19 353 ASN A C 1
ATOM 2824 O O . ASN A 1 353 ? 5.626 32.256 5.854 1.00 90.19 353 ASN A O 1
ATOM 2828 N N . ALA A 1 354 ? 7.730 32.952 6.265 1.00 89.75 354 ALA A N 1
ATOM 2829 C CA . ALA A 1 354 ? 7.401 34.370 6.440 1.00 89.75 354 ALA A CA 1
ATOM 2830 C C . ALA A 1 354 ? 6.759 35.008 5.192 1.00 89.75 354 ALA A C 1
ATOM 2832 O O . ALA A 1 354 ? 5.910 35.885 5.330 1.00 89.75 354 ALA A O 1
ATOM 2833 N N . ASP A 1 355 ? 7.102 34.514 4.000 1.00 89.88 355 ASP A N 1
ATOM 2834 C CA . ASP A 1 355 ? 6.589 35.016 2.717 1.00 89.88 355 ASP A CA 1
ATOM 2835 C C . ASP A 1 355 ? 5.149 34.564 2.426 1.00 89.88 355 ASP A C 1
ATOM 2837 O O . ASP A 1 355 ? 4.497 35.050 1.501 1.00 89.88 355 ASP A O 1
ATOM 2841 N N . SER A 1 356 ? 4.618 33.623 3.209 1.00 86.31 356 SER A N 1
ATOM 2842 C CA . SER A 1 356 ? 3.258 33.132 3.021 1.00 86.31 356 SER A CA 1
ATOM 2843 C C . SER A 1 356 ? 2.233 34.147 3.514 1.00 86.31 356 SER A C 1
ATOM 2845 O O . SER A 1 356 ? 2.228 34.575 4.670 1.00 86.31 356 SER A O 1
ATOM 2847 N N . ILE A 1 357 ? 1.296 34.506 2.642 1.00 86.62 357 ILE A N 1
ATOM 2848 C CA . ILE A 1 357 ? 0.233 35.463 2.971 1.00 86.62 357 ILE A CA 1
ATOM 2849 C C . ILE A 1 357 ? -0.886 34.777 3.773 1.00 86.62 357 ILE A C 1
ATOM 2851 O O . ILE A 1 357 ? -1.430 35.376 4.700 1.00 86.62 357 ILE A O 1
ATOM 2855 N N . GLN A 1 358 ? -1.143 33.492 3.509 1.00 88.62 358 GLN A N 1
ATOM 2856 C CA . GLN A 1 358 ? -2.171 32.669 4.158 1.00 88.62 358 GLN A CA 1
ATOM 2857 C C . GLN A 1 358 ? -1.586 31.409 4.803 1.00 88.62 358 GLN A C 1
ATOM 2859 O O . GLN A 1 358 ? -0.474 30.994 4.472 1.00 88.62 358 GLN A O 1
ATOM 2864 N N . ASN A 1 359 ? -2.355 30.784 5.696 1.00 91.38 359 ASN A N 1
ATOM 2865 C CA . ASN A 1 359 ? -2.006 29.480 6.248 1.00 91.38 359 ASN A CA 1
ATOM 2866 C C . ASN A 1 359 ? -2.107 28.418 5.145 1.00 91.38 359 ASN A C 1
ATOM 2868 O O . ASN A 1 359 ? -3.186 28.165 4.617 1.00 91.38 359 ASN A O 1
ATOM 2872 N N . ASN A 1 360 ? -0.973 27.827 4.787 1.00 91.19 360 ASN A N 1
ATOM 2873 C CA . ASN A 1 360 ? -0.807 26.897 3.668 1.00 91.19 360 ASN A CA 1
ATOM 2874 C C . ASN A 1 360 ? -0.223 25.542 4.099 1.00 91.19 360 ASN A C 1
ATOM 2876 O O . ASN A 1 360 ? 0.097 24.710 3.253 1.00 91.19 360 ASN A O 1
ATOM 2880 N N . ILE A 1 361 ? -0.088 25.308 5.406 1.00 94.50 361 ILE A N 1
ATOM 2881 C CA . ILE A 1 361 ? 0.292 24.017 5.976 1.00 94.50 361 ILE A CA 1
ATOM 2882 C C . ILE A 1 361 ? -0.504 23.760 7.256 1.00 94.50 361 ILE A C 1
ATOM 2884 O O . ILE A 1 361 ? -0.731 24.671 8.045 1.00 94.50 361 ILE A O 1
ATOM 2888 N N . GLU A 1 362 ? -0.904 22.515 7.486 1.00 96.12 362 GLU A N 1
ATOM 2889 C CA . GLU A 1 362 ? -1.436 22.081 8.777 1.00 96.12 362 GLU A CA 1
ATOM 2890 C C . GLU A 1 362 ? -0.367 21.276 9.510 1.00 96.12 362 GLU A C 1
ATOM 2892 O O . GLU A 1 362 ? 0.111 20.262 8.996 1.00 96.12 362 GLU A O 1
ATOM 2897 N N . ARG A 1 363 ? 0.026 21.722 10.706 1.00 96.19 363 ARG A N 1
ATOM 2898 C CA . ARG A 1 363 ? 1.004 21.018 11.536 1.00 96.19 363 ARG A CA 1
ATOM 2899 C C . ARG A 1 363 ? 0.326 20.298 12.686 1.00 96.19 363 ARG A C 1
ATOM 2901 O O . ARG A 1 363 ? -0.473 20.898 13.402 1.00 96.19 363 ARG A O 1
ATOM 2908 N N . VAL A 1 364 ? 0.689 19.033 12.879 1.00 96.44 364 VAL A N 1
ATOM 2909 C CA . VAL A 1 364 ? 0.312 18.280 14.081 1.00 96.44 364 VAL A CA 1
ATOM 2910 C C . VAL A 1 364 ? 1.313 18.587 15.188 1.00 96.44 364 VAL A C 1
ATOM 2912 O O . VAL A 1 364 ? 2.516 18.669 14.936 1.00 96.44 364 VAL A O 1
ATOM 2915 N N . ARG A 1 365 ? 0.822 18.778 16.409 1.00 95.31 365 ARG A N 1
ATOM 2916 C CA . ARG A 1 365 ? 1.596 19.144 17.599 1.00 95.31 365 ARG A CA 1
ATOM 2917 C C . ARG A 1 365 ? 1.289 18.192 18.751 1.00 95.31 365 ARG A C 1
ATOM 2919 O O . ARG A 1 365 ? 0.257 17.528 18.758 1.00 95.31 365 ARG A O 1
ATOM 2926 N N . ASN A 1 366 ? 2.191 18.171 19.735 1.00 94.88 366 ASN A N 1
ATOM 2927 C CA . ASN A 1 366 ? 2.068 17.402 20.981 1.00 94.88 366 ASN A CA 1
ATOM 2928 C C . ASN A 1 366 ? 1.954 15.878 20.810 1.00 94.88 366 ASN A C 1
ATOM 2930 O O . ASN A 1 366 ? 1.528 15.194 21.735 1.00 94.88 366 ASN A O 1
ATOM 2934 N N . LEU A 1 367 ? 2.367 15.334 19.666 1.00 96.62 367 LEU A N 1
ATOM 2935 C CA . LEU A 1 367 ? 2.455 13.888 19.495 1.00 96.62 367 LEU A CA 1
ATOM 2936 C C . LEU A 1 367 ? 3.610 13.309 20.318 1.00 96.62 367 LEU A C 1
ATOM 2938 O O . LEU A 1 367 ? 4.654 13.941 20.490 1.00 96.62 367 LEU A O 1
ATOM 2942 N N . THR A 1 368 ? 3.431 12.074 20.772 1.00 97.50 368 THR A N 1
ATOM 2943 C CA . THR A 1 368 ? 4.471 11.237 21.381 1.00 97.50 368 THR A CA 1
ATOM 2944 C C . THR A 1 368 ? 4.491 9.883 20.678 1.00 97.50 368 THR A C 1
ATOM 2946 O O . THR A 1 368 ? 3.522 9.508 20.013 1.00 97.50 368 THR A O 1
ATOM 2949 N N . TYR A 1 369 ? 5.566 9.112 20.841 1.00 98.00 369 TYR A N 1
ATOM 2950 C CA . TYR A 1 369 ? 5.610 7.753 20.297 1.00 98.00 369 TYR A CA 1
ATOM 2951 C C . TYR A 1 369 ? 4.523 6.839 20.885 1.00 98.00 369 TYR A C 1
ATOM 2953 O O . TYR A 1 369 ? 3.999 5.989 20.174 1.00 98.00 369 TYR A O 1
ATOM 2961 N N . ASN A 1 370 ? 4.110 7.058 22.139 1.00 97.69 370 ASN A N 1
ATOM 2962 C CA . ASN A 1 370 ? 2.997 6.322 22.751 1.00 97.69 370 ASN A CA 1
ATOM 2963 C C . ASN A 1 370 ? 1.650 6.649 22.088 1.00 97.69 370 ASN A C 1
ATOM 2965 O O . ASN A 1 370 ? 0.826 5.760 21.895 1.00 97.69 370 ASN A O 1
ATOM 2969 N N . VAL A 1 371 ? 1.422 7.915 21.720 1.00 97.94 371 VAL A N 1
ATOM 2970 C CA . VAL A 1 371 ? 0.223 8.320 20.969 1.00 97.94 371 VAL A CA 1
ATOM 2971 C C . VAL A 1 371 ? 0.204 7.659 19.590 1.00 97.94 371 VAL A C 1
ATOM 2973 O O . VAL A 1 371 ? -0.837 7.159 19.167 1.00 97.94 371 VAL A O 1
ATOM 2976 N N . LEU A 1 372 ? 1.346 7.633 18.897 1.00 98.31 372 LEU A N 1
ATOM 2977 C CA . LEU A 1 372 ? 1.460 6.996 17.584 1.00 98.31 372 LEU A CA 1
ATOM 2978 C C . LEU A 1 372 ? 1.282 5.472 17.655 1.00 98.31 372 LEU A C 1
ATOM 2980 O O . LEU A 1 372 ? 0.604 4.916 16.800 1.00 98.31 372 LEU A O 1
ATOM 2984 N N . ASP A 1 373 ? 1.803 4.799 18.685 1.00 98.25 373 ASP A N 1
ATOM 2985 C CA . ASP A 1 373 ? 1.525 3.374 18.927 1.00 98.25 373 ASP A CA 1
ATOM 2986 C C . ASP A 1 373 ? 0.020 3.111 19.098 1.00 98.25 373 ASP A C 1
ATOM 2988 O O . ASP A 1 373 ? -0.556 2.274 18.402 1.00 98.25 373 ASP A O 1
ATOM 2992 N N . ARG A 1 374 ? -0.656 3.875 19.967 1.00 98.31 374 ARG A N 1
ATOM 2993 C CA . ARG A 1 374 ? -2.105 3.723 20.161 1.00 98.31 374 ARG A CA 1
ATOM 2994 C C . ARG A 1 374 ? -2.878 3.998 18.877 1.00 98.31 374 ARG A C 1
ATOM 2996 O O . ARG A 1 374 ? -3.787 3.241 18.556 1.00 98.31 374 ARG A O 1
ATOM 3003 N N . ALA A 1 375 ? -2.508 5.032 18.121 1.00 98.38 375 ALA A N 1
ATOM 3004 C CA . ALA A 1 375 ? -3.125 5.322 16.829 1.00 98.38 375 ALA A CA 1
ATOM 3005 C C . ALA A 1 375 ? -2.906 4.185 15.819 1.00 98.38 375 ALA A C 1
ATOM 3007 O O . ALA A 1 375 ? -3.834 3.819 15.101 1.00 98.38 375 ALA A O 1
ATOM 3008 N N . HIS A 1 376 ? -1.713 3.588 15.788 1.00 98.06 376 HIS A N 1
ATOM 3009 C CA . HIS A 1 376 ? -1.407 2.431 14.950 1.00 98.06 376 HIS A CA 1
ATOM 3010 C C . HIS A 1 376 ? -2.281 1.221 15.282 1.00 98.06 376 HIS A C 1
ATOM 3012 O O . HIS A 1 376 ? -2.945 0.688 14.389 1.00 98.06 376 HIS A O 1
ATOM 3018 N N . ARG A 1 377 ? -2.344 0.828 16.557 1.00 98.06 377 ARG A N 1
ATOM 3019 C CA . ARG A 1 377 ? -3.134 -0.329 17.003 1.00 98.06 377 ARG A CA 1
ATOM 3020 C C . ARG A 1 377 ? -4.633 -0.093 16.853 1.00 98.06 377 ARG A C 1
ATOM 3022 O O . ARG A 1 377 ? -5.346 -0.982 16.391 1.00 98.06 377 ARG A O 1
ATOM 3029 N N . PHE A 1 378 ? -5.098 1.118 17.164 1.00 98.44 378 PHE A N 1
ATOM 3030 C CA . PHE A 1 378 ? -6.494 1.515 16.996 1.00 98.44 378 PHE A CA 1
ATOM 3031 C C . PHE A 1 378 ? -6.925 1.452 15.531 1.00 98.44 378 PHE A C 1
ATOM 3033 O O . PHE A 1 378 ? -7.918 0.804 15.228 1.00 98.44 378 PHE A O 1
ATOM 3040 N N . VAL A 1 379 ? -6.173 2.073 14.613 1.00 98.12 379 VAL A N 1
ATOM 3041 C CA . VAL A 1 379 ? -6.526 2.086 13.182 1.00 98.12 379 VAL A CA 1
ATOM 3042 C C . VAL A 1 379 ? -6.518 0.679 12.596 1.00 98.12 379 VAL A C 1
ATOM 3044 O O . VAL A 1 379 ? -7.405 0.343 11.817 1.00 98.12 379 VAL A O 1
ATOM 3047 N N . ARG A 1 380 ? -5.565 -0.170 12.997 1.00 96.94 380 ARG A N 1
ATOM 3048 C CA . ARG A 1 380 ? -5.543 -1.577 12.573 1.00 96.94 380 ARG A CA 1
ATOM 3049 C C . ARG A 1 380 ? -6.777 -2.336 13.026 1.00 96.94 380 ARG A C 1
ATOM 3051 O O . ARG A 1 380 ? -7.361 -3.049 12.224 1.00 96.94 380 ARG A O 1
ATOM 3058 N N . LEU A 1 381 ? -7.171 -2.183 14.289 1.00 97.50 381 LEU A N 1
ATOM 3059 C CA . LEU A 1 381 ? -8.372 -2.826 14.810 1.00 97.50 381 LEU A CA 1
ATOM 3060 C C . LEU A 1 381 ? -9.633 -2.278 14.131 1.00 97.50 381 LEU A C 1
ATOM 3062 O O . LEU A 1 381 ? -10.477 -3.059 13.708 1.00 97.50 381 LEU A O 1
ATOM 3066 N N . TRP A 1 382 ? -9.726 -0.957 13.981 1.00 97.62 382 TRP A N 1
ATOM 3067 C CA . TRP A 1 382 ? -10.839 -0.272 13.326 1.00 97.62 382 TRP A CA 1
ATOM 3068 C C . TRP A 1 382 ? -11.051 -0.743 11.887 1.00 97.62 382 TRP A C 1
ATOM 3070 O O . TRP A 1 382 ? -12.172 -1.041 11.504 1.00 97.62 382 TRP A O 1
ATOM 3080 N N . GLN A 1 383 ? -9.981 -0.932 11.113 1.00 95.38 383 GLN A N 1
ATOM 3081 C CA . GLN A 1 383 ? -10.077 -1.461 9.747 1.00 95.38 383 GLN A CA 1
ATOM 3082 C C . GLN A 1 383 ? -10.570 -2.918 9.667 1.00 95.38 383 GLN A C 1
ATOM 3084 O O . GLN A 1 383 ? -10.830 -3.410 8.570 1.00 95.38 383 GLN A O 1
ATOM 3089 N N . LYS A 1 384 ? -10.685 -3.624 10.800 1.00 95.38 384 LYS A N 1
ATOM 3090 C CA . LYS A 1 384 ? -11.260 -4.977 10.891 1.00 95.38 384 LYS A CA 1
ATOM 3091 C C . LYS A 1 384 ? -12.685 -4.981 11.444 1.00 95.38 384 LYS A C 1
ATOM 3093 O O . LYS A 1 384 ? -13.256 -6.058 11.614 1.00 95.38 384 LYS A O 1
ATOM 3098 N N . THR A 1 385 ? -13.247 -3.815 11.753 1.00 94.94 385 THR A N 1
ATOM 3099 C CA . THR A 1 385 ? -14.640 -3.668 12.175 1.00 94.94 385 THR A CA 1
ATOM 3100 C C . THR A 1 385 ? -15.430 -2.888 11.128 1.00 94.94 385 THR A C 1
ATOM 3102 O O . THR A 1 385 ? -14.872 -2.182 10.295 1.00 94.94 385 THR A O 1
ATOM 3105 N N . GLU A 1 386 ? -16.754 -3.016 11.168 1.00 91.56 386 GLU A N 1
ATOM 3106 C CA . GLU A 1 386 ? -17.669 -2.205 10.347 1.00 91.56 386 GLU A CA 1
ATOM 3107 C C . GLU A 1 386 ? -18.113 -0.925 11.077 1.00 91.56 386 GLU A C 1
ATOM 3109 O O . GLU A 1 386 ? -19.048 -0.248 10.659 1.00 91.56 386 GLU A O 1
ATOM 3114 N N . TRP A 1 387 ? -17.476 -0.617 12.209 1.00 95.12 387 TRP A N 1
ATOM 3115 C CA . TRP A 1 387 ? -17.863 0.481 13.090 1.00 95.12 387 TRP A CA 1
ATOM 3116 C C . TRP A 1 387 ? -17.217 1.798 12.668 1.00 95.12 387 TRP A C 1
ATOM 3118 O O . TRP A 1 387 ? -16.120 1.827 12.109 1.00 95.12 387 TRP A O 1
ATOM 3128 N N . ALA A 1 388 ? -17.856 2.912 13.007 1.00 95.06 388 ALA A N 1
ATOM 3129 C CA . ALA A 1 388 ? -17.225 4.222 12.949 1.00 95.06 388 ALA A CA 1
ATOM 3130 C C . ALA A 1 388 ? -16.108 4.360 14.006 1.00 95.06 388 ALA A C 1
ATOM 3132 O O . ALA A 1 388 ? -16.017 3.596 14.972 1.00 95.06 388 ALA A O 1
ATOM 3133 N N . ILE A 1 389 ? -15.255 5.376 13.839 1.00 96.62 389 ILE A N 1
ATOM 3134 C CA . ILE A 1 389 ? -14.140 5.670 14.755 1.00 96.62 389 ILE A CA 1
ATOM 3135 C C . ILE A 1 389 ? -14.653 5.862 16.194 1.00 96.62 389 ILE A C 1
ATOM 3137 O O . ILE A 1 389 ? -14.128 5.269 17.133 1.00 96.62 389 ILE A O 1
ATOM 3141 N N . GLU A 1 390 ? -15.704 6.659 16.369 1.00 94.31 390 GLU A N 1
ATOM 3142 C CA . GLU A 1 390 ? -16.302 6.980 17.666 1.00 94.31 390 GLU A CA 1
ATOM 3143 C C . GLU A 1 390 ? -17.012 5.771 18.280 1.00 94.31 390 GLU A C 1
ATOM 3145 O O . GLU A 1 390 ? -17.024 5.619 19.498 1.00 94.31 390 GLU A O 1
ATOM 3150 N N . GLU A 1 391 ? -17.567 4.885 17.453 1.00 94.69 391 GLU A N 1
ATOM 3151 C CA . GLU A 1 391 ? -18.216 3.652 17.899 1.00 94.69 391 GLU A CA 1
ATOM 3152 C C . GLU A 1 391 ? -17.197 2.671 18.492 1.00 94.69 391 GLU A C 1
ATOM 3154 O O . GLU A 1 391 ? -17.403 2.158 19.596 1.00 94.69 391 GLU A O 1
ATOM 3159 N N . LEU A 1 392 ? -16.054 2.460 17.823 1.00 96.69 392 LEU A N 1
ATOM 3160 C CA . LEU A 1 392 ? -14.973 1.646 18.384 1.00 96.69 392 LEU A CA 1
ATOM 3161 C C . LEU A 1 392 ? -14.399 2.279 19.660 1.00 96.69 392 LEU A C 1
ATOM 3163 O O . LEU A 1 392 ? -14.192 1.577 20.650 1.00 96.69 392 LEU A O 1
ATOM 3167 N N . ASP A 1 393 ? -14.165 3.593 19.661 1.00 96.19 393 ASP A N 1
ATOM 3168 C CA . ASP A 1 393 ? -13.664 4.309 20.840 1.00 96.19 393 ASP A CA 1
ATOM 3169 C C . ASP A 1 393 ? -14.625 4.201 22.034 1.00 96.19 393 ASP A C 1
ATOM 3171 O O . ASP A 1 393 ? -14.198 3.982 23.173 1.00 96.19 393 ASP A O 1
ATOM 3175 N N . LEU A 1 394 ? -15.932 4.274 21.777 1.00 93.56 394 LEU A N 1
ATOM 3176 C CA . LEU A 1 394 ? -16.970 4.088 22.782 1.00 93.56 394 LEU A CA 1
ATOM 3177 C C . LEU A 1 394 ? -16.956 2.661 23.357 1.00 93.56 394 LEU A C 1
ATOM 3179 O O . LEU A 1 394 ? -17.022 2.500 24.578 1.00 93.56 394 LEU A O 1
ATOM 3183 N N . VAL A 1 395 ? -16.817 1.629 22.516 1.00 94.50 395 VAL A N 1
ATOM 3184 C CA . VAL A 1 395 ? -16.698 0.229 22.971 1.00 94.50 395 VAL A CA 1
ATOM 3185 C C . VAL A 1 395 ? -15.459 0.035 23.847 1.00 94.50 395 VAL A C 1
ATOM 3187 O O . VAL A 1 395 ? -15.561 -0.524 24.941 1.00 94.50 395 VAL A O 1
ATOM 3190 N N . LEU A 1 396 ? -14.298 0.541 23.420 1.00 95.75 396 LEU A N 1
ATOM 3191 C CA . LEU A 1 396 ? -13.057 0.456 24.199 1.00 95.75 396 LEU A CA 1
ATOM 3192 C C . LEU A 1 396 ? -13.166 1.211 25.533 1.00 95.75 396 LEU A C 1
ATOM 3194 O O . LEU A 1 396 ? -12.747 0.698 26.574 1.00 95.75 396 LEU A O 1
ATOM 3198 N N . SER A 1 397 ? -13.790 2.392 25.525 1.00 93.38 397 SER A N 1
ATOM 3199 C CA . SER A 1 397 ? -14.072 3.165 26.740 1.00 93.38 397 SER A CA 1
ATOM 3200 C C . SER A 1 397 ? -14.943 2.368 27.711 1.00 93.38 397 SER A C 1
ATOM 3202 O O . SER A 1 397 ? -14.669 2.321 28.912 1.00 93.38 397 SER A O 1
ATOM 3204 N N . GLN A 1 398 ? -15.971 1.690 27.199 1.00 92.00 398 GLN A N 1
ATOM 3205 C CA . GLN A 1 398 ? -16.870 0.886 28.017 1.00 92.00 398 GLN A CA 1
ATOM 3206 C C . GLN A 1 398 ? -16.169 -0.337 28.616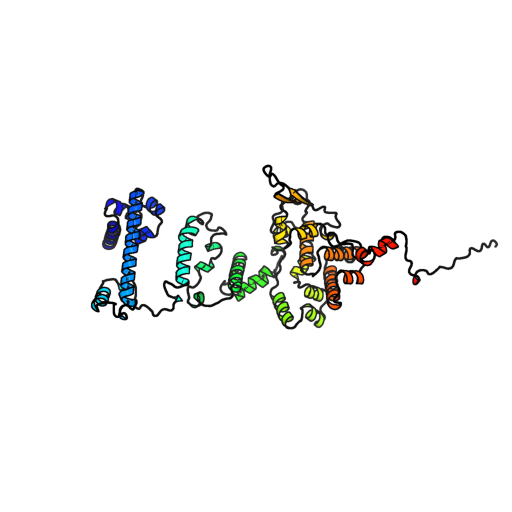 1.00 92.00 398 GLN A C 1
ATOM 3208 O O . GLN A 1 398 ? -16.389 -0.658 29.783 1.00 92.00 398 GLN A O 1
ATOM 3213 N N . PHE A 1 399 ? -15.281 -0.995 27.869 1.00 93.88 399 PHE A N 1
ATOM 3214 C CA . PHE A 1 399 ? -14.482 -2.105 28.397 1.00 93.88 399 PHE A CA 1
ATOM 3215 C C . PHE A 1 399 ? -13.593 -1.679 29.561 1.00 93.88 399 PHE A C 1
ATOM 3217 O O . PHE A 1 399 ? -13.470 -2.418 30.540 1.00 93.88 399 PHE A O 1
ATOM 3224 N N . LYS A 1 400 ? -13.031 -0.472 29.493 1.00 93.06 400 LYS A N 1
ATOM 3225 C CA . LYS A 1 400 ? -12.250 0.106 30.585 1.00 93.06 400 LYS A CA 1
ATOM 3226 C C . LYS A 1 400 ? -13.118 0.421 31.803 1.00 93.06 400 LYS A C 1
ATOM 3228 O O . LYS A 1 400 ? -12.738 0.061 32.914 1.00 93.06 400 LYS A O 1
ATOM 3233 N N . VAL A 1 401 ? -14.297 1.021 31.607 1.00 90.88 401 VAL A N 1
ATOM 3234 C CA . VAL A 1 401 ? -15.266 1.306 32.689 1.00 90.88 401 VAL A CA 1
ATOM 3235 C C . VAL A 1 401 ? -15.725 0.025 33.388 1.00 90.88 401 VAL A C 1
ATOM 3237 O O . VAL A 1 401 ? -15.831 -0.005 34.611 1.00 90.88 401 VAL A O 1
ATOM 3240 N N . LEU A 1 402 ? -15.957 -1.047 32.628 1.00 90.25 402 LEU A N 1
ATOM 3241 C CA . LEU A 1 402 ? -16.336 -2.359 33.160 1.00 90.25 402 LEU A CA 1
ATOM 3242 C C . LEU A 1 402 ? -15.160 -3.139 33.770 1.00 90.25 402 LEU A C 1
ATOM 3244 O O . LEU A 1 402 ? -15.368 -4.231 34.294 1.00 90.25 402 LEU A O 1
ATOM 3248 N N . GLY A 1 403 ? -13.934 -2.613 33.698 1.00 92.00 403 GLY A N 1
ATOM 3249 C CA . GLY A 1 403 ? -12.742 -3.277 34.222 1.00 92.00 403 GLY A CA 1
ATOM 3250 C C . GLY A 1 403 ? -12.319 -4.524 33.438 1.00 92.00 403 GLY A C 1
ATOM 3251 O O . GLY A 1 403 ? -11.612 -5.362 33.988 1.00 92.00 403 GLY A O 1
ATOM 3252 N N . ILE A 1 404 ? -12.734 -4.663 32.173 1.00 91.31 404 ILE A N 1
ATOM 3253 C CA . ILE A 1 404 ? -12.340 -5.787 31.306 1.00 91.31 404 ILE A CA 1
ATOM 3254 C C . ILE A 1 404 ? -10.856 -5.668 30.942 1.00 91.31 404 ILE A C 1
ATOM 3256 O O . ILE A 1 404 ? -10.094 -6.616 31.113 1.00 91.31 404 ILE A O 1
ATOM 3260 N N . ALA A 1 405 ? -10.451 -4.502 30.434 1.00 92.06 405 ALA A N 1
ATOM 3261 C CA . ALA A 1 405 ? -9.063 -4.156 30.145 1.00 92.06 405 ALA A CA 1
ATOM 3262 C C . ALA A 1 405 ? -8.931 -2.642 29.913 1.00 92.06 405 ALA A C 1
ATOM 3264 O O . ALA A 1 405 ? -9.868 -1.991 29.454 1.00 92.06 405 ALA A O 1
ATOM 3265 N N . SER A 1 406 ? -7.761 -2.084 30.227 1.00 90.56 406 SER A N 1
ATOM 3266 C CA . SER A 1 406 ? -7.453 -0.657 30.047 1.00 90.56 406 SER A CA 1
ATOM 3267 C C . SER A 1 406 ? -6.748 -0.322 28.727 1.00 90.56 406 SER A C 1
ATOM 3269 O O . SER A 1 406 ? -6.625 0.853 28.400 1.00 90.56 406 SER A O 1
ATOM 3271 N N . ASP A 1 407 ? -6.259 -1.332 28.006 1.00 94.56 407 ASP A N 1
ATOM 3272 C CA . ASP A 1 407 ? -5.598 -1.224 26.699 1.00 94.56 407 ASP A CA 1
ATOM 3273 C C . ASP A 1 407 ? -6.088 -2.367 25.790 1.00 94.56 407 ASP A C 1
ATOM 3275 O O . ASP A 1 407 ? -6.634 -3.358 26.285 1.00 94.56 407 ASP A O 1
ATOM 3279 N N . ILE A 1 408 ? -5.896 -2.244 24.474 1.00 96.25 408 ILE A N 1
ATOM 3280 C CA . ILE A 1 408 ? -6.184 -3.292 23.489 1.00 96.25 408 ILE A CA 1
ATOM 3281 C C . ILE A 1 408 ? -5.340 -4.528 23.818 1.00 96.25 408 ILE A C 1
ATOM 3283 O O . ILE A 1 408 ? -4.125 -4.532 23.653 1.00 96.25 408 ILE A O 1
ATOM 3287 N N . ALA A 1 409 ? -6.016 -5.580 24.278 1.00 94.94 409 ALA A N 1
ATOM 3288 C CA . ALA A 1 409 ? -5.431 -6.849 24.697 1.00 94.94 409 ALA A CA 1
ATOM 3289 C C . ALA A 1 409 ? -6.213 -8.039 24.109 1.00 94.94 409 ALA A C 1
ATOM 3291 O O . ALA A 1 409 ? -7.299 -7.874 23.549 1.00 94.94 409 ALA A O 1
ATOM 3292 N N . ALA A 1 410 ? -5.703 -9.260 24.294 1.00 94.94 410 ALA A N 1
ATOM 3293 C CA . ALA A 1 410 ? -6.326 -10.495 23.797 1.00 94.94 410 ALA A CA 1
ATOM 3294 C C . ALA A 1 410 ? -7.818 -10.638 24.177 1.00 94.94 410 ALA A C 1
ATOM 3296 O O . ALA A 1 410 ? -8.658 -11.002 23.347 1.00 94.94 410 ALA A O 1
ATOM 3297 N N . VAL A 1 411 ? -8.171 -10.287 25.422 1.00 95.19 411 VAL A N 1
ATOM 3298 C CA . VAL A 1 411 ? -9.561 -10.323 25.912 1.00 95.19 411 VAL A CA 1
ATOM 3299 C C . VAL A 1 411 ? -10.467 -9.341 25.163 1.00 95.19 411 VAL A C 1
ATOM 3301 O O . VAL A 1 411 ? -11.616 -9.674 24.873 1.00 95.19 411 VAL A O 1
ATOM 3304 N N . ILE A 1 412 ? -9.952 -8.167 24.780 1.00 94.25 412 ILE A N 1
ATOM 3305 C CA . ILE A 1 412 ? -10.702 -7.157 24.022 1.00 94.25 412 ILE A CA 1
ATOM 3306 C C . ILE A 1 412 ? -11.023 -7.682 22.628 1.00 94.25 412 ILE A C 1
ATOM 3308 O O . ILE A 1 412 ? -12.185 -7.656 22.238 1.00 94.25 412 ILE A O 1
ATOM 3312 N N . LEU A 1 413 ? -10.041 -8.216 21.898 1.00 95.69 413 LEU A N 1
ATOM 3313 C CA . LEU A 1 413 ? -10.274 -8.739 20.544 1.00 95.69 413 LEU A CA 1
ATOM 3314 C C . LEU A 1 413 ? -11.248 -9.919 20.555 1.00 95.69 413 LEU A C 1
ATOM 3316 O O . LEU A 1 413 ? -12.132 -10.004 19.705 1.00 95.69 413 LEU A O 1
ATOM 3320 N N . THR A 1 414 ? -11.129 -10.788 21.559 1.00 95.38 414 THR A N 1
ATOM 3321 C CA . THR A 1 414 ? -12.062 -11.903 21.763 1.00 95.38 414 THR A CA 1
ATOM 3322 C C . THR A 1 414 ? -13.489 -11.402 22.016 1.00 95.38 414 THR A C 1
ATOM 3324 O O . THR A 1 414 ? -14.461 -11.939 21.480 1.00 95.38 414 THR A O 1
ATOM 3327 N N . THR A 1 415 ? -13.627 -10.342 22.814 1.00 94.44 415 THR A N 1
ATOM 3328 C CA . THR A 1 415 ? -14.924 -9.731 23.132 1.00 94.44 415 THR A CA 1
ATOM 3329 C C . THR A 1 415 ? -15.516 -9.028 21.910 1.00 94.44 415 THR A C 1
ATOM 3331 O O . THR A 1 415 ? -16.676 -9.264 21.588 1.00 94.44 415 THR A O 1
ATOM 3334 N N . ILE A 1 416 ? -14.722 -8.249 21.168 1.00 95.81 416 ILE A N 1
ATOM 3335 C CA . ILE A 1 416 ? -15.147 -7.587 19.922 1.00 95.81 416 ILE A CA 1
ATOM 3336 C C . ILE A 1 416 ? -15.600 -8.614 18.884 1.00 95.81 416 ILE A C 1
ATOM 3338 O O . ILE A 1 416 ? -16.663 -8.440 18.295 1.00 95.81 416 ILE A O 1
ATOM 3342 N N . GLY A 1 417 ? -14.863 -9.715 18.704 1.00 95.25 417 GLY A N 1
ATOM 3343 C CA . GLY A 1 417 ? -15.276 -10.800 17.810 1.00 95.25 417 GLY A CA 1
ATOM 3344 C C . GLY A 1 417 ? -16.663 -11.351 18.162 1.00 95.25 417 GLY A C 1
ATOM 3345 O O . GLY A 1 417 ? -17.517 -11.496 17.290 1.00 95.25 417 GLY A O 1
ATOM 3346 N N . ASN A 1 418 ? -16.937 -11.580 19.449 1.00 93.38 418 ASN A N 1
ATOM 3347 C CA . ASN A 1 418 ? -18.260 -12.017 19.905 1.00 93.38 418 ASN A CA 1
ATOM 3348 C C . ASN A 1 418 ? -19.358 -10.970 19.679 1.00 93.38 418 ASN A C 1
ATOM 3350 O O . ASN A 1 418 ? -20.457 -11.332 19.262 1.00 93.38 418 ASN A O 1
ATOM 3354 N N . ILE A 1 419 ? -19.071 -9.697 19.957 1.00 94.06 419 ILE A N 1
ATOM 3355 C CA . ILE A 1 419 ? -20.023 -8.594 19.782 1.00 94.06 419 ILE A CA 1
ATOM 3356 C C . ILE A 1 419 ? -20.387 -8.440 18.307 1.00 94.06 419 ILE A C 1
ATOM 3358 O O . ILE A 1 419 ? -21.567 -8.391 17.976 1.00 94.06 419 ILE A O 1
ATOM 3362 N N . LEU A 1 420 ? -19.395 -8.444 17.414 1.00 95.00 420 LEU A N 1
ATOM 3363 C CA . LEU A 1 420 ? -19.631 -8.387 15.975 1.00 95.00 420 LEU A CA 1
ATOM 3364 C C . LEU A 1 420 ? -20.465 -9.585 15.510 1.00 95.00 420 LEU A C 1
ATOM 3366 O O . LEU A 1 420 ? -21.364 -9.415 14.692 1.00 95.00 420 LEU A O 1
ATOM 3370 N N . ARG A 1 421 ? -20.206 -10.792 16.035 1.00 92.75 421 ARG A N 1
ATOM 3371 C CA . ARG A 1 421 ? -21.003 -11.984 15.699 1.00 92.75 421 ARG A CA 1
ATOM 3372 C C . ARG A 1 421 ? -22.450 -11.817 16.134 1.00 92.75 421 ARG A C 1
ATOM 3374 O O . ARG A 1 421 ? -23.357 -12.143 15.375 1.00 92.75 421 ARG A O 1
ATOM 3381 N N . LEU A 1 422 ? -22.663 -11.306 17.344 1.00 93.19 422 LEU A N 1
ATOM 3382 C CA . LEU A 1 422 ? -23.997 -11.027 17.858 1.00 93.19 422 LEU A CA 1
ATOM 3383 C C . LEU A 1 422 ? -24.720 -9.989 16.989 1.00 93.19 422 LEU A C 1
ATOM 3385 O O . LEU A 1 422 ? -25.886 -10.186 16.660 1.00 93.19 422 LEU A O 1
ATOM 3389 N N . GLN A 1 423 ? -24.016 -8.932 16.576 1.00 94.62 423 GLN A N 1
ATOM 3390 C CA . GLN A 1 423 ? -24.540 -7.895 15.689 1.00 94.62 423 GLN A CA 1
ATOM 3391 C C . GLN A 1 423 ? -25.040 -8.480 14.365 1.00 94.62 423 GLN A C 1
ATOM 3393 O O . GLN A 1 423 ? -26.173 -8.222 13.964 1.00 94.62 423 GLN A O 1
ATOM 3398 N N . GLU A 1 424 ? -24.225 -9.318 13.724 1.00 92.56 424 GLU A N 1
ATOM 3399 C CA . GLU A 1 424 ? -24.562 -9.958 12.450 1.00 92.56 424 GLU A CA 1
ATOM 3400 C C . GLU A 1 424 ? -25.728 -10.949 12.593 1.00 92.56 424 GLU A C 1
ATOM 3402 O O . GLU A 1 424 ? -26.640 -10.967 11.766 1.00 92.56 424 GLU A O 1
ATOM 3407 N N . GLN A 1 425 ? -25.742 -11.750 13.665 1.00 93.19 425 GLN A N 1
ATOM 3408 C CA . GLN A 1 425 ? -26.799 -12.734 13.915 1.00 93.19 425 GLN A CA 1
ATOM 3409 C C . GLN A 1 425 ? -28.155 -12.086 14.197 1.00 93.19 425 GLN A C 1
ATOM 3411 O O . GLN A 1 425 ? -29.178 -12.570 13.712 1.00 93.19 425 GLN A O 1
ATOM 3416 N N . LEU A 1 426 ? -28.164 -11.004 14.978 1.00 94.94 426 LEU A N 1
ATOM 3417 C CA . LEU A 1 426 ? -29.384 -10.274 15.313 1.00 94.94 426 LEU A CA 1
ATOM 3418 C C . LEU A 1 426 ? -29.808 -9.296 14.211 1.00 94.94 426 LEU A C 1
ATOM 3420 O O . LEU A 1 426 ? -30.958 -8.866 14.213 1.00 94.94 426 LEU A O 1
ATOM 3424 N N . LYS A 1 427 ? -28.915 -8.977 13.261 1.00 95.25 427 LYS A N 1
ATOM 3425 C CA . LYS A 1 427 ? -29.131 -7.989 12.190 1.00 95.25 427 LYS A CA 1
ATOM 3426 C C . LYS A 1 427 ? -29.551 -6.619 12.732 1.00 95.25 427 LYS A C 1
ATOM 3428 O O . LYS A 1 427 ? -30.459 -5.988 12.198 1.00 95.25 427 LYS A O 1
ATOM 3433 N N . ILE A 1 428 ? -28.891 -6.189 13.804 1.00 93.62 428 ILE A N 1
ATOM 3434 C CA . ILE A 1 428 ? -29.163 -4.920 14.488 1.00 93.62 428 ILE A CA 1
ATOM 3435 C C . ILE A 1 428 ? -28.066 -3.892 14.209 1.00 93.62 428 ILE A C 1
ATOM 3437 O O . ILE A 1 428 ? -26.911 -4.234 13.940 1.00 93.62 428 ILE A O 1
ATOM 3441 N N . SER A 1 429 ? -28.429 -2.617 14.292 1.00 91.19 429 SER A N 1
ATOM 3442 C CA . SER A 1 429 ? -27.491 -1.497 14.200 1.00 91.19 429 SER A CA 1
ATOM 3443 C C . SER A 1 429 ? -26.522 -1.462 15.390 1.00 91.19 429 SER A C 1
ATOM 3445 O O . SER A 1 429 ? -26.776 -2.062 16.438 1.00 91.19 429 SER A O 1
ATOM 3447 N N . PHE A 1 430 ? -25.417 -0.715 15.265 1.00 90.19 430 PHE A N 1
ATOM 3448 C CA . PHE A 1 430 ? -24.492 -0.501 16.384 1.00 90.19 430 PHE A CA 1
ATOM 3449 C C . PHE A 1 430 ? -25.201 0.124 17.593 1.00 90.19 430 PHE A C 1
ATOM 3451 O O . PHE A 1 430 ? -25.015 -0.338 18.716 1.00 90.19 430 PHE A O 1
ATOM 3458 N N . LYS A 1 431 ? -26.056 1.134 17.370 1.00 87.06 431 LYS A N 1
ATOM 3459 C CA . LYS A 1 431 ? -26.799 1.828 18.437 1.00 87.06 431 LYS A CA 1
ATOM 3460 C C . LYS A 1 431 ? -27.678 0.845 19.235 1.00 87.06 431 LYS A C 1
ATOM 3462 O O . LYS A 1 431 ? -27.644 0.843 20.466 1.00 87.06 431 LYS A O 1
ATOM 3467 N N . GLU A 1 432 ? -28.392 -0.048 18.549 1.00 88.19 432 GLU A N 1
ATOM 3468 C CA . GLU A 1 432 ? -29.193 -1.109 19.179 1.00 88.19 432 GLU A CA 1
ATOM 3469 C C . GLU A 1 432 ? -28.316 -2.138 19.900 1.00 88.19 432 GLU A C 1
ATOM 3471 O O . GLU A 1 432 ? -28.557 -2.437 21.068 1.00 88.19 432 GLU A O 1
ATOM 3476 N N . LEU A 1 433 ? -27.259 -2.637 19.256 1.00 90.12 433 LEU A N 1
ATOM 3477 C CA . LEU A 1 433 ? -26.324 -3.587 19.862 1.00 90.12 433 LEU A CA 1
ATOM 3478 C C . LEU A 1 433 ? -25.714 -3.037 21.152 1.00 90.12 433 LEU A C 1
ATOM 3480 O O . LEU A 1 433 ? -25.685 -3.722 22.176 1.00 90.12 433 LEU A O 1
ATOM 3484 N N . PHE A 1 434 ? -25.251 -1.790 21.108 1.00 87.81 434 PHE A N 1
ATOM 3485 C CA . PHE A 1 434 ? -24.663 -1.124 22.255 1.00 87.81 434 PHE A CA 1
ATOM 3486 C C . PHE A 1 434 ? -25.689 -0.964 23.379 1.00 87.81 434 PHE A C 1
ATOM 3488 O O . PHE A 1 434 ? -25.336 -1.182 24.529 1.00 87.81 434 PHE A O 1
ATOM 3495 N N . SER A 1 435 ? -26.959 -0.683 23.067 1.00 85.56 435 SER A N 1
ATOM 3496 C CA . SER A 1 435 ? -28.034 -0.609 24.071 1.00 85.56 435 SER A CA 1
ATOM 3497 C C . SER A 1 435 ? -28.403 -1.951 24.713 1.00 85.56 435 SER A C 1
ATOM 3499 O O . SER A 1 435 ? -28.840 -1.986 25.861 1.00 85.56 435 SER A O 1
ATOM 3501 N N . VAL A 1 436 ? -28.229 -3.060 23.985 1.00 86.31 436 VAL A N 1
ATOM 3502 C CA . VAL A 1 436 ? -28.466 -4.415 24.505 1.00 86.31 436 VAL A CA 1
ATOM 3503 C C . VAL A 1 436 ? -27.357 -4.823 25.472 1.00 86.31 436 VAL A C 1
ATOM 3505 O O . VAL A 1 436 ? -27.618 -5.486 26.474 1.00 86.31 436 VAL A O 1
ATOM 3508 N N . LEU A 1 437 ? -26.115 -4.451 25.162 1.00 85.56 437 LEU A N 1
ATOM 3509 C CA . LEU A 1 437 ? -24.941 -4.875 25.921 1.00 85.56 437 LEU A CA 1
ATOM 3510 C C . LEU A 1 437 ? -24.574 -3.910 27.053 1.00 85.56 437 LEU A C 1
ATOM 3512 O O . LEU A 1 437 ? -24.062 -4.342 28.086 1.00 85.56 437 LEU A O 1
ATOM 3516 N N . TYR A 1 438 ? -24.811 -2.614 26.857 1.00 86.38 438 TYR A N 1
ATOM 3517 C CA . TYR A 1 438 ? -24.294 -1.533 27.687 1.00 86.38 438 TYR A CA 1
ATOM 3518 C C . TYR A 1 438 ? -25.322 -0.414 27.885 1.00 86.38 438 TYR A C 1
ATOM 3520 O O . TYR A 1 438 ? -26.393 -0.381 27.281 1.00 86.38 438 TYR A O 1
ATOM 3528 N N . SER A 1 439 ? -24.987 0.532 28.764 1.00 81.25 439 SER A N 1
ATOM 3529 C CA . SER A 1 439 ? -25.802 1.725 28.987 1.00 81.25 439 SER A CA 1
ATOM 3530 C C . SER A 1 439 ? -25.891 2.586 27.728 1.00 81.25 439 SER A C 1
ATOM 3532 O O . SER A 1 439 ? -24.910 2.743 27.003 1.00 81.25 439 SER A O 1
ATOM 3534 N N . LEU A 1 440 ? -27.052 3.206 27.509 1.00 81.81 440 LEU A N 1
ATOM 3535 C CA . LEU A 1 440 ? -27.277 4.089 26.366 1.00 81.81 440 LEU A CA 1
ATOM 3536 C C . LEU A 1 440 ? -26.262 5.248 26.339 1.00 81.81 440 LEU A C 1
ATOM 3538 O O . LEU A 1 440 ? -26.122 5.948 27.347 1.00 81.81 440 LEU A O 1
ATOM 3542 N N . PRO A 1 441 ? -25.580 5.490 25.204 1.00 78.62 441 PRO A N 1
ATOM 3543 C CA . PRO A 1 441 ? -24.636 6.590 25.083 1.00 78.62 441 PRO A CA 1
ATOM 3544 C C . PRO A 1 441 ? -25.342 7.937 25.226 1.00 78.62 441 PRO A C 1
ATOM 3546 O O . PRO A 1 441 ? -26.256 8.266 24.468 1.00 78.62 441 PRO A O 1
ATOM 3549 N N . THR A 1 442 ? -24.873 8.737 26.179 1.00 79.94 442 THR A N 1
ATOM 3550 C CA . THR A 1 442 ? -25.294 10.133 26.380 1.00 79.94 442 THR A CA 1
ATOM 3551 C C . THR A 1 442 ? -24.391 11.124 25.649 1.00 79.94 442 THR A C 1
ATOM 3553 O O . THR A 1 442 ? -24.555 12.332 25.779 1.00 79.94 442 THR A O 1
ATOM 3556 N N . ILE A 1 443 ? -23.402 10.623 24.909 1.00 78.50 443 ILE A N 1
ATOM 3557 C CA . ILE A 1 443 ? -22.540 11.424 24.043 1.00 78.50 443 ILE A CA 1
ATOM 3558 C C . ILE A 1 443 ? -23.015 11.305 22.598 1.00 78.50 443 ILE A C 1
ATOM 3560 O O . ILE A 1 443 ? -23.569 10.277 22.202 1.00 78.50 443 ILE A O 1
ATOM 3564 N N . SER A 1 444 ? -22.801 12.362 21.823 1.00 79.25 444 SER A N 1
ATOM 3565 C CA . SER A 1 444 ? -23.008 12.312 20.379 1.00 79.25 444 SER A CA 1
ATOM 3566 C C . SER A 1 444 ? -21.813 11.652 19.695 1.00 79.25 444 SER A C 1
ATOM 3568 O O . SER A 1 444 ? -20.669 11.894 20.085 1.00 79.25 444 SER A O 1
ATOM 3570 N N . LEU A 1 445 ? -22.095 10.802 18.708 1.00 77.06 445 LEU A N 1
ATOM 3571 C CA . LEU A 1 445 ? -21.090 10.078 17.921 1.00 77.06 445 LEU A CA 1
ATOM 3572 C C . LEU A 1 445 ? -20.821 10.750 16.567 1.00 77.06 445 LEU A C 1
ATOM 3574 O O . LEU A 1 445 ? -19.813 10.453 15.933 1.00 77.06 445 LEU A O 1
ATOM 3578 N N . GLU A 1 446 ? -21.680 11.684 16.150 1.00 73.81 446 GLU A N 1
ATOM 3579 C CA . GLU A 1 446 ? -21.565 12.418 14.893 1.00 73.81 446 GLU A CA 1
ATOM 3580 C C . GLU A 1 446 ? -21.620 13.933 15.123 1.00 73.81 446 GLU A C 1
ATOM 3582 O O . GLU A 1 446 ? -22.281 14.446 16.030 1.00 73.81 446 GLU A O 1
ATOM 3587 N N . GLU A 1 447 ? -20.909 14.686 14.285 1.00 68.00 447 GLU A N 1
ATOM 3588 C CA . GLU A 1 447 ? -20.875 16.143 14.382 1.00 68.00 447 GLU A CA 1
ATOM 3589 C C . GLU A 1 447 ? -22.259 16.726 14.037 1.00 68.00 447 GLU A C 1
ATOM 3591 O O . GLU A 1 447 ? -22.725 16.616 12.905 1.00 68.00 447 GLU A O 1
ATOM 3596 N N . ASN A 1 448 ? -22.890 17.383 15.018 1.00 71.00 448 ASN A N 1
ATOM 3597 C CA . ASN A 1 448 ? -24.252 17.940 14.971 1.00 71.00 448 ASN A CA 1
ATOM 3598 C C . ASN A 1 448 ? -25.414 16.933 15.103 1.00 71.00 448 ASN A C 1
ATOM 3600 O O . ASN A 1 448 ? -26.563 17.326 14.900 1.00 71.00 448 ASN A O 1
ATOM 3604 N N . GLU A 1 449 ? -25.168 15.678 15.495 1.00 79.75 449 GLU A N 1
ATOM 3605 C CA . GLU A 1 449 ? -26.245 14.756 15.890 1.00 79.75 449 GLU A CA 1
ATOM 3606 C C . GLU A 1 449 ? -26.539 14.883 17.399 1.00 79.75 449 GLU A C 1
ATOM 3608 O O . GLU A 1 449 ? -25.656 15.211 18.201 1.00 79.75 449 GLU A O 1
ATOM 3613 N N . LYS A 1 450 ? -27.784 14.626 17.815 1.00 81.06 450 LYS A N 1
ATOM 3614 C CA . LYS A 1 450 ? -28.119 14.421 19.233 1.00 81.06 450 LYS A CA 1
ATOM 3615 C C . LYS A 1 450 ? -27.477 13.118 19.730 1.00 81.06 450 LYS A C 1
ATOM 3617 O O . LYS A 1 450 ? -27.246 12.199 18.948 1.00 81.06 450 LYS A O 1
ATOM 3622 N N . SER A 1 451 ? -27.214 13.004 21.036 1.00 84.44 451 SER A N 1
ATOM 3623 C CA . SER A 1 451 ? -26.785 11.715 21.600 1.00 84.44 451 SER A CA 1
ATOM 3624 C C . SER A 1 451 ? -27.839 10.633 21.342 1.00 84.44 451 SER A C 1
ATOM 3626 O O . SER A 1 451 ? -29.011 10.945 21.105 1.00 84.44 451 SER A O 1
ATOM 3628 N N . PHE A 1 452 ? -27.456 9.353 21.386 1.00 82.06 452 PHE A N 1
ATOM 3629 C CA . PHE A 1 452 ? -28.440 8.285 21.185 1.00 82.06 452 PHE A CA 1
ATOM 3630 C C . PHE A 1 452 ? -29.533 8.326 22.261 1.00 82.06 452 PHE A C 1
ATOM 3632 O O . PHE A 1 452 ? -30.713 8.180 21.950 1.00 82.06 452 PHE A O 1
ATOM 3639 N N . PHE A 1 453 ? -29.152 8.628 23.506 1.00 86.12 453 PHE A N 1
ATOM 3640 C CA . PHE A 1 453 ? -30.099 8.871 24.589 1.00 86.12 453 PHE A CA 1
ATOM 3641 C C . PHE A 1 453 ? -31.060 10.029 24.271 1.00 86.12 453 PHE A C 1
ATOM 3643 O O . PHE A 1 453 ? -32.276 9.867 24.368 1.00 86.12 453 PHE A O 1
ATOM 3650 N N . ASP A 1 454 ? -30.539 11.181 23.843 1.00 85.19 454 ASP A N 1
ATOM 3651 C CA . ASP A 1 454 ? -31.368 12.348 23.521 1.00 85.19 454 ASP A CA 1
ATOM 3652 C C . ASP A 1 454 ? -32.273 12.106 22.312 1.00 85.19 454 ASP A C 1
ATOM 3654 O O . ASP A 1 454 ? -33.390 12.611 22.257 1.00 85.19 454 ASP A O 1
ATOM 3658 N N . SER A 1 455 ? -31.806 11.319 21.349 1.00 85.31 455 SER A N 1
ATOM 3659 C CA . SER A 1 455 ? -32.583 10.957 20.165 1.00 85.31 455 SER A CA 1
ATOM 3660 C C . SER A 1 455 ? -33.752 10.032 20.495 1.00 85.31 455 SER A C 1
ATOM 3662 O O . SER A 1 455 ? -34.724 10.026 19.751 1.00 85.31 455 SER A O 1
ATOM 3664 N N . LEU A 1 456 ? -33.661 9.267 21.589 1.00 85.62 456 LEU A N 1
ATOM 3665 C CA . LEU A 1 456 ? -34.689 8.316 22.012 1.00 85.62 456 LEU A CA 1
ATOM 3666 C C . LEU A 1 456 ? -35.660 8.905 23.048 1.00 85.62 456 LEU A C 1
ATOM 3668 O O . LEU A 1 456 ? -36.836 8.554 23.057 1.00 85.62 456 LEU A O 1
ATOM 3672 N N . PHE A 1 457 ? -35.173 9.781 23.933 1.00 86.56 457 PHE A N 1
ATOM 3673 C CA . PHE A 1 457 ? -35.959 10.301 25.061 1.00 86.56 457 PHE A CA 1
ATOM 3674 C C . PHE A 1 457 ? -36.232 11.806 25.007 1.00 86.56 457 PHE A C 1
ATOM 3676 O O . PHE A 1 457 ? -37.176 12.264 25.644 1.00 86.56 457 PHE A O 1
ATOM 3683 N N . ASN A 1 458 ? -35.441 12.581 24.259 1.00 87.88 458 ASN A N 1
ATOM 3684 C CA . ASN A 1 458 ? -35.523 14.045 24.204 1.00 87.88 458 ASN A CA 1
ATOM 3685 C C . ASN A 1 458 ? -35.964 14.541 22.813 1.00 87.88 458 ASN A C 1
ATOM 3687 O O . ASN A 1 458 ? -35.342 15.424 22.196 1.00 87.88 458 ASN A O 1
ATOM 3691 N N . HIS A 1 459 ? -37.073 13.973 22.325 1.00 87.50 459 HIS A N 1
ATOM 3692 C CA . HIS A 1 459 ? -37.833 14.524 21.201 1.00 87.50 459 HIS A CA 1
ATOM 3693 C C . HIS A 1 459 ? -38.415 15.902 21.564 1.00 87.50 459 HIS A C 1
ATOM 3695 O O . HIS A 1 459 ? -38.643 16.195 22.737 1.00 87.50 459 HIS A O 1
ATOM 3701 N N . GLU A 1 460 ? -38.603 16.782 20.575 1.00 87.50 460 GLU A N 1
ATOM 3702 C CA . GLU A 1 460 ? -38.998 18.180 20.827 1.00 87.50 460 GLU A CA 1
ATOM 3703 C C . GLU A 1 460 ? -40.330 18.295 21.575 1.00 87.50 460 GLU A C 1
ATOM 3705 O O . GLU A 1 460 ? -40.447 19.089 22.503 1.00 87.50 460 GLU A O 1
ATOM 3710 N N . ASP A 1 461 ? -41.305 17.465 21.220 1.00 88.88 461 ASP A N 1
ATOM 3711 C CA . ASP A 1 461 ? -42.607 17.363 21.876 1.00 88.88 461 ASP A CA 1
ATOM 3712 C C . ASP A 1 461 ? -42.492 16.923 23.344 1.00 88.88 461 ASP A C 1
ATOM 3714 O O . ASP A 1 461 ? -43.102 17.537 24.222 1.00 88.88 461 ASP A O 1
ATOM 3718 N N . VAL A 1 462 ? -41.656 15.920 23.629 1.00 85.06 462 VAL A N 1
ATOM 3719 C CA . VAL A 1 462 ? -41.404 15.427 24.994 1.00 85.06 462 VAL A CA 1
ATOM 3720 C C . VAL A 1 462 ? -40.683 16.480 25.830 1.00 85.06 462 VAL A C 1
ATOM 3722 O O . VAL A 1 462 ? -41.068 16.736 26.969 1.00 85.06 462 VAL A O 1
ATOM 3725 N N . VAL A 1 463 ? -39.674 17.143 25.264 1.00 86.94 463 VAL A N 1
ATOM 3726 C CA . VAL A 1 463 ? -38.923 18.197 25.960 1.00 86.94 463 VAL A CA 1
ATOM 3727 C C . VAL A 1 463 ? -39.818 19.396 26.272 1.00 86.94 463 VAL A C 1
ATOM 3729 O O . VAL A 1 463 ? -39.720 19.953 27.367 1.00 86.94 463 VAL A O 1
ATOM 3732 N N . LEU A 1 464 ? -40.712 19.775 25.353 1.00 88.31 464 LEU A N 1
ATOM 3733 C CA . LEU A 1 464 ? -41.682 20.851 25.572 1.00 88.31 464 LEU A CA 1
ATOM 3734 C C . LEU A 1 464 ? -42.696 20.509 26.671 1.00 88.31 464 LEU A C 1
ATOM 3736 O O . LEU A 1 464 ? -43.049 21.384 27.461 1.00 88.31 464 LEU A O 1
ATOM 3740 N N . ALA A 1 465 ? -43.164 19.261 26.728 1.00 87.81 465 ALA A N 1
ATOM 3741 C CA . ALA A 1 465 ? -44.174 18.834 27.693 1.00 87.81 465 ALA A CA 1
ATOM 3742 C C . ALA A 1 465 ? -43.596 18.517 29.084 1.00 87.81 465 ALA A C 1
ATOM 3744 O O . ALA A 1 465 ? -44.203 18.844 30.103 1.00 87.81 465 ALA A O 1
ATOM 3745 N N . GLU A 1 466 ? -42.434 17.866 29.140 1.00 84.69 466 GLU A N 1
ATOM 3746 C CA . GLU A 1 466 ? -41.925 17.218 30.353 1.00 84.69 466 GLU A CA 1
ATOM 3747 C C . GLU A 1 466 ? -40.522 17.673 30.781 1.00 84.69 466 GLU A C 1
ATOM 3749 O O . GLU A 1 466 ? -40.067 17.291 31.868 1.00 84.69 466 GLU A O 1
ATOM 3754 N N . GLY A 1 467 ? -39.848 18.486 29.964 1.00 84.06 467 GLY A N 1
ATOM 3755 C CA . GLY A 1 467 ? -38.447 18.865 30.137 1.00 84.06 467 GLY A CA 1
ATOM 3756 C C . GLY A 1 467 ? -37.456 17.816 29.619 1.00 84.06 467 GLY A C 1
ATOM 3757 O O . GLY A 1 467 ? -37.830 16.770 29.099 1.00 84.06 467 GLY A O 1
ATOM 3758 N N . ILE A 1 468 ? -36.161 18.111 29.759 1.00 84.19 468 ILE A N 1
ATOM 3759 C CA . ILE A 1 468 ? -35.063 17.265 29.262 1.00 84.19 468 ILE A CA 1
ATOM 3760 C C . ILE A 1 468 ? -34.777 16.119 30.247 1.00 84.19 468 ILE A C 1
ATOM 3762 O O . ILE A 1 468 ? -34.589 16.338 31.447 1.00 84.19 468 ILE A O 1
ATOM 3766 N N . TYR A 1 469 ? -34.711 14.895 29.731 1.00 80.62 469 TYR A N 1
ATOM 3767 C CA . TYR A 1 469 ? -34.216 13.711 30.425 1.00 80.62 469 TYR A CA 1
ATOM 3768 C C . TYR A 1 469 ? -32.677 13.605 30.347 1.00 80.62 469 TYR A C 1
ATOM 3770 O O . TYR A 1 469 ? -32.088 14.069 29.375 1.00 80.62 469 TYR A O 1
ATOM 3778 N N . PRO A 1 470 ? -32.009 12.940 31.310 1.00 79.00 470 PRO A N 1
ATOM 3779 C CA . PRO A 1 470 ? -32.579 12.395 32.536 1.00 79.00 470 PRO A CA 1
ATOM 3780 C C . PRO A 1 470 ? -32.929 13.518 33.522 1.00 79.00 470 PRO A C 1
ATOM 3782 O O . PRO A 1 470 ? -32.152 14.443 33.741 1.00 79.00 470 PRO A O 1
ATOM 3785 N N . LYS A 1 471 ? -34.106 13.436 34.154 1.00 77.25 471 LYS A N 1
ATOM 3786 C CA . LYS A 1 471 ? -34.523 14.428 35.155 1.00 77.25 471 LYS A CA 1
ATOM 3787 C C . LYS A 1 471 ? -33.570 14.366 36.355 1.00 77.25 471 LYS A C 1
ATOM 3789 O O . LYS A 1 471 ? -33.436 13.309 36.968 1.00 77.25 471 LYS A O 1
ATOM 3794 N N . ASN A 1 472 ? -32.977 15.505 36.731 1.00 63.94 472 ASN A N 1
ATOM 3795 C CA . ASN A 1 472 ? -31.961 15.647 37.796 1.00 63.94 472 ASN A CA 1
ATOM 3796 C C . ASN A 1 472 ? -32.377 15.136 39.199 1.00 63.94 472 ASN A C 1
ATOM 3798 O O . ASN A 1 472 ? -31.574 15.173 40.128 1.00 63.94 472 ASN A O 1
ATOM 3802 N N . SER A 1 473 ? -33.617 14.675 39.387 1.00 57.97 473 SER A N 1
ATOM 3803 C CA . SER A 1 473 ? -34.211 14.376 40.694 1.00 57.97 473 SER A CA 1
ATOM 3804 C C . SER A 1 473 ? -34.934 13.027 40.811 1.00 57.97 473 SER A C 1
ATOM 3806 O O . SER A 1 473 ? -35.423 12.712 41.896 1.00 57.97 473 SER A O 1
ATOM 3808 N N . VAL A 1 474 ? -34.992 12.187 39.769 1.00 54.44 474 VAL A N 1
ATOM 3809 C CA . VAL A 1 474 ? -35.729 10.911 39.849 1.00 54.44 474 VAL A CA 1
ATOM 3810 C C . VAL A 1 474 ? -34.764 9.744 40.059 1.00 54.44 474 VAL A C 1
ATOM 3812 O O . VAL A 1 474 ? -34.295 9.118 39.113 1.00 54.44 474 VAL A O 1
ATOM 3815 N N . LYS A 1 475 ? -34.492 9.398 41.325 1.00 52.09 475 LYS A N 1
ATOM 3816 C CA . LYS A 1 475 ? -34.029 8.042 41.659 1.00 52.09 475 LYS A CA 1
ATOM 3817 C C . LYS A 1 475 ? -35.194 7.089 41.416 1.00 52.09 475 LYS A C 1
ATOM 3819 O O . LYS A 1 475 ? -36.074 6.950 42.263 1.00 52.09 475 LYS A O 1
ATOM 3824 N N . LEU A 1 476 ? -35.206 6.450 40.255 1.00 50.81 476 LEU A N 1
ATOM 3825 C CA . LEU A 1 476 ? -36.165 5.402 39.936 1.00 50.81 476 LEU A CA 1
ATOM 3826 C C . LEU A 1 476 ? -35.793 4.158 40.757 1.00 50.81 476 LEU A C 1
ATOM 3828 O O . LEU A 1 476 ? -34.972 3.339 40.354 1.00 50.81 476 LEU A O 1
ATOM 3832 N N . ILE A 1 477 ? -36.337 4.052 41.971 1.00 53.38 477 ILE A N 1
ATOM 3833 C CA . ILE A 1 477 ? -36.271 2.811 42.745 1.00 53.38 477 ILE A CA 1
ATOM 3834 C C . ILE A 1 477 ? -37.275 1.870 42.089 1.00 53.38 477 ILE A C 1
ATOM 3836 O O . ILE A 1 477 ? -38.483 2.086 42.186 1.00 53.38 477 ILE A O 1
ATOM 3840 N N . HIS A 1 478 ? -36.778 0.849 41.390 1.00 50.41 478 HIS A N 1
ATOM 3841 C CA . HIS A 1 478 ? -37.625 -0.205 40.839 1.00 50.41 478 HIS A CA 1
ATOM 3842 C C . HIS A 1 478 ? -38.542 -0.742 41.958 1.00 50.41 478 HIS A C 1
ATOM 3844 O O . HIS A 1 478 ? -38.029 -1.016 43.045 1.00 50.41 478 HIS A O 1
ATOM 3850 N N . PRO A 1 479 ? -39.859 -0.928 41.750 1.00 57.22 479 PRO A N 1
ATOM 3851 C CA . PRO A 1 479 ? -40.784 -1.339 42.813 1.00 57.22 479 PRO A CA 1
ATOM 3852 C C . PRO A 1 479 ? -40.337 -2.601 43.568 1.00 57.22 479 PRO A C 1
ATOM 3854 O O . PRO A 1 479 ? -40.531 -2.706 44.774 1.00 57.22 479 PRO A O 1
ATOM 3857 N N . ALA A 1 480 ? -39.654 -3.526 42.884 1.00 58.41 480 ALA A N 1
ATOM 3858 C CA . ALA A 1 480 ? -39.082 -4.731 43.498 1.00 58.41 480 ALA A CA 1
ATOM 3859 C C . ALA A 1 480 ? -37.899 -4.472 44.461 1.00 58.41 480 ALA A C 1
ATOM 3861 O O . ALA A 1 480 ? -37.605 -5.315 45.301 1.00 58.41 480 ALA A O 1
ATOM 3862 N N . LEU A 1 481 ? -37.222 -3.323 44.355 1.00 50.84 481 LEU A N 1
ATOM 3863 C CA . LEU A 1 481 ? -36.135 -2.889 45.245 1.00 50.84 481 LEU A CA 1
ATOM 3864 C C . LEU A 1 481 ? -36.637 -1.990 46.388 1.00 50.84 481 LEU A C 1
ATOM 3866 O O . LEU A 1 481 ? -35.876 -1.656 47.293 1.00 50.84 481 LEU A O 1
ATOM 3870 N N . ALA A 1 482 ? -37.923 -1.628 46.388 1.00 54.44 482 ALA A N 1
ATOM 3871 C CA . ALA A 1 482 ? -38.576 -0.883 47.458 1.00 54.44 482 ALA A CA 1
ATOM 3872 C C . ALA A 1 482 ? -39.075 -1.819 48.579 1.00 54.44 482 ALA A C 1
ATOM 3874 O O . ALA A 1 482 ? -40.224 -1.739 49.010 1.00 54.44 482 ALA A O 1
ATOM 3875 N N . ILE A 1 483 ? -38.228 -2.728 49.071 1.00 48.16 483 ILE A N 1
ATOM 3876 C CA . ILE A 1 483 ? -38.567 -3.516 50.263 1.00 48.16 483 ILE A CA 1
ATOM 3877 C C . ILE A 1 483 ? -38.379 -2.608 51.483 1.00 48.16 483 ILE A C 1
ATOM 3879 O O . ILE A 1 483 ? -37.259 -2.324 51.908 1.00 48.16 483 ILE A O 1
ATOM 3883 N N . ARG A 1 484 ? -39.491 -2.128 52.053 1.00 47.12 484 ARG A N 1
ATOM 3884 C CA . ARG A 1 484 ? -39.506 -1.469 53.366 1.00 47.12 484 ARG A CA 1
ATOM 3885 C C . ARG A 1 484 ? -38.986 -2.456 54.415 1.00 47.12 484 ARG A C 1
ATOM 3887 O O . ARG A 1 484 ? -39.668 -3.426 54.735 1.00 47.12 484 ARG A O 1
ATOM 3894 N N . LEU A 1 485 ? -37.816 -2.185 54.993 1.00 43.50 485 LEU A N 1
ATOM 3895 C CA . LEU A 1 485 ? -37.450 -2.777 56.280 1.00 43.50 485 LEU A CA 1
ATOM 3896 C C . LEU A 1 485 ? -38.503 -2.344 57.321 1.00 43.50 485 LEU A C 1
ATOM 3898 O O . LEU A 1 485 ? -38.830 -1.153 57.372 1.00 43.50 485 LEU A O 1
ATOM 3902 N N . PRO A 1 486 ? -39.053 -3.256 58.143 1.00 40.41 486 PRO A N 1
ATOM 3903 C CA . PRO A 1 486 ? -39.990 -2.875 59.189 1.00 40.41 486 PRO A CA 1
ATOM 3904 C C . PRO A 1 486 ? -39.300 -1.926 60.169 1.00 40.41 486 PRO A C 1
ATOM 3906 O O . PRO A 1 486 ? -38.205 -2.216 60.659 1.00 40.41 486 PRO A O 1
ATOM 3909 N N . GLN A 1 487 ? -39.943 -0.795 60.460 1.00 39.16 487 GLN A N 1
ATOM 3910 C CA . GLN A 1 487 ? -39.535 0.094 61.542 1.00 39.16 487 GLN A CA 1
ATOM 3911 C C . GLN A 1 487 ? -39.459 -0.720 62.839 1.00 39.16 487 GLN A C 1
ATOM 3913 O O . GLN A 1 487 ? -40.477 -1.180 63.351 1.00 39.16 487 GLN A O 1
ATOM 3918 N N . ARG A 1 488 ? -38.250 -0.891 63.386 1.00 35.12 488 ARG A N 1
ATOM 3919 C CA . ARG A 1 488 ? -38.092 -1.281 64.788 1.00 35.12 488 ARG A CA 1
ATOM 3920 C C . ARG A 1 488 ? -38.667 -0.149 65.633 1.00 35.12 488 ARG A C 1
ATOM 3922 O O . ARG A 1 488 ? -38.055 0.908 65.756 1.00 35.12 488 ARG A O 1
ATOM 3929 N N . SER A 1 489 ? -39.844 -0.378 66.200 1.00 34.59 489 SER A N 1
ATOM 3930 C CA . SER A 1 489 ? -40.370 0.415 67.302 1.00 34.59 489 SER A CA 1
ATOM 3931 C C . SER A 1 489 ? -39.377 0.344 68.463 1.00 34.59 489 SER A C 1
ATOM 3933 O O . SER A 1 489 ? -39.161 -0.724 69.036 1.00 34.59 489 SER A O 1
ATOM 3935 N N . ALA A 1 490 ? -38.763 1.474 68.805 1.00 36.03 490 ALA A N 1
ATOM 3936 C CA . ALA A 1 490 ? -38.061 1.630 70.066 1.00 36.03 490 ALA A CA 1
ATOM 3937 C C . ALA A 1 490 ? -39.102 1.566 71.193 1.00 36.03 490 ALA A C 1
ATOM 3939 O O . ALA A 1 490 ? -39.831 2.525 71.438 1.00 36.03 490 ALA A O 1
ATOM 3940 N N . HIS A 1 491 ? -39.222 0.410 71.841 1.00 33.16 491 HIS A N 1
ATOM 3941 C CA . HIS A 1 491 ? -39.821 0.320 73.165 1.00 33.16 491 HIS A CA 1
ATOM 3942 C C . HIS A 1 491 ? -38.711 0.501 74.191 1.00 33.16 491 HIS A C 1
ATOM 3944 O O . HIS A 1 491 ? -37.813 -0.328 74.321 1.00 33.16 491 HIS A O 1
ATOM 3950 N N . SER A 1 492 ? -38.784 1.625 74.898 1.00 36.56 492 SER A N 1
ATOM 3951 C CA . SER A 1 492 ? -38.122 1.829 76.174 1.00 36.56 492 SER A CA 1
ATOM 3952 C C . SER A 1 492 ? -38.667 0.823 77.186 1.00 36.56 492 SER A C 1
ATOM 3954 O O . SER A 1 492 ? -39.857 0.861 77.496 1.00 36.56 492 SER A O 1
ATOM 3956 N N . TYR A 1 493 ? -37.802 -0.013 77.749 1.00 28.64 493 TYR A N 1
ATOM 3957 C CA . TYR A 1 493 ? -38.059 -0.639 79.040 1.00 28.64 493 TYR A CA 1
ATOM 3958 C C . TYR A 1 493 ? -36.861 -0.396 79.950 1.00 28.64 493 TYR A C 1
ATOM 3960 O O . TYR A 1 493 ? -35.772 -0.923 79.739 1.00 28.64 493 TYR A O 1
ATOM 3968 N N . ASN A 1 494 ? -37.098 0.461 80.943 1.00 32.38 494 ASN A N 1
ATOM 3969 C CA . ASN A 1 494 ? -36.370 0.476 82.199 1.00 32.38 494 ASN A CA 1
ATOM 3970 C C . ASN A 1 494 ? -36.785 -0.742 83.039 1.00 32.38 494 ASN A C 1
ATOM 3972 O O . ASN A 1 494 ? -37.951 -1.136 83.003 1.00 32.38 494 ASN A O 1
ATOM 3976 N N . HIS A 1 495 ? -35.840 -1.168 83.880 1.00 29.53 495 HIS A N 1
ATOM 3977 C CA . HIS A 1 495 ? -35.959 -1.938 85.125 1.00 29.53 495 HIS A CA 1
ATOM 3978 C C . HIS A 1 495 ? -35.582 -3.434 85.136 1.00 29.53 495 HIS A C 1
ATOM 3980 O O . HIS A 1 495 ? -36.287 -4.275 84.585 1.00 29.53 495 HIS A O 1
ATOM 3986 N N . TRP A 1 496 ? -34.539 -3.654 85.960 1.00 34.72 496 TRP A N 1
ATOM 3987 C CA . TRP A 1 496 ? -33.952 -4.847 86.594 1.00 34.72 496 TRP A CA 1
ATOM 3988 C C . TRP A 1 496 ? -32.972 -5.685 85.779 1.00 34.72 496 TRP A C 1
ATOM 3990 O O . TRP A 1 496 ? -33.403 -6.464 84.905 1.00 34.72 496 TRP A O 1
#